Protein AF-A0A5C6DP46-F1 (afdb_monomer_lite)

Radius of gyration: 34.08 Å; chains: 1; bounding box: 67×43×127 Å

Sequence (419 aa):
MTTKSLKRFAELLNRSEGISIAPIIVIMVIMSVMGGVFTSIMGSWKVSAPLTVNSNKAFFLAESAAMFALQDAKYRFLSKDTSSCPDFPACGSGTRSAPFVVSNVESSFGTETAEFWVERPYPSANTIVDEYPAGTDRGNNDDDDSGSDDDVYDDDLDDSVANNTLYTIIATGKILRDGTTVAKRQIKIKANVTDNSASAVEPGIHTEGSIRGSGSGAFNVWQDGVDITAVDSTVEFASGTYADSSAAPSDGSRTLPVQTIYQTPADSVPTLDEEFFKIIAADQGHYNPTVVDNYPNGSYYYDTPTNTMPNITYISGDLSPCNNKTIYGIYWVKGDISLGGNWQVNGIIICEGDVKMNGGGSVADPNMDGGIIQYGNGNELWAAGNPSIIQINDIFFNAMNATIPSITIQSWQEAVSAN

Secondary structure (DSSP, 8-state):
--HHHHHHHHHHH--TT---HHHHHHHHHHHHHHHHHHHHHHHHHHHHHHHHHHHHHHHHHHHHHHHHHHHHHHHHTT-B-TTS-BSTT-TTSTTBPPPEEEEEEEETTEEEEEEEEEEPPPPPTTSS---S-TTS--S--TT-SSS-----S---TT-STT-TTEEEEEEEEEEEETTEEEEEEEEEEEEEEEE-GGGPPPSSEEESSEEEEESTTSEEEEETTS-TTSSS-SEEE-SEEE-STTS--TT----SS---EE--SSSPPP---HHHHHHHHHHTT-BS----TTBTTSSSBTTTTT--SB-EEEESS-B---TT-EEEEEEEESS-EEE-SS-EEEEEEEESS-EEEE----SSS-SEEEEEEE--TT-EEEEESSPEEEEE-HHHHHHHHHH-EEEEEEEEEEE----

pLDDT: mean 77.83, std 17.35, range [37.91, 98.25]

Foldseek 3Di:
DPDVVVVVVVVLQDDPPDGDVVVVVVVVVVVVVVVVVVCVVVVVCVVVVVLVVQAVLFVVLLVVLVVVCVLVCQFQQCDADLVRARVQPGPVVAQKRDKDWPDWDQDPQFIKTKIKIKGAQDDDPPDPDCPDPPPDDNPPPVPDDDDDDPCPDPVCPVPPPPQSQWMWMKIKIFTDGPNHTSFIKIKIFTKRKDLVCVLQDDFAAAALEKEAEDDFQLAQEDEPPDPCVVDDRQDGDYGDIGLFPVPGPPPDPPDDDDPRYHGHPPDPQRDDDPVSLQVVCVVLVQEQDDDDACPPPVEQASNPPSRQHGNRHEHAEEQPECAPGEYHHEYAHEYEYHYDHQAAYEAEYEYAAEYEDEDDADPVGANYEAYYRYDDNHYYDYGYDDYRYYYGYVVRSVSVSSSRMDIDTPDMDMDTDDD

Structure (mmCIF, N/CA/C/O backbone):
data_AF-A0A5C6DP46-F1
#
_entry.id   AF-A0A5C6DP46-F1
#
loop_
_atom_site.group_PDB
_atom_site.id
_atom_site.type_symbol
_atom_site.label_atom_id
_atom_site.label_alt_id
_atom_site.label_comp_id
_atom_site.label_asym_id
_atom_site.label_entity_id
_atom_site.label_seq_id
_atom_site.pdbx_PDB_ins_code
_atom_site.Cartn_x
_atom_site.Cartn_y
_atom_site.Cartn_z
_atom_site.occupancy
_atom_site.B_iso_or_equiv
_atom_site.auth_seq_id
_atom_site.auth_comp_id
_atom_site.auth_asym_id
_atom_site.auth_atom_id
_atom_site.pdbx_PDB_model_num
ATOM 1 N N . MET A 1 1 ? -6.228 16.280 68.843 1.00 51.44 1 MET A N 1
ATOM 2 C CA . MET A 1 1 ? -7.489 16.320 69.621 1.00 51.44 1 MET A CA 1
ATOM 3 C C . MET A 1 1 ? -7.887 14.926 70.149 1.00 51.44 1 MET A C 1
ATOM 5 O O . MET A 1 1 ? -9.065 14.621 70.221 1.00 51.44 1 MET A O 1
ATOM 9 N N . THR A 1 2 ? -6.935 14.068 70.547 1.00 52.31 2 THR A N 1
ATOM 10 C CA . THR A 1 2 ? -7.187 12.611 70.680 1.00 52.31 2 THR A CA 1
ATOM 11 C C . THR A 1 2 ? -6.766 11.980 72.011 1.00 52.31 2 THR A C 1
ATOM 13 O O . THR A 1 2 ? -7.163 10.859 72.291 1.00 52.31 2 THR A O 1
ATOM 16 N N . THR A 1 3 ? -6.039 12.669 72.893 1.00 61.97 3 THR A N 1
ATOM 17 C CA . THR A 1 3 ? -5.554 12.054 74.149 1.00 61.97 3 THR A CA 1
ATOM 18 C C . THR A 1 3 ? -6.489 12.248 75.348 1.00 61.97 3 THR A C 1
ATOM 20 O O . THR A 1 3 ? -6.538 11.392 76.229 1.00 61.97 3 THR A O 1
ATOM 23 N N . LYS A 1 4 ? -7.289 13.328 75.390 1.00 68.00 4 LYS A N 1
ATOM 24 C CA . LYS A 1 4 ? -8.239 13.585 76.498 1.00 68.00 4 LYS A CA 1
ATOM 25 C C . LYS A 1 4 ? -9.474 12.674 76.475 1.00 68.00 4 LYS A C 1
ATOM 27 O O . LYS A 1 4 ? -9.974 12.323 77.540 1.00 68.00 4 LYS A O 1
ATOM 32 N N . SER A 1 5 ? -9.954 12.282 75.295 1.00 63.75 5 SER A N 1
ATOM 33 C CA . SER A 1 5 ? -11.108 11.382 75.145 1.00 63.75 5 SER A CA 1
ATOM 34 C C . SER A 1 5 ? -10.755 9.938 75.511 1.00 63.75 5 SER A C 1
ATOM 36 O O . SER A 1 5 ? -11.487 9.318 76.277 1.00 63.75 5 SER A O 1
ATOM 38 N N . LEU A 1 6 ? -9.593 9.443 75.066 1.00 65.81 6 LEU A N 1
ATOM 39 C CA . LEU A 1 6 ? -9.086 8.106 75.406 1.00 65.81 6 LEU A CA 1
ATOM 40 C C . LEU A 1 6 ? -8.876 7.922 76.916 1.00 65.81 6 LEU A C 1
ATOM 42 O O . LEU A 1 6 ? -9.218 6.875 77.463 1.00 65.81 6 LEU A O 1
ATOM 46 N N . LYS A 1 7 ? -8.383 8.956 77.612 1.00 73.88 7 LYS A N 1
ATOM 47 C CA . LYS A 1 7 ? -8.146 8.894 79.063 1.00 73.88 7 LYS A CA 1
ATOM 48 C C . LYS A 1 7 ? -9.449 8.780 79.868 1.00 73.88 7 LYS A C 1
ATOM 50 O O . LYS A 1 7 ? -9.529 7.958 80.774 1.00 73.88 7 LYS A O 1
ATOM 55 N N . ARG A 1 8 ? -10.494 9.525 79.480 1.00 70.00 8 ARG A N 1
ATOM 56 C CA . ARG A 1 8 ? -11.841 9.401 80.076 1.00 70.00 8 ARG A CA 1
ATOM 57 C C . ARG A 1 8 ? -12.505 8.058 79.769 1.00 70.00 8 ARG A C 1
ATOM 59 O O . ARG A 1 8 ? -13.252 7.548 80.596 1.00 70.00 8 ARG A O 1
ATOM 66 N N . PHE A 1 9 ? -12.235 7.486 78.597 1.00 67.75 9 PHE A N 1
ATOM 67 C CA . PHE A 1 9 ? -12.771 6.179 78.216 1.00 67.75 9 PHE A CA 1
ATOM 68 C C . PHE A 1 9 ? -12.157 5.047 79.056 1.00 67.75 9 PHE A C 1
ATOM 70 O O . PHE A 1 9 ? -12.869 4.156 79.508 1.00 67.75 9 PHE A O 1
ATOM 77 N N . ALA A 1 10 ? -10.853 5.130 79.344 1.00 69.50 10 ALA A N 1
ATOM 78 C CA . ALA A 1 10 ? -10.170 4.194 80.235 1.00 69.50 10 ALA A CA 1
ATOM 79 C C . ALA A 1 10 ? -10.666 4.294 81.691 1.00 69.50 10 ALA A C 1
ATOM 81 O O . ALA A 1 10 ? -10.879 3.270 82.332 1.00 69.50 10 ALA A O 1
ATOM 82 N N . GLU A 1 11 ? -10.920 5.503 82.206 1.00 70.88 11 GLU A N 1
ATOM 83 C CA . GLU A 1 11 ? -11.485 5.701 83.554 1.00 70.88 11 GLU A CA 1
ATOM 84 C C . GLU A 1 11 ? -12.915 5.143 83.694 1.00 70.88 11 GLU A C 1
ATOM 86 O O . GLU A 1 11 ? -13.282 4.646 84.757 1.00 70.88 11 GLU A O 1
ATOM 91 N N . LEU A 1 12 ? -13.712 5.164 82.620 1.00 65.00 12 LEU A N 1
ATOM 92 C CA . LEU A 1 12 ? -15.054 4.566 82.581 1.00 65.00 12 LEU A CA 1
ATOM 93 C C . LEU A 1 12 ? -15.041 3.031 82.621 1.00 65.00 12 LEU A C 1
ATOM 95 O O . LEU A 1 12 ? -15.985 2.427 83.127 1.00 65.00 12 LEU A O 1
ATOM 99 N N . LEU A 1 13 ? -13.980 2.406 82.108 1.00 63.31 13 LEU A N 1
ATOM 100 C CA . LEU A 1 13 ? -13.807 0.952 82.099 1.00 63.31 13 LEU A CA 1
ATOM 101 C C . LEU A 1 13 ? -13.244 0.407 83.420 1.00 63.31 13 LEU A C 1
ATOM 103 O O . LEU A 1 13 ? -13.447 -0.765 83.723 1.00 63.31 13 LEU A O 1
ATOM 107 N N . ASN A 1 14 ? -12.569 1.245 84.214 1.00 63.44 14 ASN A N 1
ATOM 108 C CA . ASN A 1 14 ? -11.760 0.817 85.360 1.00 63.44 14 ASN A CA 1
ATOM 109 C C . ASN A 1 14 ? -12.396 1.138 86.729 1.00 63.44 14 ASN A C 1
ATOM 111 O O . ASN A 1 14 ? -11.694 1.450 87.692 1.00 63.44 14 ASN A O 1
ATOM 115 N N . ARG A 1 15 ? -13.733 1.093 86.839 1.00 60.97 15 ARG A N 1
ATOM 116 C CA . ARG A 1 15 ? -14.408 1.181 88.147 1.00 60.97 15 ARG A CA 1
ATOM 117 C C . ARG A 1 15 ? -14.244 -0.136 88.911 1.00 60.97 15 ARG A C 1
ATOM 119 O O . ARG A 1 15 ? -14.544 -1.205 88.392 1.00 60.97 15 ARG A O 1
ATOM 126 N N . SER A 1 16 ? -13.814 -0.045 90.168 1.00 57.09 16 SER A N 1
ATOM 127 C CA . SER A 1 16 ? -13.492 -1.160 91.074 1.00 57.09 16 SER A CA 1
ATOM 128 C C . SER A 1 16 ? -14.684 -2.023 91.524 1.00 57.09 16 SER A C 1
ATOM 130 O O . SER A 1 16 ? -14.519 -2.867 92.398 1.00 57.09 16 SER A O 1
ATOM 132 N N . GLU A 1 17 ? -15.876 -1.831 90.955 1.00 59.41 17 GLU A N 1
ATOM 133 C CA . GLU A 1 17 ? -17.125 -2.498 91.368 1.00 59.41 17 GLU A CA 1
ATOM 134 C C . GLU A 1 17 ? -17.621 -3.551 90.358 1.00 59.41 17 GLU A C 1
ATOM 136 O O . GLU A 1 17 ? -18.731 -4.061 90.470 1.00 59.41 17 GLU A O 1
ATOM 141 N N . GLY A 1 18 ? -16.781 -3.925 89.390 1.00 61.78 18 GLY A N 1
ATOM 142 C CA . GLY A 1 18 ? -17.111 -4.892 88.343 1.00 61.78 18 GLY A CA 1
ATOM 143 C C . GLY A 1 18 ? -17.251 -4.230 86.975 1.00 61.78 18 GLY A C 1
ATOM 144 O O . GLY A 1 18 ? -17.581 -3.049 86.854 1.00 61.78 18 GLY A O 1
ATOM 145 N N . ILE A 1 19 ? -16.945 -4.993 85.923 1.00 59.50 19 ILE A N 1
ATOM 146 C CA . ILE A 1 19 ? -16.990 -4.515 84.538 1.00 59.50 19 ILE A CA 1
ATOM 147 C C . ILE A 1 19 ? -18.436 -4.137 84.210 1.00 59.50 19 ILE A C 1
ATOM 149 O O . ILE A 1 19 ? -19.319 -4.991 84.151 1.00 59.50 19 ILE A O 1
ATOM 153 N N . SER A 1 20 ? -18.679 -2.843 84.003 1.00 65.44 20 SER A N 1
ATOM 154 C CA . SER A 1 20 ? -19.985 -2.352 83.574 1.00 65.44 20 SER A CA 1
ATOM 155 C C . SER A 1 20 ? -20.347 -2.971 82.221 1.00 65.44 20 SER A C 1
ATOM 157 O O . SER A 1 20 ? -19.550 -2.965 81.285 1.00 65.44 20 SER A O 1
ATOM 159 N N . ILE A 1 21 ? -21.566 -3.495 82.101 1.00 77.00 21 ILE A N 1
ATOM 160 C CA . ILE A 1 21 ? -22.107 -4.057 80.852 1.00 77.00 21 ILE A CA 1
ATOM 161 C C . ILE A 1 21 ? -22.240 -2.979 79.760 1.00 77.00 21 ILE A C 1
ATOM 163 O O . ILE A 1 21 ? -22.119 -3.271 78.571 1.00 77.00 21 ILE A O 1
ATOM 167 N N . ALA A 1 22 ? -22.442 -1.716 80.145 1.00 73.94 22 ALA A N 1
ATOM 168 C CA . ALA A 1 22 ? -22.667 -0.610 79.216 1.00 73.94 22 ALA A CA 1
ATOM 169 C C . ALA A 1 22 ? -21.530 -0.402 78.187 1.00 73.94 22 ALA A C 1
ATOM 171 O O . ALA A 1 22 ? -21.831 -0.349 76.995 1.00 73.94 22 ALA A O 1
ATOM 172 N N . PRO A 1 23 ? -20.236 -0.325 78.562 1.00 75.00 23 PRO A N 1
ATOM 173 C CA . PRO A 1 23 ? -19.151 -0.209 77.588 1.00 75.00 23 PRO A CA 1
ATOM 174 C C . PRO A 1 23 ? -19.021 -1.419 76.653 1.00 75.00 23 PRO A C 1
ATOM 176 O O . PRO A 1 23 ? -18.647 -1.234 75.498 1.00 75.00 23 PRO A O 1
ATOM 179 N N . ILE A 1 24 ? -19.374 -2.632 77.096 1.00 79.25 24 ILE A N 1
ATOM 180 C CA . ILE A 1 24 ? -19.391 -3.820 76.223 1.00 79.25 24 ILE A CA 1
ATOM 181 C C . ILE A 1 24 ? -20.467 -3.662 75.140 1.00 79.25 24 ILE A C 1
ATOM 183 O O . ILE A 1 24 ? -20.182 -3.868 73.961 1.00 79.25 24 ILE A O 1
ATOM 187 N N . ILE A 1 25 ? -21.674 -3.224 75.518 1.00 83.06 25 ILE A N 1
ATOM 188 C CA . ILE A 1 25 ? -22.766 -2.952 74.570 1.00 83.06 25 ILE A CA 1
ATOM 189 C C . ILE A 1 25 ? -22.363 -1.850 73.581 1.00 83.06 25 ILE A C 1
ATOM 191 O O . ILE A 1 25 ? -22.576 -1.994 72.381 1.00 83.06 25 ILE A O 1
ATOM 195 N N . VAL A 1 26 ? -21.731 -0.772 74.053 1.00 83.56 26 VAL A N 1
ATOM 196 C CA . VAL A 1 26 ? -21.275 0.326 73.183 1.00 83.56 26 VAL A CA 1
ATOM 197 C C . VAL A 1 26 ? -20.224 -0.152 72.176 1.00 83.56 26 VAL A C 1
ATOM 199 O O . VAL A 1 26 ? -20.318 0.188 70.999 1.00 83.56 26 VAL A O 1
ATOM 202 N N . ILE A 1 27 ? -19.258 -0.976 72.596 1.00 81.38 27 ILE A N 1
ATOM 203 C CA . ILE A 1 27 ? -18.257 -1.552 71.683 1.00 81.38 27 ILE A CA 1
ATOM 204 C C . ILE A 1 27 ? -18.923 -2.480 70.659 1.00 81.38 27 ILE A C 1
ATOM 206 O O . ILE A 1 27 ? -18.601 -2.394 69.476 1.00 81.38 27 ILE A O 1
ATOM 210 N N . MET A 1 28 ? -19.888 -3.309 71.075 1.00 85.44 28 MET A N 1
ATOM 211 C CA . MET A 1 28 ? -20.654 -4.159 70.155 1.00 85.44 28 MET A CA 1
ATOM 212 C C . MET A 1 28 ? -21.422 -3.342 69.109 1.00 85.44 28 MET A C 1
ATOM 214 O O . MET A 1 28 ? -21.391 -3.684 67.928 1.00 85.44 28 MET A O 1
ATOM 218 N N . VAL A 1 29 ? -22.062 -2.239 69.509 1.00 90.44 29 VAL A N 1
ATOM 219 C CA . VAL A 1 29 ? -22.777 -1.350 68.578 1.00 90.44 29 VAL A CA 1
ATOM 220 C C . VAL A 1 29 ? -21.807 -0.691 67.597 1.00 90.44 29 VAL A C 1
ATOM 222 O O . VAL A 1 29 ? -22.070 -0.689 66.398 1.00 90.44 29 VAL A O 1
ATOM 225 N N . ILE A 1 30 ? -20.658 -0.192 68.066 1.00 86.00 30 ILE A N 1
ATOM 226 C CA . ILE A 1 30 ? -19.644 0.413 67.188 1.00 86.00 30 ILE A CA 1
ATOM 227 C C . ILE A 1 30 ? -19.105 -0.618 66.189 1.00 86.00 30 ILE A C 1
ATOM 229 O O . ILE A 1 30 ? -19.030 -0.322 64.998 1.00 86.00 30 ILE A O 1
ATOM 233 N N . MET A 1 31 ? -18.782 -1.836 66.636 1.00 88.50 31 MET A N 1
ATOM 234 C CA . MET A 1 31 ? -18.323 -2.907 65.744 1.00 88.50 31 MET A CA 1
ATOM 235 C C . MET A 1 31 ? -19.394 -3.315 64.727 1.00 88.50 31 MET A C 1
ATOM 237 O O . MET A 1 31 ? -19.063 -3.566 63.572 1.00 88.50 31 MET A O 1
ATOM 241 N N . SER A 1 32 ? -20.672 -3.329 65.116 1.00 90.25 32 SER A N 1
ATOM 242 C CA . SER A 1 32 ? -21.782 -3.624 64.205 1.00 90.25 32 SER A CA 1
ATOM 243 C C . SER A 1 32 ? -21.976 -2.526 63.151 1.00 90.25 32 SER A C 1
ATOM 245 O O . SER A 1 32 ? -22.098 -2.835 61.967 1.00 90.25 32 SER A O 1
ATOM 247 N N . VAL A 1 33 ? -21.914 -1.248 63.545 1.00 87.62 33 VAL A N 1
ATOM 248 C CA . VAL A 1 33 ? -22.011 -0.108 62.615 1.00 87.62 33 VAL A CA 1
ATOM 249 C C . VAL A 1 33 ? -20.810 -0.065 61.667 1.00 87.62 33 VAL A C 1
ATOM 251 O O . VAL A 1 33 ? -20.994 0.098 60.462 1.00 87.62 33 VAL A O 1
ATOM 254 N N . MET A 1 34 ? -19.587 -0.270 62.172 1.00 85.19 34 MET A N 1
ATOM 255 C CA . MET A 1 34 ? -18.397 -0.361 61.318 1.00 85.19 34 MET A CA 1
ATOM 256 C C . MET A 1 34 ? -18.489 -1.555 60.365 1.00 85.19 34 MET A C 1
ATOM 258 O O . MET A 1 34 ? -18.199 -1.398 59.183 1.00 85.19 34 MET A O 1
ATOM 262 N N . GLY A 1 35 ? -18.955 -2.715 60.842 1.00 84.69 35 GLY A N 1
ATOM 263 C CA . GLY A 1 35 ? -19.234 -3.879 60.003 1.00 84.69 35 GLY A CA 1
ATOM 264 C C . GLY A 1 35 ? -20.182 -3.542 58.851 1.00 84.69 35 GLY A C 1
ATOM 265 O O . GLY A 1 35 ? -19.851 -3.833 57.707 1.00 84.69 35 GLY A O 1
ATOM 266 N N . GLY A 1 36 ? -21.284 -2.838 59.139 1.00 80.06 36 GLY A N 1
ATOM 267 C CA . GLY A 1 36 ? -22.252 -2.369 58.142 1.00 80.06 36 GLY A CA 1
ATOM 268 C C . GLY A 1 36 ? -21.642 -1.464 57.065 1.00 80.06 36 GLY A C 1
ATOM 269 O O . GLY A 1 36 ? -21.858 -1.695 55.874 1.00 80.06 36 GLY A O 1
ATOM 270 N N . VAL A 1 37 ? -20.827 -0.482 57.467 1.00 78.75 37 VAL A N 1
ATOM 271 C CA . VAL A 1 37 ? -20.135 0.437 56.540 1.00 78.75 37 VAL A CA 1
ATOM 272 C C . VAL A 1 37 ? -19.087 -0.295 55.695 1.00 78.75 37 VAL A C 1
ATOM 274 O O . VAL A 1 37 ? -18.988 -0.061 54.494 1.00 78.75 37 VAL A O 1
ATOM 277 N N . PHE A 1 38 ? -18.325 -1.225 56.277 1.00 72.19 38 PHE A N 1
ATOM 278 C CA . PHE A 1 38 ? -17.375 -2.025 55.500 1.00 72.19 38 PHE A CA 1
ATOM 279 C C . PHE A 1 38 ? -18.081 -2.948 54.505 1.00 72.19 38 PHE A C 1
ATOM 281 O O . PHE A 1 38 ? -17.621 -3.071 53.371 1.00 72.19 38 PHE A O 1
ATOM 288 N N . THR A 1 39 ? -19.217 -3.550 54.876 1.00 72.38 39 THR A N 1
ATOM 289 C CA . THR A 1 39 ? -20.009 -4.356 53.939 1.00 72.38 39 THR A CA 1
ATOM 290 C C . THR A 1 39 ? -20.636 -3.530 52.821 1.00 72.38 39 THR A C 1
ATOM 292 O O . THR A 1 39 ? -20.684 -4.023 51.697 1.00 72.38 39 THR A O 1
ATOM 295 N N . SER A 1 40 ? -21.065 -2.286 53.071 1.00 73.56 40 SER A N 1
ATOM 296 C CA . SER A 1 40 ? -21.613 -1.433 52.006 1.00 73.56 40 SER A CA 1
ATOM 297 C C . SER A 1 40 ? -20.530 -0.988 51.020 1.00 73.56 40 SER A C 1
ATOM 299 O O . SER A 1 40 ? -20.731 -1.084 49.813 1.00 73.56 40 SER A O 1
ATOM 301 N N . ILE A 1 41 ? -19.345 -0.610 51.510 1.00 71.69 41 ILE A N 1
ATOM 302 C CA . ILE A 1 41 ? -18.205 -0.230 50.662 1.00 71.69 41 ILE A CA 1
ATOM 303 C C . ILE A 1 41 ? -17.669 -1.439 49.875 1.00 71.69 41 ILE A C 1
ATOM 305 O O . ILE A 1 41 ? -17.422 -1.331 48.674 1.00 71.69 41 ILE A O 1
ATOM 309 N N . MET A 1 42 ? -17.529 -2.611 50.511 1.00 71.94 42 MET A N 1
ATOM 310 C CA . MET A 1 42 ? -17.114 -3.839 49.814 1.00 71.94 42 MET A CA 1
ATOM 311 C C . MET A 1 42 ? -18.159 -4.324 48.806 1.00 71.94 42 MET A C 1
ATOM 313 O O . MET A 1 42 ? -17.783 -4.874 47.773 1.00 71.94 42 MET A O 1
ATOM 317 N N . GLY A 1 43 ? -19.449 -4.135 49.093 1.00 72.31 43 GLY A N 1
ATOM 318 C CA . GLY A 1 43 ? -20.534 -4.443 48.163 1.00 72.31 43 GLY A CA 1
ATOM 319 C C . GLY A 1 43 ? -20.399 -3.643 46.872 1.00 72.31 43 GLY A C 1
ATOM 320 O O . GLY A 1 43 ? -20.350 -4.233 45.795 1.00 72.31 43 GLY A O 1
ATOM 321 N N . SER A 1 44 ? -20.221 -2.323 46.984 1.00 71.12 44 SER A N 1
ATOM 322 C CA . SER A 1 44 ? -19.992 -1.456 45.823 1.00 71.12 44 SER A CA 1
ATOM 323 C C . SER A 1 44 ? -18.710 -1.814 45.072 1.00 71.12 44 SER A C 1
ATOM 325 O O . SER A 1 44 ? -18.707 -1.805 43.846 1.00 71.12 44 SER A O 1
ATOM 327 N N . TRP A 1 45 ? -17.639 -2.194 45.776 1.00 70.00 45 TRP A N 1
ATOM 328 C CA . TRP A 1 45 ? -16.372 -2.567 45.139 1.00 70.00 45 TRP A CA 1
ATOM 329 C C . TRP A 1 45 ? -16.448 -3.881 44.349 1.00 70.00 45 TRP A C 1
ATOM 331 O O . TRP A 1 45 ? -15.847 -3.996 43.282 1.00 70.00 45 TRP A O 1
ATOM 341 N N . LYS A 1 46 ? -17.233 -4.859 44.826 1.00 75.56 46 LYS A N 1
ATOM 342 C CA . LYS A 1 46 ? -17.478 -6.118 44.101 1.00 75.56 46 LYS A CA 1
ATOM 343 C C . LYS A 1 46 ? -18.207 -5.911 42.775 1.00 75.56 46 LYS A C 1
ATOM 345 O O . LYS A 1 46 ? -18.041 -6.734 41.883 1.00 75.56 46 LYS A O 1
ATOM 350 N N . VAL A 1 47 ? -18.995 -4.844 42.656 1.00 77.31 47 VAL A N 1
ATOM 351 C CA . VAL A 1 47 ? -19.713 -4.497 41.423 1.00 77.31 47 VAL A CA 1
ATOM 352 C C . VAL A 1 47 ? -18.868 -3.575 40.544 1.00 77.31 47 VAL A C 1
ATOM 354 O O . VAL A 1 47 ? -18.776 -3.797 39.341 1.00 77.31 47 VAL A O 1
ATOM 357 N N . SER A 1 48 ? -18.188 -2.583 41.127 1.00 79.75 48 SER A N 1
ATOM 358 C CA . SER A 1 48 ? -17.432 -1.597 40.351 1.00 79.75 48 SER A CA 1
ATOM 359 C C . SER A 1 48 ? -16.137 -2.148 39.760 1.00 79.75 48 SER A C 1
ATOM 361 O O . SER A 1 48 ? -15.820 -1.824 38.620 1.00 79.75 48 SER A O 1
ATOM 363 N N . ALA A 1 49 ? -15.404 -3.016 40.468 1.00 84.19 49 ALA A N 1
ATOM 364 C CA . ALA A 1 49 ? -14.123 -3.514 39.966 1.00 84.19 49 ALA A CA 1
ATOM 365 C C . ALA A 1 49 ? -14.261 -4.344 38.668 1.00 84.19 49 ALA A C 1
ATOM 367 O O . ALA A 1 49 ? -13.532 -4.051 37.718 1.00 84.19 49 ALA A O 1
ATOM 368 N N . PRO A 1 50 ? -15.191 -5.317 38.549 1.00 86.31 50 PRO A N 1
ATOM 369 C CA . PRO A 1 50 ? -15.397 -6.036 37.290 1.00 86.31 50 PRO A CA 1
ATOM 370 C C . PRO A 1 50 ? -15.857 -5.130 36.144 1.00 86.31 50 PRO A C 1
ATOM 372 O O . PRO A 1 50 ? -15.396 -5.309 35.018 1.00 86.31 50 PRO A O 1
ATOM 375 N N . LEU A 1 51 ? -16.717 -4.143 36.428 1.00 85.31 51 LEU A N 1
ATOM 376 C CA . LEU A 1 51 ? -17.167 -3.166 35.432 1.00 85.31 51 LEU A CA 1
ATOM 377 C C . LEU A 1 51 ? -15.994 -2.334 34.909 1.00 85.31 51 LEU A C 1
ATOM 379 O O . LEU A 1 51 ? -15.800 -2.254 33.701 1.00 85.31 51 LEU A O 1
ATOM 383 N N . THR A 1 52 ? -15.150 -1.795 35.795 1.00 88.62 52 THR A N 1
ATOM 384 C CA . THR A 1 52 ? -13.950 -1.045 35.394 1.00 88.62 52 THR A CA 1
ATOM 385 C C . THR A 1 52 ? -12.975 -1.913 34.598 1.00 88.62 52 THR A C 1
ATOM 387 O O . THR A 1 52 ? -12.439 -1.462 33.591 1.00 88.62 52 THR A O 1
ATOM 390 N N . VAL A 1 53 ? -12.759 -3.171 34.998 1.00 92.19 53 VAL A N 1
ATOM 391 C CA . VAL A 1 53 ? -11.855 -4.080 34.275 1.00 92.19 53 VAL A CA 1
ATOM 392 C C . VAL A 1 53 ? -12.386 -4.403 32.878 1.00 92.19 53 VAL A C 1
ATOM 394 O O . VAL A 1 53 ? -11.633 -4.297 31.913 1.00 92.19 53 VAL A O 1
ATOM 397 N N . ASN A 1 54 ? -13.664 -4.773 32.743 1.00 92.25 54 ASN A N 1
ATOM 398 C CA . ASN A 1 54 ? -14.261 -5.055 31.434 1.00 92.25 54 ASN A CA 1
ATOM 399 C C . ASN A 1 54 ? -14.288 -3.799 30.554 1.00 92.25 54 ASN A C 1
ATOM 401 O O . ASN A 1 54 ? -13.996 -3.880 29.367 1.00 92.25 54 ASN A O 1
ATOM 405 N N . SER A 1 55 ? -14.563 -2.638 31.146 1.00 92.75 55 SER A N 1
ATOM 406 C CA . SER A 1 55 ? -14.528 -1.349 30.465 1.00 92.75 55 SER A CA 1
ATOM 407 C C . SER A 1 55 ? -13.137 -1.011 29.921 1.00 92.75 55 SER A C 1
ATOM 409 O O . SER A 1 55 ? -13.010 -0.664 28.754 1.00 92.75 55 SER A O 1
ATOM 411 N N . ASN A 1 56 ? -12.085 -1.153 30.731 1.00 93.38 56 ASN A N 1
ATOM 412 C CA . ASN A 1 56 ? -10.713 -0.902 30.280 1.00 93.38 56 ASN A CA 1
ATOM 413 C C . ASN A 1 56 ? -10.293 -1.891 29.189 1.00 93.38 56 ASN A C 1
ATOM 415 O O . ASN A 1 56 ? -9.634 -1.511 28.229 1.00 93.38 56 ASN A O 1
ATOM 419 N N . LYS A 1 57 ? -10.701 -3.160 29.303 1.00 94.56 57 LYS A N 1
ATOM 420 C CA . LYS A 1 57 ? -10.472 -4.148 28.243 1.00 94.56 57 LYS A CA 1
ATOM 421 C C . LYS A 1 57 ? -11.166 -3.759 26.939 1.00 94.56 57 LYS A C 1
ATOM 423 O O . LYS A 1 57 ? -10.527 -3.790 25.895 1.00 94.56 57 LYS A O 1
ATOM 428 N N . ALA A 1 58 ? -12.440 -3.369 27.000 1.00 93.75 58 ALA A N 1
ATOM 429 C CA . ALA A 1 58 ? -13.178 -2.882 25.838 1.00 93.75 58 ALA A CA 1
ATOM 430 C C . ALA A 1 58 ? -12.480 -1.669 25.203 1.00 93.75 58 ALA A C 1
ATOM 432 O O . ALA A 1 58 ? -12.364 -1.611 23.985 1.00 93.75 58 ALA A O 1
ATOM 433 N N . PHE A 1 59 ? -11.950 -0.746 26.011 1.00 94.62 59 PHE A N 1
ATOM 434 C CA . PHE A 1 59 ? -11.188 0.401 25.513 1.00 94.62 59 PHE A CA 1
ATOM 435 C C . PHE A 1 59 ? -9.929 -0.029 24.745 1.00 94.62 59 PHE A C 1
ATOM 437 O O . PHE A 1 59 ? -9.750 0.382 23.606 1.00 94.62 59 PHE A O 1
ATOM 444 N N . PHE A 1 60 ? -9.103 -0.923 25.302 1.00 95.69 60 PHE A N 1
ATOM 445 C CA . PHE A 1 60 ? -7.898 -1.404 24.608 1.00 95.69 60 PHE A CA 1
ATOM 446 C C . PHE A 1 60 ? -8.209 -2.186 23.322 1.00 95.69 60 PHE A C 1
ATOM 448 O O . PHE A 1 60 ? -7.441 -2.140 22.359 1.00 95.69 60 PHE A O 1
ATOM 455 N N . LEU A 1 61 ? -9.340 -2.897 23.279 1.00 96.12 61 LEU A N 1
ATOM 456 C CA . LEU A 1 61 ? -9.826 -3.538 22.055 1.00 96.12 61 LEU A CA 1
ATOM 457 C C . LEU A 1 61 ? -10.248 -2.497 21.009 1.00 96.12 61 LEU A C 1
ATOM 459 O O . LEU A 1 61 ? -9.903 -2.653 19.840 1.00 96.12 61 LEU A O 1
ATOM 463 N N . ALA A 1 62 ? -10.934 -1.426 21.421 1.00 94.75 62 ALA A N 1
ATOM 464 C CA . ALA A 1 62 ? -11.298 -0.318 20.539 1.00 94.75 62 ALA A CA 1
ATOM 465 C C . ALA A 1 62 ? -10.057 0.421 20.012 1.00 94.75 62 ALA A C 1
ATOM 467 O O . ALA A 1 62 ? -9.987 0.712 18.825 1.00 94.75 62 ALA A O 1
ATOM 468 N N . GLU A 1 63 ? -9.049 0.661 20.856 1.00 94.69 63 GLU A N 1
ATOM 469 C CA . GLU A 1 63 ? -7.763 1.254 20.459 1.00 94.69 63 GLU A CA 1
ATOM 470 C C . GLU A 1 63 ? -7.037 0.377 19.434 1.00 94.69 63 GLU A C 1
ATOM 472 O O . GLU A 1 63 ? -6.594 0.864 18.395 1.00 94.69 63 GLU A O 1
ATOM 477 N N . SER A 1 64 ? -6.997 -0.936 19.675 1.00 94.38 64 SER A N 1
ATOM 478 C CA . SER A 1 64 ? -6.436 -1.893 18.719 1.00 94.38 64 SER A CA 1
ATOM 479 C C . SER A 1 64 ? -7.183 -1.824 17.385 1.00 94.38 64 SER A C 1
ATOM 481 O O . SER A 1 64 ? -6.559 -1.675 16.338 1.00 94.38 64 SER A O 1
ATOM 483 N N . ALA A 1 65 ? -8.519 -1.865 17.413 1.00 94.50 65 ALA A N 1
ATOM 484 C CA . ALA A 1 65 ? -9.331 -1.740 16.209 1.00 94.50 65 ALA A CA 1
ATOM 485 C C . ALA A 1 65 ? -9.114 -0.399 15.492 1.00 94.50 65 ALA A C 1
ATOM 487 O O . ALA A 1 65 ? -9.052 -0.393 14.271 1.00 94.50 65 ALA A O 1
ATOM 488 N N . ALA A 1 66 ? -8.932 0.708 16.214 1.00 93.62 66 ALA A N 1
ATOM 489 C CA . ALA A 1 66 ? -8.665 2.025 15.643 1.00 93.62 66 ALA A CA 1
ATOM 490 C C . ALA A 1 66 ? -7.310 2.081 14.928 1.00 93.62 66 ALA A C 1
ATOM 492 O O . ALA A 1 66 ? -7.214 2.615 13.824 1.00 93.62 66 ALA A O 1
ATOM 493 N N . MET A 1 67 ? -6.269 1.495 15.525 1.00 91.31 67 MET A N 1
ATOM 494 C CA . MET A 1 67 ? -4.951 1.392 14.895 1.00 91.31 67 MET A CA 1
ATOM 495 C C . MET A 1 67 ? -5.007 0.555 13.617 1.00 91.31 67 MET A C 1
ATOM 497 O O . MET A 1 67 ? -4.488 0.981 12.586 1.00 91.31 67 MET A O 1
ATOM 501 N N . PHE A 1 68 ? -5.674 -0.602 13.669 1.00 90.50 68 PHE A N 1
ATOM 502 C CA . PHE A 1 68 ? -5.890 -1.434 12.486 1.00 90.50 68 PHE A CA 1
ATOM 503 C C . PHE A 1 68 ? -6.720 -0.709 11.434 1.00 90.50 68 PHE A C 1
ATOM 505 O O . PHE A 1 68 ? -6.372 -0.763 10.264 1.00 90.50 68 PHE A O 1
ATOM 512 N N . ALA A 1 69 ? -7.761 0.013 11.840 1.00 90.62 69 ALA A N 1
ATOM 513 C CA . ALA A 1 69 ? -8.597 0.772 10.931 1.00 90.62 69 ALA A CA 1
ATOM 514 C C . ALA A 1 69 ? -7.809 1.870 10.223 1.00 90.62 69 ALA A C 1
ATOM 516 O O . ALA A 1 69 ? -7.961 2.013 9.026 1.00 90.62 69 ALA A O 1
ATOM 517 N N . LEU A 1 70 ? -6.942 2.614 10.919 1.00 87.88 70 LEU A N 1
ATOM 518 C CA . LEU A 1 70 ? -6.094 3.646 10.307 1.00 87.88 70 LEU A CA 1
ATOM 519 C C . LEU A 1 70 ? -5.034 3.066 9.362 1.00 87.88 70 LEU A C 1
ATOM 521 O O . LEU A 1 70 ? -4.689 3.698 8.365 1.00 87.88 70 LEU A O 1
ATOM 525 N N . GLN A 1 71 ? -4.520 1.874 9.664 1.00 83.56 71 GLN A N 1
ATOM 526 C CA . GLN A 1 71 ? -3.617 1.160 8.763 1.00 83.56 71 GLN A CA 1
ATOM 527 C C . GLN A 1 71 ? -4.368 0.638 7.533 1.00 83.56 71 GLN A C 1
ATOM 529 O O . GLN A 1 71 ? -3.939 0.895 6.416 1.00 83.56 71 GLN A O 1
ATOM 534 N N . ASP A 1 72 ? -5.505 -0.029 7.728 1.00 82.25 72 ASP A N 1
ATOM 535 C CA . ASP A 1 72 ? -6.328 -0.624 6.668 1.00 82.25 72 ASP A CA 1
ATOM 536 C C . ASP A 1 72 ? -6.987 0.430 5.770 1.00 82.25 72 ASP A C 1
ATOM 538 O O . ASP A 1 72 ? -7.034 0.299 4.550 1.00 82.25 72 ASP A O 1
ATOM 542 N N . ALA A 1 73 ? -7.407 1.539 6.369 1.00 76.50 73 ALA A N 1
ATOM 543 C CA . ALA A 1 73 ? -7.846 2.756 5.711 1.00 76.50 73 ALA A CA 1
ATOM 544 C C . ALA A 1 73 ? -6.877 3.210 4.617 1.00 76.50 73 ALA A C 1
ATOM 546 O O . ALA A 1 73 ? -7.300 3.552 3.512 1.00 76.50 73 ALA A O 1
ATOM 547 N N . LYS A 1 74 ? -5.571 3.174 4.909 1.00 68.06 74 LYS A N 1
ATOM 548 C CA . LYS A 1 74 ? -4.524 3.555 3.955 1.00 68.06 74 LYS A CA 1
ATOM 549 C C . LYS A 1 74 ? -4.507 2.645 2.720 1.00 68.06 74 LYS A C 1
ATOM 551 O O . LYS A 1 74 ? -3.872 2.974 1.731 1.00 68.06 74 LYS A O 1
ATOM 556 N N . TYR A 1 75 ? -5.199 1.515 2.752 1.00 67.94 75 TYR A N 1
ATOM 557 C CA . TYR A 1 75 ? -5.261 0.573 1.642 1.00 67.94 75 TYR A CA 1
ATOM 558 C C . TYR A 1 75 ? -6.633 0.565 0.963 1.00 67.94 75 TYR A C 1
ATOM 560 O O . TYR A 1 75 ? -6.709 0.452 -0.257 1.00 67.94 75 TYR A O 1
ATOM 568 N N . ARG A 1 76 ? -7.721 0.713 1.728 1.00 70.25 76 ARG A N 1
ATOM 569 C CA . ARG A 1 76 ? -9.085 0.453 1.237 1.00 70.25 76 ARG A CA 1
ATOM 570 C C . ARG A 1 76 ? -9.924 1.678 0.912 1.00 70.25 76 ARG A C 1
ATOM 572 O O . ARG A 1 76 ? -10.911 1.546 0.200 1.00 70.25 76 ARG A O 1
ATOM 579 N N . PHE A 1 77 ? -9.568 2.867 1.402 1.00 70.50 77 PHE A N 1
ATOM 580 C CA . PHE A 1 77 ? -10.409 4.053 1.182 1.00 70.50 77 PHE A CA 1
ATOM 581 C C . PHE A 1 77 ? -10.559 4.440 -0.292 1.00 70.50 77 PHE A C 1
ATOM 583 O O . PHE A 1 77 ? -11.559 5.050 -0.667 1.00 70.50 77 PHE A O 1
ATOM 590 N N . LEU A 1 78 ? -9.567 4.099 -1.115 1.00 65.38 78 LEU A N 1
ATOM 591 C CA . LEU A 1 78 ? -9.534 4.442 -2.534 1.00 65.38 78 LEU A CA 1
ATOM 592 C C . LEU A 1 78 ? -9.748 3.239 -3.453 1.00 65.38 78 LEU A C 1
ATOM 594 O O . LEU A 1 78 ? -9.807 3.431 -4.669 1.00 65.38 78 LEU A O 1
ATOM 598 N N . SER A 1 79 ? -9.881 2.022 -2.908 1.00 65.62 79 SER A N 1
ATOM 599 C CA . SER A 1 79 ? -10.172 0.860 -3.745 1.00 65.62 79 SER A CA 1
ATOM 600 C C . SER A 1 79 ? -11.566 1.012 -4.344 1.00 65.62 79 SER A C 1
ATOM 602 O O . SER A 1 79 ? -12.515 1.423 -3.664 1.00 65.62 79 SER A O 1
ATOM 604 N N . LYS A 1 80 ? -11.674 0.748 -5.645 1.00 67.44 80 LYS A N 1
ATOM 605 C CA . LYS A 1 80 ? -12.939 0.796 -6.369 1.00 67.44 80 LYS A CA 1
ATOM 606 C C . LYS A 1 80 ? -13.174 -0.532 -7.070 1.00 67.44 80 LYS A C 1
ATOM 608 O O . LYS A 1 80 ? -12.258 -1.111 -7.652 1.00 67.44 80 LYS A O 1
ATOM 613 N N . ASP A 1 81 ? -14.426 -0.959 -7.096 1.00 70.25 81 ASP A N 1
ATOM 614 C CA . ASP A 1 81 ? -14.842 -2.102 -7.888 1.00 70.25 81 ASP A CA 1
ATOM 615 C C . ASP A 1 81 ? -14.816 -1.798 -9.404 1.00 70.25 81 ASP A C 1
ATOM 617 O O . ASP A 1 81 ? -14.538 -0.686 -9.866 1.00 70.25 81 ASP A O 1
ATOM 621 N N . THR A 1 82 ? -15.171 -2.798 -10.220 1.00 68.56 82 THR A N 1
ATOM 622 C CA . THR A 1 82 ? -15.242 -2.682 -11.696 1.00 68.56 82 THR A CA 1
ATOM 623 C C . THR A 1 82 ? -16.177 -1.587 -12.204 1.00 68.56 82 THR A C 1
ATOM 625 O O . THR A 1 82 ? -16.055 -1.168 -13.352 1.00 68.56 82 THR A O 1
ATOM 628 N N . SER A 1 83 ? -17.116 -1.127 -11.379 1.00 74.25 83 SER A N 1
ATOM 629 C CA . SER A 1 83 ? -18.046 -0.047 -11.701 1.00 74.25 83 SER A CA 1
ATOM 630 C C . SER A 1 83 ? -17.528 1.332 -11.279 1.00 74.25 83 SER A C 1
ATOM 632 O O . SER A 1 83 ? -18.262 2.312 -11.365 1.00 74.25 83 SER A O 1
ATOM 634 N N . SER A 1 84 ? -16.251 1.426 -10.874 1.00 68.06 84 SER A N 1
ATOM 635 C CA . SER A 1 84 ? -15.632 2.620 -10.278 1.00 68.06 84 SER A CA 1
ATOM 636 C C . SER A 1 84 ? -16.260 3.036 -8.945 1.00 68.06 84 SER A C 1
ATOM 638 O O . SER A 1 84 ? -16.071 4.168 -8.490 1.00 68.06 84 SER A O 1
ATOM 640 N N . CYS A 1 85 ? -17.000 2.130 -8.313 1.00 68.88 85 CYS A N 1
ATOM 641 C CA . CYS A 1 85 ? -17.632 2.376 -7.038 1.00 68.88 85 CYS A CA 1
ATOM 642 C 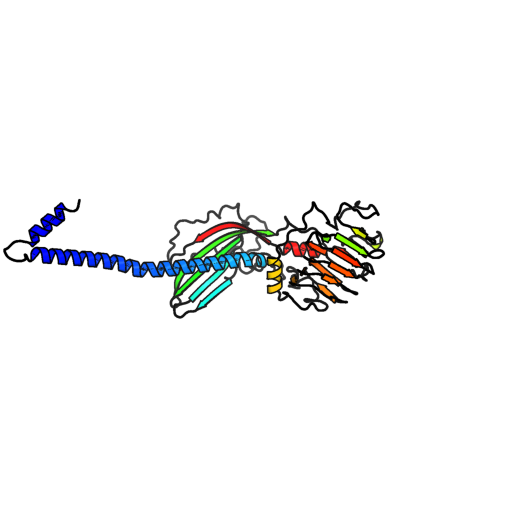C . CYS A 1 85 ? -16.638 2.095 -5.899 1.00 68.88 85 CYS A C 1
ATOM 644 O O . CYS A 1 85 ? -16.024 1.034 -5.925 1.00 68.88 85 CYS A O 1
ATOM 646 N N . PRO A 1 86 ? -16.465 2.983 -4.898 1.00 68.06 86 PRO A N 1
ATOM 647 C CA . PRO A 1 86 ? -15.582 2.712 -3.763 1.00 68.06 86 PRO A CA 1
ATOM 648 C C . PRO A 1 86 ? -16.006 1.434 -3.042 1.00 68.06 86 PRO A C 1
ATOM 650 O O . PRO A 1 86 ? -17.190 1.291 -2.766 1.00 68.06 86 PRO A O 1
ATOM 653 N N . ASP A 1 87 ? -15.081 0.542 -2.694 1.00 67.19 87 ASP A N 1
ATOM 654 C CA . ASP A 1 87 ? -15.423 -0.693 -1.969 1.00 67.19 87 ASP A CA 1
ATOM 655 C C . ASP A 1 87 ? -15.768 -0.419 -0.495 1.00 67.19 87 ASP A C 1
ATOM 657 O O . ASP A 1 87 ? -16.547 -1.149 0.126 1.00 67.19 87 ASP A O 1
ATOM 661 N N . PHE A 1 88 ? -15.203 0.651 0.079 1.00 69.75 88 PHE A N 1
ATOM 662 C CA . PHE A 1 88 ? -15.305 0.967 1.503 1.00 69.75 88 PHE A CA 1
ATOM 663 C C . PHE A 1 88 ? -15.685 2.431 1.749 1.00 69.75 88 PHE A C 1
ATOM 665 O O . PHE A 1 88 ? -14.819 3.306 1.766 1.00 69.75 88 PHE A O 1
ATOM 672 N N . PRO A 1 89 ? -16.972 2.718 2.017 1.00 69.19 89 PRO A N 1
ATOM 673 C CA . PRO A 1 89 ? -18.160 1.874 1.860 1.00 69.19 89 PRO A CA 1
ATOM 674 C C . PRO A 1 89 ? -18.590 1.723 0.394 1.00 69.19 89 PRO A C 1
ATOM 676 O O . PRO A 1 89 ? -18.630 2.714 -0.341 1.00 69.19 89 PRO A O 1
ATOM 679 N N . ALA A 1 90 ? -19.039 0.519 0.027 1.00 68.75 90 ALA A N 1
ATOM 680 C CA . ALA A 1 90 ? -19.715 0.237 -1.237 1.00 68.75 90 ALA A CA 1
ATOM 681 C C . ALA A 1 90 ? -20.847 1.243 -1.515 1.00 68.75 90 ALA A C 1
ATOM 683 O O . ALA A 1 90 ? -21.622 1.612 -0.633 1.00 68.75 90 ALA A O 1
ATOM 684 N N . CYS A 1 91 ? -21.017 1.670 -2.764 1.00 68.00 91 CYS A N 1
ATOM 685 C CA . CYS A 1 91 ? -22.135 2.527 -3.201 1.00 68.00 91 CYS A CA 1
ATOM 686 C C . CYS A 1 91 ? -23.491 1.889 -2.881 1.00 68.00 91 CYS A C 1
ATOM 688 O O . CYS A 1 91 ? -24.462 2.592 -2.631 1.00 68.00 91 CYS A O 1
ATOM 690 N N . GLY A 1 92 ? -23.552 0.554 -2.844 1.00 65.56 92 GLY A N 1
ATOM 691 C CA . GLY A 1 92 ? -24.755 -0.186 -2.474 1.00 65.56 92 GLY A CA 1
ATOM 692 C C . GLY A 1 92 ? -24.994 -0.339 -0.968 1.00 65.56 92 GLY A C 1
ATOM 693 O O . GLY A 1 92 ? -26.119 -0.650 -0.589 1.00 65.56 92 GLY A O 1
ATOM 694 N N . SER A 1 93 ? -23.988 -0.139 -0.101 1.00 56.22 93 SER A N 1
ATOM 695 C CA . SER A 1 93 ? -24.129 -0.354 1.353 1.00 56.22 93 SER A CA 1
ATOM 696 C C . SER A 1 93 ? -24.566 0.895 2.129 1.00 56.22 93 SER A C 1
ATOM 698 O O . SER A 1 93 ? -24.687 0.843 3.349 1.00 56.22 93 SER A O 1
ATOM 700 N N . GLY A 1 94 ? -24.829 2.009 1.439 1.00 64.50 94 GLY A N 1
ATOM 701 C CA . GLY A 1 94 ? -25.203 3.280 2.062 1.00 64.50 94 GLY A CA 1
ATOM 702 C C . GLY A 1 94 ? -24.000 4.066 2.592 1.00 64.50 94 GLY A C 1
ATOM 703 O O . GLY A 1 94 ? -22.875 3.930 2.108 1.00 64.50 94 GLY A O 1
ATOM 704 N N . THR A 1 95 ? -24.221 4.932 3.579 1.00 70.12 95 THR A N 1
ATOM 705 C CA . THR A 1 95 ? -23.181 5.793 4.175 1.00 70.12 95 THR A CA 1
ATOM 706 C C . THR A 1 95 ? -22.150 5.023 5.000 1.00 70.12 95 THR A C 1
ATOM 708 O O . THR A 1 95 ? -21.082 5.568 5.269 1.00 70.12 95 THR A O 1
ATOM 711 N N . ARG A 1 96 ? -22.412 3.750 5.330 1.00 76.94 96 ARG A N 1
ATOM 712 C CA . ARG A 1 96 ? -21.631 2.929 6.263 1.00 76.94 96 ARG A CA 1
ATOM 713 C C . ARG A 1 96 ? -21.154 1.614 5.635 1.00 76.94 96 ARG A C 1
ATOM 715 O O . ARG A 1 96 ? -21.856 0.985 4.844 1.00 76.94 96 ARG A O 1
ATOM 722 N N . SER A 1 97 ? -19.942 1.193 5.988 1.00 80.12 97 SER A N 1
ATOM 723 C CA . SER A 1 97 ? -19.388 -0.121 5.620 1.00 80.12 97 SER A CA 1
ATOM 724 C C . SER A 1 97 ? -19.779 -1.205 6.630 1.00 80.12 97 SER A C 1
ATOM 726 O O . SER A 1 97 ? -20.098 -0.919 7.786 1.00 80.12 97 SER A O 1
ATOM 728 N N . ALA A 1 98 ? -19.757 -2.470 6.201 1.00 83.19 98 ALA A N 1
ATOM 729 C CA . ALA A 1 98 ? -19.947 -3.590 7.118 1.00 83.19 98 ALA A CA 1
ATOM 730 C C . ALA A 1 98 ? -18.810 -3.624 8.165 1.00 83.19 98 ALA A C 1
ATOM 732 O O . ALA A 1 98 ? -17.658 -3.388 7.793 1.00 83.19 98 ALA A O 1
ATOM 733 N N . PRO A 1 99 ? -19.094 -3.943 9.444 1.00 88.50 99 PRO A N 1
ATOM 734 C CA . PRO A 1 99 ? -18.056 -4.073 10.460 1.00 88.50 99 PRO A CA 1
ATOM 735 C C . PRO A 1 99 ? -16.993 -5.106 10.077 1.00 88.50 99 PRO A C 1
ATOM 737 O O . PRO A 1 99 ? -17.300 -6.265 9.794 1.00 88.50 99 PRO A O 1
ATOM 740 N N . PHE A 1 100 ? -15.734 -4.683 10.102 1.00 89.31 100 PHE A N 1
ATOM 741 C CA . PHE A 1 100 ? -14.571 -5.537 9.952 1.00 89.31 100 PHE A CA 1
ATOM 742 C C . PHE A 1 100 ? -14.083 -5.985 11.329 1.00 89.31 100 PHE A C 1
ATOM 744 O O . PHE A 1 100 ? -13.697 -5.167 12.166 1.00 89.31 100 PHE A O 1
ATOM 751 N N . VAL A 1 101 ? -14.094 -7.295 11.571 1.00 93.75 101 VAL A N 1
ATOM 752 C CA . VAL A 1 101 ? -13.654 -7.882 12.841 1.00 93.75 101 VAL A CA 1
ATOM 753 C C . VAL A 1 101 ? -12.142 -8.078 12.809 1.00 93.75 101 VAL A C 1
ATOM 755 O O . VAL A 1 101 ? -11.630 -8.950 12.112 1.00 93.75 101 VAL A O 1
ATOM 758 N N . VAL A 1 102 ? -11.432 -7.272 13.594 1.00 92.62 102 VAL A N 1
ATOM 759 C CA . VAL A 1 102 ? -9.970 -7.317 13.742 1.00 92.62 102 VAL A CA 1
ATOM 760 C C . VAL A 1 102 ? -9.549 -8.482 14.630 1.00 92.62 102 VAL A C 1
ATOM 762 O O . VAL A 1 102 ? -8.564 -9.163 14.363 1.00 92.62 102 VAL A O 1
ATOM 765 N N . SER A 1 103 ? -10.291 -8.710 15.712 1.00 96.19 103 SER A N 1
ATOM 766 C CA . SER A 1 103 ? -10.018 -9.784 16.660 1.00 96.19 103 SER A CA 1
ATOM 767 C C . SER A 1 103 ? -11.315 -10.286 17.270 1.00 96.19 103 SER A C 1
ATOM 769 O O . SER A 1 103 ? -12.192 -9.496 17.617 1.00 96.19 103 SER A O 1
ATOM 771 N N . ASN A 1 104 ? -11.420 -11.603 17.424 1.00 96.50 104 ASN A N 1
ATOM 772 C CA . ASN A 1 104 ? -12.513 -12.248 18.134 1.00 96.50 104 ASN A CA 1
ATOM 773 C C . ASN A 1 104 ? -11.958 -13.406 18.968 1.00 96.50 104 ASN A C 1
ATOM 775 O O . ASN A 1 104 ? -11.609 -14.457 18.431 1.00 96.50 104 ASN A O 1
ATOM 779 N N . VAL A 1 105 ? -11.834 -13.195 20.277 1.00 96.12 105 VAL A N 1
ATOM 780 C CA . VAL A 1 105 ? -11.259 -14.165 21.213 1.00 96.12 105 VAL A CA 1
ATOM 781 C C . VAL A 1 105 ? -12.367 -14.745 22.077 1.00 96.12 105 VAL A C 1
ATOM 783 O O . VAL A 1 105 ? -12.937 -14.063 22.927 1.00 96.12 105 VAL A O 1
ATOM 786 N N . GLU A 1 106 ? -12.638 -16.033 21.897 1.00 96.25 106 GLU A N 1
ATOM 787 C CA . GLU A 1 106 ? -13.543 -16.789 22.759 1.00 96.25 106 GLU A CA 1
ATOM 788 C C . GLU A 1 106 ? -12.759 -17.454 23.894 1.00 96.25 106 GLU A C 1
ATOM 790 O O . GLU A 1 106 ? -11.752 -18.132 23.682 1.00 96.25 106 GLU A O 1
ATOM 795 N N . SER A 1 107 ? -13.219 -17.262 25.128 1.00 93.88 107 SER A N 1
ATOM 796 C CA . SER A 1 107 ? -12.615 -17.847 26.325 1.00 93.88 107 SER A CA 1
ATOM 797 C C . SER A 1 107 ? -13.679 -18.461 27.230 1.00 93.88 107 SER A C 1
ATOM 799 O O . SER A 1 107 ? -14.866 -18.165 27.109 1.00 93.88 107 SER A O 1
ATOM 801 N N . SER A 1 108 ? -13.255 -19.241 28.230 1.00 93.50 108 SER A N 1
ATOM 802 C CA . SER A 1 108 ? -14.162 -19.738 29.278 1.00 93.50 108 SER A CA 1
ATOM 803 C C . SER A 1 108 ? -14.841 -18.626 30.080 1.00 93.50 108 SER A C 1
ATOM 805 O O . SER A 1 108 ? -15.777 -18.895 30.823 1.00 93.50 108 SER A O 1
ATOM 807 N N . PHE A 1 109 ? -14.340 -17.393 29.983 1.00 89.56 109 PHE A N 1
ATOM 808 C CA . PHE A 1 109 ? -14.914 -16.240 30.655 1.00 89.56 109 PHE A CA 1
ATOM 809 C C . PHE A 1 109 ? -15.844 -15.443 29.744 1.00 89.56 109 PHE A C 1
ATOM 811 O O . PHE A 1 109 ? -16.475 -14.529 30.245 1.00 89.56 109 PHE A O 1
ATOM 818 N N . GLY A 1 110 ? -15.940 -15.732 28.444 1.00 94.19 110 GLY A N 1
ATOM 819 C CA . GLY A 1 110 ? -16.753 -14.995 27.472 1.00 94.19 110 GLY A CA 1
ATOM 820 C C . GLY A 1 110 ? -15.964 -14.580 26.230 1.00 94.19 110 GLY A C 1
ATOM 821 O O . GLY A 1 110 ? -14.818 -15.007 26.053 1.00 94.19 110 GLY A O 1
ATOM 822 N N . THR A 1 111 ? -16.578 -13.738 25.403 1.00 96.75 111 THR A N 1
ATOM 823 C CA . THR A 1 111 ? -16.051 -13.318 24.096 1.00 96.75 111 THR A CA 1
ATOM 824 C C . THR A 1 111 ? -15.532 -11.887 24.163 1.00 96.75 111 THR A C 1
ATOM 826 O O . THR A 1 111 ? -16.186 -11.005 24.716 1.00 96.75 111 THR A O 1
ATOM 829 N N . GLU A 1 112 ? -14.343 -11.656 23.626 1.00 96.94 112 GLU A N 1
ATOM 830 C CA . GLU A 1 112 ? -13.715 -10.341 23.518 1.00 96.94 112 GLU A CA 1
ATOM 831 C C . GLU A 1 112 ? -13.547 -10.019 22.028 1.00 96.94 112 GLU A C 1
ATOM 833 O O . GLU A 1 112 ? -12.887 -10.768 21.307 1.00 96.94 112 GLU A O 1
ATOM 838 N N . THR A 1 113 ? -14.163 -8.936 21.556 1.00 96.94 113 THR A N 1
ATOM 839 C CA . THR A 1 113 ? -14.204 -8.593 20.127 1.00 96.94 113 THR A CA 1
ATOM 840 C C . THR A 1 113 ? -13.675 -7.180 19.906 1.00 96.94 113 THR A C 1
ATOM 842 O O . THR A 1 113 ? -14.041 -6.255 20.632 1.00 96.94 113 THR A O 1
ATOM 845 N N . ALA A 1 114 ? -12.822 -7.019 18.900 1.00 96.88 114 ALA A N 1
ATOM 846 C CA . ALA A 1 114 ? -12.363 -5.741 18.373 1.00 96.88 114 ALA A CA 1
ATOM 847 C C . ALA A 1 114 ? -12.793 -5.656 16.907 1.00 96.88 114 ALA A C 1
ATOM 849 O O . ALA A 1 114 ? -12.443 -6.526 16.109 1.00 96.88 114 ALA A O 1
ATOM 850 N N . GLU A 1 115 ? -13.552 -4.631 16.551 1.00 95.44 115 GLU A N 1
ATOM 851 C CA . GLU A 1 115 ? -14.060 -4.424 15.195 1.00 95.44 115 GLU A CA 1
ATOM 852 C C . GLU A 1 115 ? -14.026 -2.942 14.832 1.00 95.44 115 GLU A C 1
ATOM 854 O O . GLU A 1 115 ? -14.038 -2.089 15.714 1.00 95.44 115 GLU A O 1
ATOM 859 N N . PHE A 1 116 ? -14.003 -2.614 13.547 1.00 94.25 116 PHE A N 1
ATOM 860 C CA . PHE A 1 116 ? -14.196 -1.241 13.095 1.00 94.25 116 PHE A CA 1
ATOM 861 C C . PHE A 1 116 ? -15.081 -1.188 11.862 1.00 94.25 116 PHE A C 1
ATOM 863 O O . PHE A 1 116 ? -15.260 -2.180 11.162 1.00 94.25 116 PHE A O 1
ATOM 870 N N . TRP A 1 117 ? -15.618 -0.016 11.574 1.00 90.62 117 TRP A N 1
ATOM 871 C CA . TRP A 1 117 ? -16.188 0.296 10.274 1.00 90.62 117 TRP A CA 1
ATOM 872 C C . TRP A 1 117 ? -15.899 1.748 9.927 1.00 90.62 117 TRP A C 1
ATOM 874 O O . TRP A 1 117 ? -15.443 2.546 10.744 1.00 90.62 117 TRP A O 1
ATOM 884 N N . VAL A 1 118 ? -16.165 2.064 8.676 1.00 88.25 118 VAL A N 1
ATOM 885 C CA . VAL A 1 118 ? -15.957 3.365 8.064 1.00 88.25 118 VAL A CA 1
ATOM 886 C C . VAL A 1 118 ? -17.291 3.917 7.586 1.00 88.25 118 VAL A C 1
ATOM 888 O O . VAL A 1 118 ? -18.082 3.191 6.975 1.00 88.25 118 VAL A O 1
ATOM 891 N N . GLU A 1 119 ? -17.492 5.206 7.816 1.00 85.75 119 GLU A N 1
ATOM 892 C CA . GLU A 1 119 ? -18.598 6.006 7.311 1.00 85.75 119 GLU A CA 1
ATOM 893 C C . GLU A 1 119 ? -18.080 7.110 6.388 1.00 85.75 119 GLU A C 1
ATOM 895 O O . GLU A 1 119 ? -17.051 7.746 6.649 1.00 85.75 119 GLU A O 1
ATOM 900 N N . ARG A 1 120 ? -18.788 7.312 5.274 1.00 75.94 120 ARG A N 1
ATOM 901 C CA . ARG A 1 120 ? -18.489 8.369 4.304 1.00 75.94 120 ARG A CA 1
ATOM 902 C C . ARG A 1 120 ? -18.941 9.733 4.813 1.00 75.94 120 ARG A C 1
ATOM 904 O O . ARG A 1 120 ? -19.946 9.805 5.520 1.00 75.94 120 ARG A O 1
ATOM 911 N N . PRO A 1 121 ? -18.285 10.812 4.355 1.00 72.88 121 PRO A N 1
ATOM 912 C CA . PRO A 1 121 ? -18.852 12.139 4.495 1.00 72.88 121 PRO A CA 1
ATOM 913 C C . PRO A 1 121 ? -20.235 12.165 3.836 1.00 72.88 121 PRO A C 1
ATOM 915 O O . PRO A 1 121 ? -20.396 11.680 2.711 1.00 72.88 121 PRO A O 1
ATOM 918 N N . TYR A 1 122 ? -21.231 12.740 4.508 1.00 64.62 122 TYR A N 1
ATOM 919 C CA . TYR A 1 122 ? -22.532 12.946 3.882 1.00 64.62 122 TYR A CA 1
ATOM 920 C C . TYR A 1 122 ? -22.365 13.878 2.675 1.00 64.62 122 TYR A C 1
ATOM 922 O O . TYR A 1 122 ? -21.818 14.976 2.830 1.00 64.62 122 TYR A O 1
ATOM 930 N N . PRO A 1 123 ? -22.836 13.512 1.469 1.00 55.78 123 PRO A N 1
ATOM 931 C CA . PRO A 1 123 ? -22.906 14.476 0.385 1.00 55.78 123 PRO A CA 1
ATOM 932 C C . PRO A 1 123 ? -23.819 15.612 0.845 1.00 55.78 123 PRO A C 1
ATOM 934 O O . PRO A 1 123 ? -24.967 15.390 1.233 1.00 55.78 123 PRO A O 1
ATOM 937 N N . SER A 1 124 ? -23.293 16.841 0.872 1.00 49.78 124 SER A N 1
ATOM 938 C CA . SER A 1 124 ? -24.135 18.007 1.145 1.00 49.78 124 SER A CA 1
ATOM 939 C C . SER A 1 124 ? -25.260 17.993 0.113 1.00 49.78 124 SER A C 1
ATOM 941 O O . SER A 1 124 ? -24.980 17.791 -1.069 1.00 49.78 124 SER A O 1
ATOM 943 N N . ALA A 1 125 ? -26.509 18.182 0.539 1.00 50.66 125 ALA A N 1
ATOM 944 C CA . ALA A 1 125 ? -27.722 18.032 -0.276 1.00 50.66 125 ALA A CA 1
ATOM 945 C C . ALA A 1 125 ? -27.854 19.036 -1.452 1.00 50.66 125 ALA A C 1
ATOM 947 O O . ALA A 1 125 ? -28.960 19.369 -1.868 1.00 50.66 125 ALA A O 1
ATOM 948 N N . ASN A 1 126 ? -26.746 19.589 -1.952 1.00 41.09 126 ASN A N 1
ATOM 949 C CA . ASN A 1 126 ? -26.710 20.664 -2.931 1.00 41.09 126 ASN A CA 1
ATOM 950 C C . ASN A 1 126 ? -25.752 20.412 -4.113 1.00 41.09 126 ASN A C 1
ATOM 952 O O . ASN A 1 126 ? -25.539 21.312 -4.926 1.00 41.09 126 ASN A O 1
ATOM 956 N N . THR A 1 127 ? -25.187 19.208 -4.258 1.00 40.97 127 THR A N 1
ATOM 957 C CA . THR A 1 127 ? -24.541 18.797 -5.516 1.00 40.97 127 THR A CA 1
ATOM 958 C C . THR A 1 127 ? -25.557 18.079 -6.397 1.00 40.97 127 THR A C 1
ATOM 960 O O . THR A 1 127 ? -26.165 17.105 -5.982 1.00 40.97 127 THR A O 1
ATOM 963 N N . ILE A 1 128 ? -25.737 18.581 -7.621 1.00 40.31 128 ILE A N 1
ATOM 964 C CA . ILE A 1 128 ? -26.813 18.313 -8.605 1.00 40.31 128 ILE A CA 1
ATOM 965 C C . ILE A 1 128 ? -26.886 16.843 -9.105 1.00 40.31 128 ILE A C 1
ATOM 967 O O . ILE A 1 128 ? -27.606 16.530 -10.049 1.00 40.31 128 ILE A O 1
ATOM 971 N N . VAL A 1 129 ? -26.184 15.914 -8.459 1.00 38.75 129 VAL A N 1
ATOM 972 C CA . VAL A 1 129 ? -26.190 14.482 -8.769 1.00 38.75 129 VAL A CA 1
ATOM 973 C C . VAL A 1 129 ? -26.490 13.710 -7.480 1.00 38.75 129 VAL A C 1
ATOM 975 O O . VAL A 1 129 ? -25.609 13.109 -6.875 1.00 38.75 129 VAL A O 1
ATOM 978 N N . ASP A 1 130 ? -27.743 13.773 -7.027 1.00 39.06 130 ASP A N 1
ATOM 979 C CA . ASP A 1 130 ? -28.273 12.838 -6.028 1.00 39.06 130 ASP A CA 1
ATOM 980 C C . ASP A 1 130 ? -28.415 11.461 -6.699 1.00 39.06 130 ASP A C 1
ATOM 982 O O . ASP A 1 130 ? -29.444 11.139 -7.294 1.00 39.06 130 ASP A O 1
ATOM 986 N N . GLU A 1 131 ? -27.361 10.646 -6.644 1.00 45.56 131 GLU A N 1
ATOM 987 C CA . GLU A 1 131 ? -27.435 9.223 -7.012 1.00 45.56 131 GLU A CA 1
ATOM 988 C C . GLU A 1 131 ? -27.994 8.344 -5.879 1.00 45.56 131 GLU A C 1
ATOM 990 O O . GLU A 1 131 ? -28.230 7.153 -6.084 1.00 45.56 131 GLU A O 1
ATOM 995 N N . TYR A 1 132 ? -28.285 8.914 -4.704 1.00 44.56 132 TYR A N 1
ATOM 996 C CA . TYR A 1 132 ? -28.975 8.189 -3.639 1.00 44.56 132 TYR A CA 1
ATOM 997 C C . TYR A 1 132 ? -30.495 8.382 -3.726 1.00 44.56 132 TYR A C 1
ATOM 999 O O . TYR A 1 132 ? -30.973 9.519 -3.727 1.00 44.56 132 TYR A O 1
ATOM 1007 N N . PRO A 1 133 ? -31.292 7.296 -3.769 1.00 45.84 133 PRO A N 1
ATOM 1008 C CA . PRO A 1 133 ? -32.743 7.397 -3.738 1.00 45.84 133 PRO A CA 1
ATOM 1009 C C . PRO A 1 133 ? -33.187 8.104 -2.455 1.00 45.84 133 PRO A C 1
ATOM 1011 O O . PRO A 1 133 ? -32.889 7.655 -1.347 1.00 45.84 133 PRO A O 1
ATOM 1014 N N . ALA A 1 134 ? -33.931 9.199 -2.599 1.00 41.25 134 ALA A N 1
ATOM 1015 C CA . ALA A 1 134 ? -34.558 9.876 -1.473 1.00 41.25 134 ALA A CA 1
ATOM 1016 C C . ALA A 1 134 ? -35.391 8.869 -0.653 1.00 41.25 134 ALA A C 1
ATOM 1018 O O . ALA A 1 134 ? -36.381 8.332 -1.150 1.00 41.25 134 ALA A O 1
ATOM 1019 N N . GLY A 1 135 ? -34.981 8.608 0.593 1.00 47.22 135 GLY A N 1
ATOM 1020 C CA . GLY A 1 135 ? -35.701 7.729 1.522 1.00 47.22 135 GLY A CA 1
ATOM 1021 C C . GLY A 1 135 ? -34.920 6.533 2.072 1.00 47.22 135 GLY A C 1
ATOM 1022 O O . GLY A 1 135 ? -35.483 5.802 2.882 1.00 47.22 135 GLY A O 1
ATOM 1023 N N . THR A 1 136 ? -33.655 6.317 1.695 1.00 46.47 136 THR A N 1
ATOM 1024 C CA . THR A 1 136 ? -32.789 5.393 2.445 1.00 46.47 136 THR A CA 1
ATOM 1025 C C . THR A 1 136 ? -32.351 6.050 3.749 1.00 46.47 136 THR A C 1
ATOM 1027 O O . THR A 1 136 ? -31.790 7.148 3.729 1.00 46.47 136 THR A O 1
ATOM 1030 N N . ASP A 1 137 ? -32.672 5.385 4.858 1.00 46.19 137 ASP A N 1
ATOM 1031 C CA . ASP A 1 137 ? -32.325 5.764 6.225 1.00 46.19 137 ASP A CA 1
ATOM 1032 C C . ASP A 1 137 ? -30.861 6.220 6.311 1.00 46.19 137 ASP A C 1
ATOM 1034 O O . ASP A 1 137 ? -29.955 5.554 5.805 1.00 46.19 137 ASP A O 1
ATOM 1038 N N . ARG A 1 138 ? -30.654 7.412 6.875 1.00 49.06 138 ARG A N 1
ATOM 1039 C CA . ARG A 1 138 ? -29.380 8.134 6.823 1.00 49.06 138 ARG A CA 1
ATOM 1040 C C . ARG A 1 138 ? -28.349 7.587 7.802 1.00 49.06 138 ARG A C 1
ATOM 1042 O O . ARG A 1 138 ? -27.232 8.068 7.776 1.00 49.06 138 ARG A O 1
ATOM 1049 N N . GLY A 1 139 ? -28.662 6.558 8.584 1.00 45.16 139 GLY A N 1
ATOM 1050 C CA . GLY A 1 139 ? -27.653 5.824 9.346 1.00 45.16 139 GLY A CA 1
ATOM 1051 C C . GLY A 1 139 ? -27.113 6.547 10.580 1.00 45.16 139 GLY A C 1
ATOM 1052 O O . GLY A 1 139 ? -26.201 6.007 11.194 1.00 45.16 139 GLY A O 1
ATOM 1053 N N . ASN A 1 140 ? -27.716 7.667 11.000 1.00 46.09 140 ASN A N 1
ATOM 1054 C CA . ASN A 1 140 ? -27.522 8.238 12.344 1.00 46.09 140 ASN A CA 1
ATOM 1055 C C . ASN A 1 140 ? -28.321 7.471 13.420 1.00 46.09 140 ASN A C 1
ATOM 1057 O O . ASN A 1 140 ? -28.754 8.044 14.403 1.00 46.09 140 ASN A O 1
ATOM 1061 N N . ASN A 1 141 ? -28.590 6.184 13.177 1.00 47.06 141 ASN A N 1
ATOM 1062 C CA . ASN A 1 141 ? -29.226 5.275 14.125 1.00 47.06 141 ASN A CA 1
ATOM 1063 C C . ASN A 1 141 ? -28.142 4.364 14.730 1.00 47.06 141 ASN A C 1
ATOM 1065 O O . ASN A 1 141 ? -28.217 3.137 14.621 1.00 47.06 141 ASN A O 1
ATOM 1069 N N . ASP A 1 142 ? -27.111 4.929 15.371 1.00 50.28 142 ASP A N 1
ATOM 1070 C CA . ASP A 1 142 ? -26.489 4.229 16.506 1.00 50.28 142 ASP A CA 1
ATOM 1071 C C . ASP A 1 142 ? -27.468 4.062 17.693 1.00 50.28 142 ASP A C 1
ATOM 1073 O O . ASP A 1 142 ? -27.171 3.295 18.613 1.00 50.28 142 ASP A O 1
ATOM 1077 N N . ASP A 1 143 ? -28.673 4.627 17.556 1.00 50.38 143 ASP A N 1
ATOM 1078 C CA . ASP A 1 143 ? -29.708 4.806 18.575 1.00 50.38 143 ASP A CA 1
ATOM 1079 C C . ASP A 1 143 ? -30.859 3.783 18.596 1.00 50.38 143 ASP A C 1
ATOM 1081 O O . ASP A 1 143 ? -31.860 4.028 19.264 1.00 50.38 143 ASP A O 1
ATOM 1085 N N . ASP A 1 144 ? -30.798 2.624 17.921 1.00 42.78 144 ASP A N 1
ATOM 1086 C CA . ASP A 1 144 ? -31.935 1.690 18.039 1.00 42.78 144 ASP A CA 1
ATOM 1087 C C . ASP A 1 144 ? -31.587 0.195 17.994 1.00 42.78 144 ASP A C 1
ATOM 1089 O O . ASP A 1 144 ? -31.390 -0.409 16.939 1.00 42.78 144 ASP A O 1
ATOM 1093 N N . ASP A 1 145 ? -31.583 -0.421 19.183 1.00 43.97 145 ASP A N 1
ATOM 1094 C CA . ASP A 1 145 ? -32.585 -1.456 19.471 1.00 43.97 145 ASP A CA 1
ATOM 1095 C C . ASP A 1 145 ? -32.877 -1.494 20.994 1.00 43.97 145 ASP A C 1
ATOM 1097 O O . ASP A 1 145 ? -32.255 -2.227 21.768 1.00 43.97 145 ASP A O 1
ATOM 1101 N N . SER A 1 146 ? -33.869 -0.700 21.425 1.00 48.38 146 SER A N 1
ATOM 1102 C CA . SER A 1 146 ? -34.728 -0.923 22.614 1.00 48.38 146 SER A CA 1
ATOM 1103 C C . SER A 1 146 ? -34.370 -0.399 24.028 1.00 48.38 146 SER A C 1
ATOM 1105 O O . SER A 1 146 ? -35.046 -0.802 24.982 1.00 48.38 146 SER A O 1
ATOM 1107 N N . GLY A 1 147 ? -33.441 0.545 24.230 1.00 41.50 147 GLY A N 1
ATOM 1108 C CA . GLY A 1 147 ? -33.133 1.039 25.589 1.00 41.50 147 GLY A CA 1
ATOM 1109 C C . GLY A 1 147 ? -32.716 2.507 25.693 1.00 41.50 147 GLY A C 1
ATOM 1110 O O . GLY A 1 147 ? -31.556 2.802 25.488 1.00 41.50 147 GLY A O 1
ATOM 1111 N N . SER A 1 148 ? -33.667 3.372 26.073 1.00 44.19 148 SER A N 1
ATOM 1112 C CA . SER A 1 148 ? -33.526 4.752 26.592 1.00 44.19 148 SER A CA 1
ATOM 1113 C C . SER A 1 148 ? -32.180 5.480 26.411 1.00 44.19 148 SER A C 1
ATOM 1115 O O . SER A 1 148 ? -31.260 5.234 27.192 1.00 44.19 148 SER A O 1
ATOM 1117 N N . ASP A 1 149 ? -32.179 6.469 25.514 1.00 42.19 149 ASP A N 1
ATOM 1118 C CA . ASP A 1 149 ? -31.164 7.513 25.302 1.00 42.19 149 ASP A CA 1
ATOM 1119 C C . ASP A 1 149 ? -30.595 8.080 26.616 1.00 42.19 149 ASP A C 1
ATOM 1121 O O . ASP A 1 149 ? -31.348 8.587 27.464 1.00 42.19 149 ASP A O 1
ATOM 1125 N N . ASP A 1 150 ? -29.270 8.036 26.788 1.00 49.12 150 ASP A N 1
ATOM 1126 C CA . ASP A 1 150 ? -28.568 8.652 27.920 1.00 49.12 150 ASP A CA 1
ATOM 1127 C C . ASP A 1 150 ? -27.536 9.734 27.543 1.00 49.12 150 ASP A C 1
ATOM 1129 O O . ASP A 1 150 ? -26.949 10.366 28.428 1.00 49.12 150 ASP A O 1
ATOM 1133 N N . ASP A 1 151 ? -27.428 10.093 26.268 1.00 47.59 151 ASP A N 1
ATOM 1134 C CA . ASP A 1 151 ? -26.662 11.219 25.737 1.00 47.59 151 ASP A CA 1
ATOM 1135 C C . ASP A 1 151 ? -27.569 12.394 25.331 1.00 47.59 151 ASP A C 1
ATOM 1137 O O . ASP A 1 151 ? -27.786 12.739 24.180 1.00 47.59 151 ASP A O 1
ATOM 1141 N N . VAL A 1 152 ? -28.034 13.140 26.340 1.00 46.56 152 VAL A N 1
ATOM 1142 C CA . VAL A 1 152 ? -28.717 14.449 26.176 1.00 46.56 152 VAL A CA 1
ATOM 1143 C C . VAL A 1 152 ? -27.801 15.531 25.551 1.00 46.56 152 VAL A C 1
ATOM 1145 O O . VAL A 1 152 ? -28.232 16.660 25.310 1.00 46.56 152 VAL A O 1
ATOM 1148 N N . TYR A 1 153 ? -26.532 15.212 25.299 1.00 48.28 153 TYR A N 1
ATOM 1149 C CA . TYR A 1 153 ? -25.614 16.039 24.526 1.00 48.28 153 TYR A CA 1
ATOM 1150 C C . TYR A 1 153 ? -25.364 15.352 23.189 1.00 48.28 153 TYR A C 1
ATOM 1152 O O . TYR A 1 153 ? -24.431 14.569 23.081 1.00 48.28 153 TYR A O 1
ATOM 1160 N N . ASP A 1 154 ? -26.205 15.702 22.221 1.00 50.41 154 ASP A N 1
ATOM 1161 C CA . ASP A 1 154 ? -25.899 15.729 20.789 1.00 50.41 154 ASP A CA 1
ATOM 1162 C C . ASP A 1 154 ? -24.544 16.453 20.629 1.00 50.41 154 ASP A C 1
ATOM 1164 O O . ASP A 1 154 ? -24.445 17.686 20.705 1.00 50.41 154 ASP A O 1
ATOM 1168 N N . ASP A 1 155 ? -23.463 15.667 20.650 1.00 53.38 155 ASP A N 1
ATOM 1169 C CA . ASP A 1 155 ? -22.079 16.119 20.516 1.00 53.38 155 ASP A CA 1
ATOM 1170 C C . ASP A 1 155 ? -21.628 16.133 19.047 1.00 53.38 155 ASP A C 1
ATOM 1172 O O . ASP A 1 155 ? -20.470 16.443 18.734 1.00 53.38 155 ASP A O 1
ATOM 1176 N N . ASP A 1 156 ? -22.604 15.963 18.156 1.00 57.19 156 ASP A N 1
ATOM 1177 C CA . ASP A 1 156 ? -22.628 16.127 16.714 1.00 57.19 156 ASP A CA 1
ATOM 1178 C C . ASP A 1 156 ? -22.495 17.623 16.351 1.00 57.19 156 ASP A C 1
ATOM 1180 O O . ASP A 1 156 ? -23.227 18.222 15.563 1.00 57.19 156 ASP A O 1
ATOM 1184 N N . LEU A 1 157 ? -21.434 18.272 16.841 1.00 47.91 157 LEU A N 1
ATOM 1185 C CA . LEU A 1 157 ? -20.912 19.530 16.284 1.00 47.91 157 LEU A CA 1
ATOM 1186 C C . LEU A 1 157 ? -20.503 19.399 14.793 1.00 47.91 157 LEU A C 1
ATOM 1188 O O . LEU A 1 157 ? -19.901 20.319 14.230 1.00 47.91 157 LEU A O 1
ATOM 1192 N N . ASP A 1 158 ? -20.792 18.269 14.145 1.00 51.12 158 ASP A N 1
ATOM 1193 C CA . ASP A 1 158 ? -20.470 17.939 12.765 1.00 51.12 158 ASP A CA 1
ATOM 1194 C C . ASP A 1 158 ? -21.570 18.296 11.753 1.00 51.12 158 ASP A C 1
ATOM 1196 O O . ASP A 1 158 ? -21.267 18.357 10.563 1.00 51.12 158 ASP A O 1
ATOM 1200 N N . ASP A 1 159 ? -22.770 18.670 12.206 1.00 51.62 159 ASP A N 1
ATOM 1201 C CA . ASP A 1 159 ? -23.888 19.056 11.332 1.00 51.62 159 ASP A CA 1
ATOM 1202 C C . ASP A 1 159 ? -23.715 20.461 10.710 1.00 51.62 159 ASP A C 1
ATOM 1204 O O . ASP A 1 159 ? -24.544 20.973 9.945 1.00 51.62 159 ASP A O 1
ATOM 1208 N N . SER A 1 160 ? -22.587 21.121 10.997 1.00 51.69 160 SER A N 1
ATOM 1209 C CA . SER A 1 160 ? -22.193 22.313 10.256 1.00 51.69 160 SER A CA 1
ATOM 1210 C C . SER A 1 160 ? -21.739 21.916 8.844 1.00 51.69 160 SER A C 1
ATOM 1212 O O . SER A 1 160 ? -20.699 21.291 8.645 1.00 51.69 160 SER A O 1
ATOM 1214 N N . VAL A 1 161 ? -22.514 22.358 7.849 1.00 54.31 161 VAL A N 1
ATOM 1215 C CA . VAL A 1 161 ? -22.383 22.167 6.382 1.00 54.31 161 VAL A CA 1
ATOM 1216 C C . VAL A 1 161 ? -20.962 22.384 5.803 1.00 54.31 161 VAL A C 1
ATOM 1218 O O . VAL A 1 161 ? -20.713 22.125 4.628 1.00 54.31 161 VAL A O 1
ATOM 1221 N N . ALA A 1 162 ? -20.006 22.877 6.593 1.00 54.12 162 ALA A N 1
ATOM 1222 C CA . ALA A 1 162 ? -18.649 23.201 6.173 1.00 54.12 162 ALA A CA 1
ATOM 1223 C C . ALA A 1 162 ? -17.659 22.014 6.176 1.00 54.12 162 ALA A C 1
ATOM 1225 O O . ALA A 1 162 ? -16.611 22.142 5.549 1.00 54.12 162 ALA A O 1
ATOM 1226 N N . ASN A 1 163 ? -17.969 20.876 6.818 1.00 52.41 163 ASN A N 1
ATOM 1227 C CA . ASN A 1 163 ? -17.027 19.750 6.985 1.00 52.41 163 ASN A CA 1
ATOM 1228 C C . ASN A 1 163 ? -17.461 18.439 6.290 1.00 52.41 163 ASN A C 1
ATOM 1230 O O . ASN A 1 163 ? -17.043 17.353 6.696 1.00 52.41 163 ASN A O 1
ATOM 1234 N N . ASN A 1 164 ? -18.238 18.519 5.202 1.00 60.72 164 ASN A N 1
ATOM 1235 C CA . ASN A 1 164 ? -18.741 17.366 4.425 1.00 60.72 164 ASN A CA 1
ATOM 1236 C C . ASN A 1 164 ? -17.669 16.577 3.641 1.00 60.72 164 ASN A C 1
ATOM 1238 O O . ASN A 1 164 ? -17.979 15.931 2.645 1.00 60.72 164 ASN A O 1
ATOM 1242 N N . THR A 1 165 ? -16.403 16.614 4.052 1.00 69.75 165 THR A N 1
ATOM 1243 C CA . THR A 1 165 ? -15.313 15.850 3.420 1.00 69.75 165 THR A CA 1
ATOM 1244 C C . THR A 1 165 ? -14.622 14.882 4.376 1.00 69.75 165 THR A C 1
ATOM 1246 O O . THR A 1 165 ? -13.694 14.191 3.965 1.00 69.75 165 THR A O 1
ATOM 1249 N N . LEU A 1 166 ? -15.043 14.818 5.643 1.00 81.75 166 LEU A N 1
ATOM 1250 C CA . LEU A 1 166 ? -14.411 13.951 6.636 1.00 81.75 166 LEU A CA 1
ATOM 1251 C C . LEU A 1 166 ? -15.053 12.567 6.657 1.00 81.75 166 LEU A C 1
ATOM 1253 O O . LEU A 1 166 ? -16.268 12.435 6.780 1.00 81.75 166 LEU A O 1
ATOM 1257 N N . TYR A 1 167 ? -14.213 11.543 6.577 1.00 86.00 167 TYR A N 1
ATOM 1258 C CA . TYR A 1 167 ? -14.599 10.173 6.874 1.00 86.00 167 TYR A CA 1
ATOM 1259 C C . TYR A 1 167 ? -14.636 9.973 8.386 1.00 86.00 167 TYR A C 1
ATOM 1261 O O . TYR A 1 167 ? -13.778 10.502 9.102 1.00 86.00 167 TYR A O 1
ATOM 1269 N N . THR A 1 168 ? -15.585 9.169 8.862 1.00 88.38 168 THR A N 1
ATOM 1270 C CA . THR A 1 168 ? -15.636 8.740 10.262 1.00 88.38 168 THR A CA 1
ATOM 1271 C C . THR A 1 168 ? -15.245 7.270 10.338 1.00 88.38 168 THR A C 1
ATOM 1273 O O . THR A 1 168 ? -15.913 6.401 9.786 1.00 88.38 168 THR A O 1
ATOM 1276 N N . ILE A 1 169 ? -14.143 6.975 11.016 1.00 90.75 169 ILE A N 1
ATOM 1277 C CA . ILE A 1 169 ? -13.739 5.611 11.353 1.00 90.75 169 ILE A CA 1
ATOM 1278 C C . ILE A 1 169 ? -14.246 5.336 12.763 1.00 90.75 169 ILE A C 1
ATOM 1280 O O . ILE A 1 169 ? -13.873 6.043 13.698 1.00 90.75 169 ILE A O 1
ATOM 1284 N N . ILE A 1 170 ? -15.072 4.310 12.931 1.00 91.88 170 ILE A N 1
ATOM 1285 C CA . ILE A 1 170 ? -15.602 3.920 14.234 1.00 91.88 170 ILE A CA 1
ATOM 1286 C C . ILE A 1 170 ? -15.017 2.570 14.607 1.00 91.88 170 ILE A C 1
ATOM 1288 O O . ILE A 1 170 ? -15.358 1.541 14.029 1.00 91.88 170 ILE A O 1
ATOM 1292 N N . ALA A 1 171 ? -14.140 2.579 15.601 1.00 95.12 171 ALA A N 1
ATOM 1293 C CA . ALA A 1 171 ? -13.538 1.389 16.170 1.00 95.12 171 ALA A CA 1
ATOM 1294 C C . ALA A 1 171 ? -14.238 1.025 17.478 1.00 95.12 171 ALA A C 1
ATOM 1296 O O . ALA A 1 171 ? -14.399 1.862 18.360 1.00 95.12 171 ALA A O 1
ATOM 1297 N N . THR A 1 172 ? -14.662 -0.225 17.612 1.00 95.50 172 THR A N 1
ATOM 1298 C CA . THR A 1 172 ? -15.471 -0.717 18.723 1.00 95.50 172 THR A CA 1
ATOM 1299 C C . THR A 1 172 ? -14.802 -1.916 19.382 1.00 95.50 172 THR A C 1
ATOM 1301 O O . THR A 1 172 ? -14.462 -2.903 18.731 1.00 95.50 172 THR A O 1
ATOM 1304 N N . GLY A 1 173 ? -14.660 -1.852 20.702 1.00 96.44 173 GLY A N 1
ATOM 1305 C CA . GLY A 1 173 ? -14.279 -2.982 21.538 1.00 96.44 173 GLY A CA 1
ATOM 1306 C C . GLY A 1 173 ? -15.465 -3.459 22.368 1.00 96.44 173 GLY A C 1
ATOM 1307 O O . GLY A 1 173 ? -16.138 -2.653 23.014 1.00 96.44 173 GLY A O 1
ATOM 1308 N N . LYS A 1 174 ? -15.727 -4.769 22.359 1.00 95.62 174 LYS A N 1
ATOM 1309 C CA . LYS A 1 174 ? -16.841 -5.409 23.073 1.00 95.62 174 LYS A CA 1
ATOM 1310 C C . LYS A 1 174 ? -16.335 -6.529 23.969 1.00 95.62 174 LYS A C 1
ATOM 1312 O O . LYS A 1 174 ? -15.500 -7.337 23.568 1.00 95.62 174 LYS A O 1
ATOM 1317 N N . ILE A 1 175 ? -16.898 -6.607 25.168 1.00 95.50 175 ILE A N 1
ATOM 1318 C CA . ILE A 1 175 ? -16.761 -7.754 26.063 1.00 95.50 175 ILE A CA 1
ATOM 1319 C C . ILE A 1 175 ? -18.145 -8.359 26.238 1.00 95.50 175 ILE A C 1
ATOM 1321 O O . ILE A 1 175 ? -19.041 -7.699 26.762 1.00 95.50 175 ILE A O 1
ATOM 1325 N N . LEU A 1 176 ? -18.312 -9.613 25.835 1.00 94.50 176 LEU A N 1
ATOM 1326 C CA . LEU A 1 176 ? -19.539 -10.375 25.999 1.00 94.50 176 LEU A CA 1
ATOM 1327 C C . LEU A 1 176 ? -19.351 -11.442 27.079 1.00 94.50 176 LEU A C 1
ATOM 1329 O O . LEU A 1 176 ? -18.333 -12.136 27.126 1.00 94.50 176 LEU A O 1
ATOM 1333 N N . ARG A 1 177 ? -20.348 -11.597 27.947 1.00 94.06 177 ARG A N 1
ATOM 1334 C CA . ARG A 1 177 ? -20.440 -12.672 28.943 1.00 94.06 177 ARG A CA 1
ATOM 1335 C C . ARG A 1 177 ? -21.764 -13.384 28.716 1.00 94.06 177 ARG A C 1
ATOM 1337 O O . ARG A 1 177 ? -22.804 -12.735 28.707 1.00 94.06 177 ARG A O 1
ATOM 1344 N N . ASP A 1 178 ? -21.703 -14.689 28.466 1.00 93.69 178 ASP A N 1
ATOM 1345 C CA . ASP A 1 178 ? -22.878 -15.520 28.168 1.00 93.69 178 ASP A CA 1
ATOM 1346 C C . ASP A 1 178 ? -23.757 -14.966 27.023 1.00 93.69 178 ASP A C 1
ATOM 1348 O O . ASP A 1 178 ? -24.978 -15.077 27.044 1.00 93.69 178 ASP A O 1
ATOM 1352 N N . GLY A 1 179 ? -23.123 -14.344 26.020 1.00 91.31 179 GLY A N 1
ATOM 1353 C CA . GLY A 1 179 ? -23.794 -13.732 24.867 1.00 91.31 179 GLY A CA 1
ATOM 1354 C C . GLY A 1 179 ? -24.277 -12.293 25.077 1.00 91.31 179 GLY A C 1
ATOM 1355 O O . GLY A 1 179 ? -24.656 -11.646 24.106 1.00 91.31 179 GLY A O 1
ATOM 1356 N N . THR A 1 180 ? -24.208 -11.758 26.297 1.00 92.56 180 THR A N 1
ATOM 1357 C CA . THR A 1 180 ? -24.614 -10.380 26.606 1.00 92.56 180 THR A CA 1
ATOM 1358 C C . THR A 1 180 ? -23.402 -9.459 26.652 1.00 92.56 180 THR A C 1
ATOM 1360 O O . THR A 1 180 ? -22.423 -9.755 27.341 1.00 92.56 180 THR A O 1
ATOM 1363 N N . THR A 1 181 ? -23.458 -8.317 25.967 1.00 92.88 181 THR A N 1
ATOM 1364 C CA . THR A 1 181 ? -22.442 -7.262 26.088 1.00 92.88 181 THR A CA 1
ATOM 1365 C C . THR A 1 181 ? -22.414 -6.756 27.527 1.00 92.88 181 THR A C 1
ATOM 1367 O O . THR A 1 181 ? -23.420 -6.271 28.026 1.00 92.88 181 THR A O 1
ATOM 1370 N N . VAL A 1 182 ? -21.276 -6.864 28.214 1.00 93.44 182 VAL A N 1
ATOM 1371 C CA . VAL A 1 182 ? -21.072 -6.333 29.580 1.00 93.44 182 VAL A CA 1
ATOM 1372 C C . VAL A 1 182 ? -20.220 -5.067 29.610 1.00 93.44 182 VAL A C 1
ATOM 1374 O O . VAL A 1 182 ? -20.155 -4.398 30.639 1.00 93.44 182 VAL A O 1
ATOM 1377 N N . ALA A 1 183 ? -19.518 -4.778 28.515 1.00 92.50 183 ALA A N 1
ATOM 1378 C CA . ALA A 1 183 ? -18.822 -3.522 28.292 1.00 92.50 183 ALA A CA 1
ATOM 1379 C C . ALA A 1 183 ? -18.650 -3.294 26.789 1.00 92.50 183 ALA A C 1
ATOM 1381 O O . ALA A 1 183 ? -18.244 -4.210 26.066 1.00 92.50 183 ALA A O 1
ATOM 1382 N N . LYS A 1 184 ? -18.903 -2.062 26.350 1.00 93.69 184 LYS A N 1
ATOM 1383 C CA . LYS A 1 184 ? -18.654 -1.575 24.995 1.00 93.69 184 LYS A CA 1
ATOM 1384 C C . LYS A 1 184 ? -17.923 -0.238 25.092 1.00 93.69 184 LYS A C 1
ATOM 1386 O O . LYS A 1 184 ? -18.257 0.602 25.921 1.00 93.69 184 LYS A O 1
ATOM 1391 N N . ARG A 1 185 ? -16.885 -0.060 24.282 1.00 93.00 185 ARG A N 1
ATOM 1392 C CA . ARG A 1 185 ? -16.158 1.209 24.138 1.00 93.00 185 ARG A CA 1
ATOM 1393 C C . ARG A 1 185 ? -15.963 1.486 22.665 1.00 93.00 185 ARG A C 1
ATOM 1395 O O . ARG A 1 185 ? -15.746 0.547 21.898 1.00 93.00 185 ARG A O 1
ATOM 1402 N N . GLN A 1 186 ? -16.064 2.751 22.285 1.00 93.75 186 GLN A N 1
ATOM 1403 C CA . GLN A 1 186 ? -15.927 3.169 20.901 1.00 93.75 186 GLN A CA 1
ATOM 1404 C C . GLN A 1 186 ? -14.936 4.318 20.794 1.00 93.75 186 GLN A C 1
ATOM 1406 O O . GLN A 1 186 ? -14.882 5.187 21.657 1.00 93.75 186 GLN A O 1
ATOM 1411 N N . ILE A 1 187 ? -14.151 4.316 19.725 1.00 91.88 187 ILE A N 1
ATOM 1412 C CA . ILE A 1 187 ? -13.299 5.430 19.331 1.00 91.88 187 ILE A CA 1
ATOM 1413 C C . ILE A 1 187 ? -13.781 5.863 17.951 1.00 91.88 187 ILE A C 1
ATOM 1415 O O . ILE A 1 187 ? -13.701 5.089 16.996 1.00 91.88 187 ILE A O 1
ATOM 1419 N N . LYS A 1 188 ? -14.309 7.086 17.864 1.00 92.19 188 LYS A N 1
ATOM 1420 C CA . LYS A 1 188 ? -14.709 7.733 16.612 1.00 92.19 188 LYS A CA 1
ATOM 1421 C C . LYS A 1 188 ? -13.534 8.611 16.157 1.00 92.19 188 LYS A C 1
ATOM 1423 O O . LYS A 1 188 ? -13.092 9.488 16.898 1.00 92.19 188 LYS A O 1
ATOM 1428 N N . ILE A 1 189 ? -12.986 8.366 14.968 1.00 91.19 189 ILE A N 1
ATOM 1429 C CA . ILE A 1 189 ? -11.892 9.148 14.372 1.00 91.19 189 ILE A CA 1
ATOM 1430 C C . ILE A 1 189 ? -12.424 9.857 13.138 1.00 91.19 189 ILE A C 1
ATOM 1432 O O . ILE A 1 189 ? -12.887 9.206 12.205 1.00 91.19 189 ILE A O 1
ATOM 1436 N N . LYS A 1 190 ? -12.300 11.184 13.106 1.00 89.38 190 LYS A N 1
ATOM 1437 C CA . LYS A 1 190 ? -12.604 11.986 11.923 1.00 89.38 190 LYS A CA 1
ATOM 1438 C C . LYS A 1 190 ? -11.317 12.208 11.147 1.00 89.38 190 LYS A C 1
ATOM 1440 O O . LYS A 1 190 ? -10.373 12.824 11.651 1.00 89.38 190 LYS A O 1
ATOM 1445 N N . ALA A 1 191 ? -11.272 11.708 9.922 1.00 88.69 191 ALA A N 1
ATOM 1446 C CA . ALA A 1 191 ? -10.095 11.782 9.074 1.00 88.69 191 ALA A CA 1
ATOM 1447 C C . ALA A 1 191 ? -10.430 12.429 7.733 1.00 88.69 191 ALA A C 1
ATOM 1449 O O . ALA A 1 191 ? -11.442 12.121 7.104 1.00 88.69 191 ALA A O 1
ATOM 1450 N N . ASN A 1 192 ? -9.549 13.318 7.283 1.00 85.69 192 ASN A N 1
ATOM 1451 C CA . ASN A 1 192 ? -9.530 13.736 5.894 1.00 85.69 192 ASN A CA 1
ATOM 1452 C C . ASN A 1 192 ? -8.682 12.727 5.119 1.00 85.69 192 ASN A C 1
ATOM 1454 O O . ASN A 1 192 ? -7.508 12.538 5.448 1.00 85.69 192 ASN A O 1
ATOM 1458 N N . VAL A 1 193 ? -9.288 12.077 4.131 1.00 77.25 193 VAL A N 1
ATOM 1459 C CA . VAL A 1 193 ? -8.590 11.163 3.231 1.00 77.25 193 VAL A CA 1
ATOM 1460 C C . VAL A 1 193 ? -8.471 11.875 1.898 1.00 77.25 193 VAL A C 1
ATOM 1462 O O . VAL A 1 193 ? -9.459 12.061 1.191 1.00 77.25 193 VAL A O 1
ATOM 1465 N N . THR A 1 194 ? -7.263 12.327 1.595 1.00 71.44 194 THR A N 1
ATOM 1466 C CA . THR A 1 194 ? -6.945 12.976 0.325 1.00 71.44 194 THR A CA 1
ATOM 1467 C C . THR A 1 194 ? -6.043 12.063 -0.480 1.00 71.44 194 THR A C 1
ATOM 1469 O O . THR A 1 194 ? -5.055 11.554 0.060 1.00 71.44 194 THR A O 1
ATOM 1472 N N . ASP A 1 195 ? -6.321 11.921 -1.772 1.00 64.50 195 ASP A N 1
ATOM 1473 C CA . ASP A 1 195 ? -5.340 11.399 -2.724 1.00 64.50 195 ASP A CA 1
ATOM 1474 C C . ASP A 1 195 ? -4.072 12.243 -2.574 1.00 64.50 195 ASP A C 1
ATOM 1476 O O . ASP A 1 195 ? -4.143 13.476 -2.603 1.00 64.50 195 ASP A O 1
ATOM 1480 N N . ASN A 1 196 ? -2.915 11.616 -2.342 1.00 60.22 196 ASN A N 1
ATOM 1481 C CA . ASN A 1 196 ? -1.672 12.330 -2.036 1.00 60.22 196 ASN A CA 1
ATOM 1482 C C . ASN A 1 196 ? -1.042 12.985 -3.284 1.00 60.22 196 ASN A C 1
ATOM 1484 O O . ASN A 1 196 ? 0.173 12.984 -3.470 1.00 60.22 196 ASN A O 1
ATOM 1488 N N . SER A 1 197 ? -1.866 13.576 -4.150 1.00 54.38 197 SER A N 1
ATOM 1489 C CA . SER A 1 197 ? -1.447 14.249 -5.379 1.00 54.38 197 SER A CA 1
ATOM 1490 C C . SER A 1 197 ? -0.556 15.469 -5.119 1.00 54.38 197 SER A C 1
ATOM 1492 O O . SER A 1 197 ? 0.181 15.886 -6.005 1.00 54.38 197 SER A O 1
ATOM 1494 N N . ALA A 1 198 ? -0.550 16.012 -3.895 1.00 50.03 198 ALA A N 1
ATOM 1495 C CA . ALA A 1 198 ? 0.347 17.096 -3.489 1.00 50.03 198 ALA A CA 1
ATOM 1496 C C . ALA A 1 198 ? 1.821 16.660 -3.336 1.00 50.03 198 ALA A C 1
ATOM 1498 O O . ALA A 1 198 ? 2.705 17.510 -3.267 1.00 50.03 198 ALA A O 1
ATOM 1499 N N . SER A 1 199 ? 2.095 15.355 -3.280 1.00 64.12 199 SER A N 1
ATOM 1500 C CA . SER A 1 199 ? 3.439 14.767 -3.371 1.00 64.12 199 SER A CA 1
ATOM 1501 C C . SER A 1 199 ? 3.499 13.749 -4.509 1.00 64.12 199 SER A C 1
ATOM 1503 O O . SER A 1 199 ? 4.170 12.726 -4.390 1.00 64.12 199 SER A O 1
ATOM 1505 N N . ALA A 1 200 ? 2.749 14.011 -5.587 1.00 79.75 200 ALA A N 1
ATOM 1506 C CA . ALA A 1 200 ? 2.766 13.174 -6.772 1.00 79.75 200 ALA A CA 1
ATOM 1507 C C . ALA A 1 200 ? 4.202 13.039 -7.278 1.00 79.75 200 ALA A C 1
ATOM 1509 O O . ALA A 1 200 ? 4.910 14.027 -7.475 1.00 79.75 200 ALA A O 1
ATOM 1510 N N . VAL A 1 201 ? 4.627 11.798 -7.475 1.00 86.56 201 VAL A N 1
ATOM 1511 C CA . VAL A 1 201 ? 5.884 11.524 -8.151 1.00 86.56 201 VAL A CA 1
ATOM 1512 C C . VAL A 1 201 ? 5.696 11.847 -9.623 1.00 86.56 201 VAL A C 1
ATOM 1514 O O . VAL A 1 201 ? 4.859 11.232 -10.286 1.00 86.56 201 VAL A O 1
ATOM 1517 N N . GLU A 1 202 ? 6.470 12.811 -10.113 1.00 87.62 202 GLU A N 1
ATOM 1518 C CA . GLU A 1 202 ? 6.518 13.143 -11.534 1.00 87.62 202 GLU A CA 1
ATOM 1519 C C . GLU A 1 202 ? 7.037 11.940 -12.347 1.00 87.62 202 GLU A C 1
ATOM 1521 O O . GLU A 1 202 ? 7.963 11.252 -11.895 1.00 87.62 202 GLU A O 1
ATOM 1526 N N . PRO A 1 203 ? 6.488 11.663 -13.540 1.00 89.00 203 PRO A N 1
ATOM 1527 C CA . PRO A 1 203 ? 6.985 10.595 -14.399 1.00 89.00 203 PRO A CA 1
ATOM 1528 C C . PRO A 1 203 ? 8.452 10.800 -14.794 1.00 89.00 203 PRO A C 1
ATOM 1530 O O . PRO A 1 203 ? 8.831 11.862 -15.288 1.00 89.00 203 PRO A O 1
ATOM 1533 N N . GLY A 1 204 ? 9.291 9.775 -14.613 1.00 89.38 204 GLY A N 1
ATOM 1534 C CA . GLY A 1 204 ? 10.692 9.858 -15.028 1.00 89.38 204 GLY A CA 1
ATOM 1535 C C . GLY A 1 204 ? 11.642 8.851 -14.385 1.00 89.38 204 GLY A C 1
ATOM 1536 O O . GLY A 1 204 ? 11.244 7.842 -13.801 1.00 89.38 204 GLY A O 1
ATOM 1537 N N . ILE A 1 205 ? 12.931 9.156 -14.521 1.00 90.31 205 ILE A N 1
ATOM 1538 C CA . ILE A 1 205 ? 14.047 8.517 -13.826 1.00 90.31 205 ILE A CA 1
ATOM 1539 C C . ILE A 1 205 ? 14.488 9.459 -12.707 1.00 90.31 205 ILE A C 1
ATOM 1541 O O . ILE A 1 205 ? 15.046 10.521 -12.971 1.00 90.31 205 ILE A O 1
ATOM 1545 N N . HIS A 1 206 ? 14.263 9.057 -11.464 1.00 89.88 206 HIS A N 1
ATOM 1546 C CA . HIS A 1 206 ? 14.727 9.735 -10.259 1.00 89.88 206 HIS A CA 1
ATOM 1547 C C . HIS A 1 206 ? 15.902 8.948 -9.700 1.00 89.88 206 HIS A C 1
ATOM 1549 O O . HIS A 1 206 ? 15.763 7.754 -9.445 1.00 89.88 206 HIS A O 1
ATOM 1555 N N . THR A 1 207 ? 17.062 9.569 -9.511 1.00 88.62 207 THR A N 1
ATOM 1556 C CA . THR A 1 207 ? 18.188 8.893 -8.855 1.00 88.62 207 THR A CA 1
ATOM 1557 C C . THR A 1 207 ? 18.991 9.847 -7.983 1.00 88.62 207 THR A C 1
ATOM 1559 O O . THR A 1 207 ? 19.364 10.940 -8.409 1.00 88.62 207 THR A O 1
ATOM 1562 N N . GLU A 1 208 ? 19.260 9.415 -6.750 1.00 86.69 208 GLU A N 1
ATOM 1563 C CA . GLU A 1 208 ? 20.248 10.038 -5.860 1.00 86.69 208 GLU A CA 1
ATOM 1564 C C . GLU A 1 208 ? 21.687 9.694 -6.281 1.00 86.69 208 GLU A C 1
ATOM 1566 O O . GLU A 1 208 ? 22.640 10.374 -5.902 1.00 86.69 208 GLU A O 1
ATOM 1571 N N . GLY A 1 209 ? 21.842 8.620 -7.054 1.00 85.19 209 GLY A N 1
ATOM 1572 C CA . GLY A 1 209 ? 23.114 8.068 -7.478 1.00 85.19 209 GLY A CA 1
ATOM 1573 C C . GLY A 1 209 ? 23.695 8.699 -8.744 1.00 85.19 209 GLY A C 1
ATOM 1574 O O . GLY A 1 209 ? 23.227 9.699 -9.301 1.00 85.19 209 GLY A O 1
ATOM 1575 N N . SER A 1 210 ? 24.763 8.073 -9.231 1.00 85.44 210 SER A N 1
ATOM 1576 C CA . SER A 1 210 ? 25.378 8.431 -10.510 1.00 85.44 210 SER A CA 1
ATOM 1577 C C . SER A 1 210 ? 24.774 7.626 -11.658 1.00 85.44 210 SER A C 1
ATOM 1579 O O . SER A 1 210 ? 24.478 6.443 -11.508 1.00 85.44 210 SER A O 1
ATOM 1581 N N . ILE A 1 211 ? 24.627 8.247 -12.828 1.00 86.25 211 ILE A N 1
ATOM 1582 C CA . ILE A 1 211 ? 24.227 7.553 -14.056 1.00 86.25 211 ILE A CA 1
ATOM 1583 C C . ILE A 1 211 ? 25.493 7.252 -14.850 1.00 86.25 211 ILE A C 1
ATOM 1585 O O . ILE A 1 211 ? 26.328 8.136 -15.081 1.00 86.25 211 ILE A O 1
ATOM 1589 N N . ARG A 1 212 ? 25.655 6.003 -15.287 1.00 85.19 212 ARG A N 1
ATOM 1590 C CA . ARG A 1 212 ? 26.802 5.578 -16.088 1.00 85.19 212 ARG A CA 1
ATOM 1591 C C . ARG A 1 212 ? 26.374 4.829 -17.333 1.00 85.19 212 ARG A C 1
ATOM 1593 O O . ARG A 1 212 ? 25.612 3.870 -17.280 1.00 85.19 212 ARG A O 1
ATOM 1600 N N . GLY A 1 213 ? 26.972 5.212 -18.454 1.00 81.56 213 GLY A N 1
ATOM 1601 C CA . GLY A 1 213 ? 26.867 4.490 -19.713 1.00 81.56 213 GLY A CA 1
ATOM 1602 C C . GLY A 1 213 ? 28.199 3.875 -20.126 1.00 81.56 213 GLY A C 1
ATOM 1603 O O . GLY A 1 213 ? 29.266 4.462 -19.927 1.00 81.56 213 GLY A O 1
ATOM 1604 N N . SER A 1 214 ? 28.161 2.694 -20.739 1.00 78.56 214 SER A N 1
ATOM 1605 C CA . SER A 1 214 ? 29.290 2.134 -21.489 1.00 78.56 214 SER A CA 1
ATOM 1606 C C . SER A 1 214 ? 28.824 1.624 -22.854 1.00 78.56 214 SER A C 1
ATOM 1608 O O . SER A 1 214 ? 27.960 0.755 -22.919 1.00 78.56 214 SER A O 1
ATOM 1610 N N . GLY A 1 215 ? 29.400 2.162 -23.935 1.00 67.56 215 GLY A N 1
ATOM 1611 C CA . GLY A 1 215 ? 28.966 1.909 -25.316 1.00 67.56 215 GLY A CA 1
ATOM 1612 C C . GLY A 1 215 ? 28.425 3.172 -25.998 1.00 67.56 215 GLY A C 1
ATOM 1613 O O . GLY A 1 215 ? 28.345 4.228 -25.372 1.00 67.56 215 GLY A O 1
ATOM 1614 N N . SER A 1 216 ? 28.099 3.073 -27.289 1.00 64.00 216 SER A N 1
ATOM 1615 C CA . SER A 1 216 ? 27.327 4.099 -28.006 1.00 64.00 216 SER A CA 1
ATOM 1616 C C . SER A 1 216 ? 25.845 3.928 -27.658 1.00 64.00 216 SER A C 1
ATOM 1618 O O . SER A 1 216 ? 25.308 2.849 -27.913 1.00 64.00 216 SER A O 1
ATOM 1620 N N . GLY A 1 217 ? 25.206 4.941 -27.073 1.00 64.19 217 GLY A N 1
ATOM 1621 C CA . GLY A 1 217 ? 23.786 4.902 -26.719 1.00 64.19 217 GLY A CA 1
ATOM 1622 C C . GLY A 1 217 ? 23.419 4.071 -25.496 1.00 64.19 217 GLY A C 1
ATOM 1623 O O . GLY A 1 217 ? 22.412 3.383 -25.543 1.00 64.19 217 GLY A O 1
ATOM 1624 N N . ALA A 1 218 ? 24.202 4.079 -24.411 1.00 73.94 218 ALA A N 1
ATOM 1625 C CA . ALA A 1 218 ? 23.962 3.183 -23.271 1.00 73.94 218 ALA A CA 1
ATOM 1626 C C . ALA A 1 218 ? 22.537 3.296 -22.686 1.00 73.94 218 ALA A C 1
ATOM 1628 O O . ALA A 1 218 ? 21.909 2.271 -22.423 1.00 73.94 218 ALA A O 1
ATOM 1629 N N . PHE A 1 219 ? 22.016 4.519 -22.566 1.00 79.81 219 PHE A N 1
ATOM 1630 C CA . PHE A 1 219 ? 20.607 4.794 -22.289 1.00 79.81 219 PHE A CA 1
ATOM 1631 C C . PHE A 1 219 ? 20.012 5.639 -23.410 1.00 79.81 219 PHE A C 1
ATOM 1633 O O . PHE A 1 219 ? 20.614 6.634 -23.817 1.00 79.81 219 PHE A O 1
ATOM 1640 N N . ASN A 1 220 ? 18.818 5.257 -23.854 1.00 81.25 220 ASN A N 1
ATOM 1641 C CA . ASN A 1 220 ? 17.966 6.062 -24.715 1.00 81.25 220 ASN A CA 1
ATOM 1642 C C . ASN A 1 220 ? 16.615 6.226 -24.012 1.00 81.25 220 ASN A C 1
ATOM 1644 O O . ASN A 1 220 ? 15.907 5.236 -23.811 1.00 81.25 220 ASN A O 1
ATOM 1648 N N . VAL A 1 221 ? 16.315 7.456 -23.590 1.00 81.00 221 VAL A N 1
ATOM 1649 C CA . VAL A 1 221 ? 15.131 7.792 -22.791 1.00 81.00 221 VAL A CA 1
ATOM 1650 C C . VAL A 1 221 ? 14.236 8.748 -23.574 1.00 81.00 221 VAL A C 1
ATOM 1652 O O . VAL A 1 221 ? 14.731 9.755 -24.088 1.00 81.00 221 VAL A O 1
ATOM 1655 N N . TRP A 1 222 ? 12.932 8.473 -23.623 1.00 80.56 222 TRP A N 1
ATOM 1656 C CA . TRP A 1 222 ? 11.907 9.389 -24.147 1.00 80.56 222 TRP A CA 1
ATOM 1657 C C . TRP A 1 222 ? 10.612 9.291 -23.338 1.00 80.56 222 TRP A C 1
ATOM 1659 O O . TRP A 1 222 ? 10.428 8.340 -22.586 1.00 80.56 222 TRP A O 1
ATOM 1669 N N . GLN A 1 223 ? 9.707 10.257 -23.494 1.00 78.19 223 GLN A N 1
ATOM 1670 C CA . GLN A 1 223 ? 8.379 10.220 -22.874 1.00 78.19 223 GLN A CA 1
ATOM 1671 C C . GLN A 1 223 ? 7.312 9.726 -23.853 1.00 78.19 223 GLN A C 1
ATOM 1673 O O . GLN A 1 223 ? 7.351 10.061 -25.040 1.00 78.19 223 GLN A O 1
ATOM 1678 N N . ASP A 1 224 ? 6.351 8.952 -23.352 1.00 73.12 224 ASP A N 1
ATOM 1679 C CA . ASP A 1 224 ? 5.188 8.517 -24.115 1.00 73.12 224 ASP A CA 1
ATOM 1680 C C . ASP A 1 224 ? 4.440 9.694 -24.776 1.00 73.12 224 ASP A C 1
ATOM 1682 O O . ASP A 1 224 ? 4.361 10.802 -24.247 1.00 73.12 224 ASP A O 1
ATOM 1686 N N . GLY A 1 225 ? 3.920 9.461 -25.983 1.00 68.81 225 GLY A N 1
ATOM 1687 C CA . GLY A 1 225 ? 3.243 10.481 -26.792 1.00 68.81 225 GLY A CA 1
ATOM 1688 C C . GLY A 1 225 ? 4.154 11.441 -27.576 1.00 68.81 225 GLY A C 1
ATOM 1689 O O . GLY A 1 225 ? 3.643 12.234 -28.371 1.00 68.81 225 GLY A O 1
ATOM 1690 N N . VAL A 1 226 ? 5.481 11.361 -27.422 1.00 66.19 226 VAL A N 1
ATOM 1691 C CA . VAL A 1 226 ? 6.449 12.079 -28.272 1.00 66.19 226 VAL A CA 1
ATOM 1692 C C . VAL A 1 226 ? 6.810 11.207 -29.480 1.00 66.19 226 VAL A C 1
ATOM 1694 O O . VAL A 1 226 ? 7.205 10.059 -29.320 1.00 66.19 226 VAL A O 1
ATOM 1697 N N . ASP A 1 227 ? 6.669 11.724 -30.707 1.00 59.78 227 ASP A N 1
ATOM 1698 C CA . ASP A 1 227 ? 6.989 10.974 -31.934 1.00 59.78 227 ASP A CA 1
ATOM 1699 C C . ASP A 1 227 ? 8.510 10.815 -32.117 1.00 59.78 227 ASP A C 1
ATOM 1701 O O . ASP A 1 227 ? 9.219 11.730 -32.541 1.00 59.78 227 ASP A O 1
ATOM 1705 N N . ILE A 1 228 ? 8.999 9.615 -31.811 1.00 55.53 228 ILE A N 1
ATOM 1706 C CA . ILE A 1 228 ? 10.418 9.229 -31.829 1.00 55.53 228 ILE A CA 1
ATOM 1707 C C . ILE A 1 228 ? 10.930 9.064 -33.268 1.00 55.53 228 ILE A C 1
ATOM 1709 O O . ILE A 1 228 ? 12.133 9.069 -33.512 1.00 55.53 228 ILE A O 1
ATOM 1713 N N . THR A 1 229 ? 10.041 8.939 -34.263 1.00 58.38 229 THR A N 1
ATOM 1714 C CA . THR A 1 229 ? 10.473 8.783 -35.662 1.00 58.38 229 THR A CA 1
ATOM 1715 C C . THR A 1 229 ? 11.048 10.069 -36.255 1.00 58.38 229 THR A C 1
ATOM 1717 O O . THR A 1 229 ? 11.715 10.022 -37.291 1.00 58.38 229 THR A O 1
ATOM 1720 N N . ALA A 1 230 ? 10.822 11.207 -35.592 1.00 53.41 230 ALA A N 1
ATOM 1721 C CA . ALA A 1 230 ? 11.236 12.530 -36.043 1.00 53.41 230 ALA A CA 1
ATOM 1722 C C . ALA A 1 230 ? 12.353 13.170 -35.198 1.00 53.41 230 ALA A C 1
ATOM 1724 O O . ALA A 1 230 ? 12.861 14.223 -35.590 1.00 53.41 230 ALA A O 1
ATOM 1725 N N . VAL A 1 231 ? 12.733 12.578 -34.060 1.00 50.19 231 VAL A N 1
ATOM 1726 C CA . VAL A 1 231 ? 13.667 13.185 -33.101 1.00 50.19 231 VAL A CA 1
ATOM 1727 C C . VAL A 1 231 ? 14.678 12.133 -32.646 1.00 50.19 231 VAL A C 1
ATOM 1729 O O . VAL A 1 231 ? 14.288 11.080 -32.145 1.00 50.19 231 VAL A O 1
ATOM 1732 N N . ASP A 1 232 ? 15.973 12.418 -32.828 1.00 54.69 232 ASP A N 1
ATOM 1733 C CA . ASP A 1 232 ? 17.046 11.683 -32.149 1.00 54.69 232 ASP A CA 1
ATOM 1734 C C . ASP A 1 232 ? 16.719 11.630 -30.645 1.00 54.69 232 ASP A C 1
ATOM 1736 O O . ASP A 1 232 ? 16.195 12.600 -30.099 1.00 54.69 232 ASP A O 1
ATOM 1740 N N . SER A 1 233 ? 16.964 10.488 -29.998 1.00 51.78 233 SER A N 1
ATOM 1741 C CA . SER A 1 233 ? 16.733 10.242 -28.564 1.00 51.78 233 SER A CA 1
ATOM 1742 C C . SER A 1 233 ? 16.813 11.506 -27.703 1.00 51.78 233 SER A C 1
ATOM 1744 O O . SER A 1 233 ? 17.839 12.183 -27.719 1.00 51.78 233 SER A O 1
ATOM 1746 N N . THR A 1 234 ? 15.765 11.817 -26.930 1.00 54.06 234 THR A N 1
ATOM 1747 C CA . THR A 1 234 ? 15.691 13.097 -26.204 1.00 54.06 234 THR A CA 1
ATOM 1748 C C . THR A 1 234 ? 16.810 13.292 -25.179 1.00 54.06 234 THR A C 1
ATOM 1750 O O . THR A 1 234 ? 17.152 14.435 -24.886 1.00 54.06 234 THR A O 1
ATOM 1753 N N . VAL A 1 235 ? 17.405 12.202 -24.670 1.00 58.69 235 VAL A N 1
ATOM 1754 C CA . VAL A 1 235 ? 18.646 12.223 -23.881 1.00 58.69 235 VAL A CA 1
ATOM 1755 C C . VAL A 1 235 ? 19.459 10.950 -24.160 1.00 58.69 235 VAL A C 1
ATOM 1757 O O . VAL A 1 235 ? 19.006 9.850 -23.838 1.00 58.69 235 VAL A O 1
ATOM 1760 N N . GLU A 1 236 ? 20.665 11.084 -24.725 1.00 60.34 236 GLU A N 1
ATOM 1761 C CA . GLU A 1 236 ? 21.631 9.982 -24.859 1.00 60.34 236 GLU A CA 1
ATOM 1762 C C . GLU A 1 236 ? 22.745 10.112 -23.807 1.00 60.34 236 GLU A C 1
ATOM 1764 O O . GLU A 1 236 ? 23.498 11.088 -23.782 1.00 60.34 236 GLU A O 1
ATOM 1769 N N . PHE A 1 237 ? 22.912 9.090 -22.962 1.00 63.53 237 PHE A N 1
ATOM 1770 C CA . PHE A 1 237 ? 24.103 8.972 -22.115 1.00 63.53 237 PHE A CA 1
ATOM 1771 C C . PHE A 1 237 ? 25.139 8.111 -22.833 1.00 63.53 237 PHE A C 1
ATOM 1773 O O . PHE A 1 237 ? 25.113 6.877 -22.780 1.00 63.53 237 PHE A O 1
ATOM 1780 N N . ALA A 1 238 ? 26.056 8.778 -23.529 1.00 59.78 238 ALA A N 1
ATOM 1781 C CA . ALA A 1 238 ? 27.226 8.138 -24.112 1.00 59.78 238 ALA A CA 1
ATOM 1782 C C . ALA A 1 238 ? 28.191 7.639 -23.016 1.00 59.78 238 ALA A C 1
ATOM 1784 O O . ALA A 1 238 ? 27.999 7.862 -21.821 1.00 59.78 238 ALA A O 1
ATOM 1785 N N . SER A 1 239 ? 29.251 6.932 -23.414 1.00 59.38 239 SER A N 1
ATOM 1786 C CA . SER A 1 239 ? 30.229 6.374 -22.476 1.00 59.38 239 SER A CA 1
ATOM 1787 C C . SER A 1 239 ? 30.776 7.419 -21.487 1.00 59.38 239 SER A C 1
ATOM 1789 O O . SER A 1 239 ? 31.412 8.385 -21.910 1.00 59.38 239 SER A O 1
ATOM 1791 N N . GLY A 1 240 ? 30.599 7.194 -20.183 1.00 58.88 240 GLY A N 1
ATOM 1792 C CA . GLY A 1 240 ? 31.027 8.127 -19.137 1.00 58.88 240 GLY A CA 1
ATOM 1793 C C . GLY A 1 240 ? 30.273 7.932 -17.821 1.00 58.88 240 GLY A C 1
ATOM 1794 O O . GLY A 1 240 ? 29.251 7.250 -17.788 1.00 58.88 240 GLY A O 1
ATOM 1795 N N . THR A 1 241 ? 30.800 8.515 -16.741 1.00 64.50 241 THR A N 1
ATOM 1796 C CA . THR A 1 241 ? 30.133 8.595 -15.430 1.00 64.50 241 THR A CA 1
ATOM 1797 C C . THR A 1 241 ? 29.648 10.024 -15.224 1.00 64.50 241 THR A C 1
ATOM 1799 O O . THR A 1 241 ? 30.456 10.955 -15.246 1.00 64.50 241 THR A O 1
ATOM 1802 N N . TYR A 1 242 ? 28.347 10.189 -15.006 1.00 65.69 242 TYR A N 1
ATOM 1803 C CA . TYR A 1 242 ? 27.696 11.475 -14.788 1.00 65.69 242 TYR A CA 1
ATOM 1804 C C . TYR A 1 242 ? 27.300 11.559 -13.314 1.00 65.69 242 TYR A C 1
ATOM 1806 O O . TYR A 1 242 ? 26.347 10.920 -12.869 1.00 65.69 242 TYR A O 1
ATOM 1814 N N . ALA A 1 243 ? 28.109 12.285 -12.540 1.00 53.88 243 ALA A N 1
ATOM 1815 C CA . ALA A 1 243 ? 28.029 12.307 -11.080 1.00 53.88 243 ALA A CA 1
ATOM 1816 C C . ALA A 1 243 ? 26.913 13.213 -10.513 1.00 53.88 243 ALA A C 1
ATOM 1818 O O . ALA A 1 243 ? 26.690 13.167 -9.311 1.00 53.88 243 ALA A O 1
ATOM 1819 N N . ASP A 1 244 ? 26.270 14.055 -11.338 1.00 55.16 244 ASP A N 1
ATOM 1820 C CA . ASP A 1 244 ? 25.238 15.034 -10.942 1.00 55.16 244 ASP A CA 1
ATOM 1821 C C . ASP A 1 244 ? 24.601 15.692 -12.198 1.00 55.16 244 ASP A C 1
ATOM 1823 O O . ASP A 1 244 ? 25.275 15.836 -13.224 1.00 55.16 244 ASP A O 1
ATOM 1827 N N . SER A 1 245 ? 23.348 16.169 -12.098 1.00 51.81 245 SER A N 1
ATOM 1828 C CA . SER A 1 245 ? 22.634 17.083 -13.019 1.00 51.81 245 SER A CA 1
ATOM 1829 C C . SER A 1 245 ? 23.452 18.238 -13.602 1.00 51.81 245 SER A C 1
ATOM 1831 O O . SER A 1 245 ? 23.060 18.797 -14.632 1.00 51.81 245 SER A O 1
ATOM 1833 N N . SER A 1 246 ? 24.539 18.647 -12.940 1.00 46.31 246 SER A N 1
ATOM 1834 C CA . SER A 1 246 ? 25.417 19.733 -13.382 1.00 46.31 246 SER A CA 1
ATOM 1835 C C . SER A 1 246 ? 26.281 19.363 -14.595 1.00 46.31 246 SER A C 1
ATOM 1837 O O . SER A 1 246 ? 26.708 20.255 -15.333 1.00 46.31 246 SER A O 1
ATOM 1839 N N . ALA A 1 247 ? 26.480 18.070 -14.865 1.00 49.78 247 ALA A N 1
ATOM 1840 C CA . ALA A 1 247 ? 27.097 17.568 -16.088 1.00 49.78 247 ALA A CA 1
ATOM 1841 C C . ALA A 1 247 ? 26.009 17.232 -17.120 1.00 49.78 247 ALA A C 1
ATOM 1843 O O . ALA A 1 247 ? 25.694 16.068 -17.354 1.00 49.78 247 ALA A O 1
ATOM 1844 N N . ALA A 1 248 ? 25.411 18.262 -17.726 1.00 49.81 248 ALA A N 1
ATOM 1845 C CA . ALA A 1 248 ? 24.476 18.059 -18.829 1.00 49.81 248 ALA A CA 1
ATOM 1846 C C . ALA A 1 248 ? 25.136 17.226 -19.954 1.00 49.81 248 ALA A C 1
ATOM 1848 O O . ALA A 1 248 ? 26.327 17.431 -20.230 1.00 49.81 248 ALA A O 1
ATOM 1849 N N . PRO A 1 249 ? 24.395 16.317 -20.618 1.00 53.28 249 PRO A N 1
ATOM 1850 C CA . PRO A 1 249 ? 24.889 15.649 -21.814 1.00 53.28 249 PRO A CA 1
ATOM 1851 C C . PRO A 1 249 ? 25.391 16.688 -22.827 1.00 53.28 249 PRO A C 1
ATOM 1853 O O . PRO A 1 249 ? 24.855 17.793 -22.950 1.00 53.28 249 PRO A O 1
ATOM 1856 N N . SER A 1 250 ? 26.477 16.360 -23.526 1.00 45.69 250 SER A N 1
ATOM 1857 C CA . SER A 1 250 ? 27.213 17.293 -24.389 1.00 45.69 250 SER A CA 1
ATOM 1858 C C . SER A 1 250 ? 26.453 17.757 -25.641 1.00 45.69 250 SER A C 1
ATOM 1860 O O . SER A 1 250 ? 26.986 18.575 -26.389 1.00 45.69 250 SER A O 1
ATOM 1862 N N . ASP A 1 251 ? 25.244 17.251 -25.888 1.00 44.53 251 ASP A N 1
ATOM 1863 C CA . ASP A 1 251 ? 24.415 17.558 -27.061 1.00 44.53 251 ASP A CA 1
ATOM 1864 C C . ASP A 1 251 ? 23.421 18.719 -26.853 1.00 44.53 251 ASP A C 1
ATOM 1866 O O . ASP A 1 251 ? 22.791 19.171 -27.806 1.00 44.53 251 ASP A O 1
ATOM 1870 N N . GLY A 1 252 ? 23.354 19.304 -25.653 1.00 37.91 252 GLY A N 1
ATOM 1871 C CA . GLY A 1 252 ? 22.814 20.652 -25.472 1.00 37.91 252 GLY A CA 1
ATOM 1872 C C . GLY A 1 252 ? 21.304 20.828 -25.672 1.00 37.91 252 GLY A C 1
ATOM 1873 O O . GLY A 1 252 ? 20.875 21.962 -25.891 1.00 37.91 252 GLY A O 1
ATOM 1874 N N . SER A 1 253 ? 20.474 19.789 -25.535 1.00 38.31 253 SER A N 1
ATOM 1875 C CA . SER A 1 253 ? 19.013 19.958 -25.556 1.00 38.31 253 SER A CA 1
ATOM 1876 C C . SER A 1 253 ? 18.368 19.723 -24.187 1.00 38.31 253 SER A C 1
ATOM 1878 O O . SER A 1 253 ? 17.771 18.693 -23.916 1.00 38.31 253 SER A O 1
ATOM 1880 N N . ARG A 1 254 ? 18.411 20.747 -23.324 1.00 44.91 254 ARG A N 1
ATOM 1881 C CA . ARG A 1 254 ? 17.388 20.945 -22.271 1.00 44.91 254 ARG A CA 1
ATOM 1882 C C . ARG A 1 254 ? 16.179 21.736 -22.800 1.00 44.91 254 ARG A C 1
ATOM 1884 O O . ARG A 1 254 ? 15.406 22.288 -22.020 1.00 44.91 254 ARG A O 1
ATOM 1891 N N . THR A 1 255 ? 16.048 21.877 -24.122 1.00 39.16 255 THR A N 1
ATOM 1892 C CA . THR A 1 255 ? 15.140 22.850 -24.744 1.00 39.16 255 THR A CA 1
ATOM 1893 C C . THR A 1 255 ? 14.003 22.152 -25.476 1.00 39.16 255 THR A C 1
ATOM 1895 O O . THR A 1 255 ? 13.997 22.104 -26.699 1.00 39.16 255 THR A O 1
ATOM 1898 N N . LEU A 1 256 ? 13.067 21.603 -24.700 1.00 38.34 256 LEU A N 1
ATOM 1899 C CA . LEU A 1 256 ? 11.612 21.439 -24.903 1.00 38.34 256 LEU A CA 1
ATOM 1900 C C . LEU A 1 256 ? 11.122 20.437 -23.837 1.00 38.34 256 LEU A C 1
ATOM 1902 O O . LEU A 1 256 ? 11.972 19.778 -23.242 1.00 38.34 256 LEU A O 1
ATOM 1906 N N . PRO A 1 257 ? 9.837 20.491 -23.427 1.00 41.84 257 PRO A N 1
ATOM 1907 C CA . PRO A 1 257 ? 9.452 20.203 -22.052 1.00 41.84 257 PRO A CA 1
ATOM 1908 C C . PRO A 1 257 ? 9.765 18.748 -21.718 1.00 41.84 257 PRO A C 1
ATOM 1910 O O . PRO A 1 257 ? 9.933 17.933 -22.614 1.00 41.84 257 PRO A O 1
ATOM 1913 N N . VAL A 1 258 ? 9.698 18.424 -20.438 1.00 48.00 258 VAL A N 1
ATOM 1914 C CA . VAL A 1 258 ? 9.823 17.082 -19.866 1.00 48.00 258 VAL A CA 1
ATOM 1915 C C . VAL A 1 258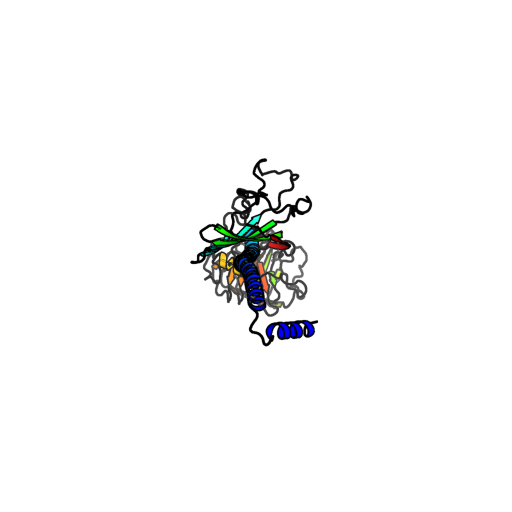 ? 11.205 16.865 -19.270 1.00 48.00 258 VAL A C 1
ATOM 1917 O O . VAL A 1 258 ? 12.185 16.448 -19.881 1.00 48.00 258 VAL A O 1
ATOM 1920 N N . GLN A 1 259 ? 11.230 17.204 -17.989 1.00 56.84 259 GLN A N 1
ATOM 1921 C CA . GLN A 1 259 ? 12.217 16.816 -17.005 1.00 56.84 259 GLN A CA 1
ATOM 1922 C C . GLN A 1 259 ? 12.128 15.286 -16.809 1.00 56.84 259 GLN A C 1
ATOM 1924 O O . GLN A 1 259 ? 11.717 14.827 -15.765 1.00 56.84 259 GLN A O 1
ATOM 1929 N N . THR A 1 260 ? 12.437 14.460 -17.811 1.00 60.25 260 THR A N 1
ATOM 1930 C CA . THR A 1 260 ? 12.318 12.988 -17.691 1.00 60.25 260 THR A CA 1
ATOM 1931 C C . THR A 1 260 ? 13.367 12.371 -16.770 1.00 60.25 260 THR A C 1
ATOM 1933 O O . THR A 1 260 ? 13.249 11.204 -16.403 1.00 60.25 260 THR A O 1
ATOM 1936 N N . ILE A 1 261 ? 14.419 13.118 -16.423 1.00 66.12 261 ILE A N 1
ATOM 1937 C CA . ILE A 1 261 ? 15.531 12.642 -15.601 1.00 66.12 261 ILE A CA 1
ATOM 1938 C C . ILE A 1 261 ? 15.812 13.668 -14.509 1.00 66.12 261 ILE A C 1
ATOM 1940 O O . ILE A 1 261 ? 16.281 14.777 -14.777 1.00 66.12 261 ILE A O 1
ATOM 1944 N N . TYR A 1 262 ? 15.545 13.259 -13.276 1.00 60.94 262 TYR A N 1
ATOM 1945 C CA . TYR A 1 262 ? 15.756 14.011 -12.051 1.00 60.94 262 TYR A CA 1
ATOM 1946 C C . TYR A 1 262 ? 16.964 13.416 -11.326 1.00 60.94 262 TYR A C 1
ATOM 1948 O O . TYR A 1 262 ? 16.883 12.374 -10.676 1.00 60.94 262 TYR A O 1
ATOM 1956 N N . GLN A 1 263 ? 18.117 14.063 -11.487 1.00 59.31 263 GLN A N 1
ATOM 1957 C CA . GLN A 1 263 ? 19.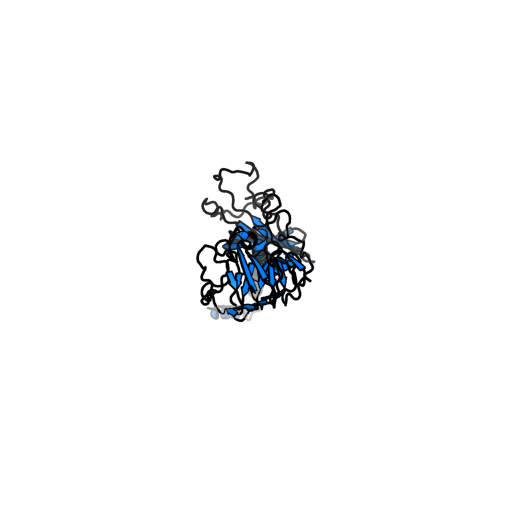384 13.625 -10.903 1.00 59.31 263 GLN A CA 1
ATOM 1958 C C . GLN A 1 263 ? 20.026 14.790 -10.149 1.00 59.31 263 GLN A C 1
ATOM 1960 O O . GLN A 1 263 ? 20.929 15.427 -10.674 1.00 59.31 263 GLN A O 1
ATOM 1965 N N . THR A 1 264 ? 19.554 15.154 -8.960 1.00 50.97 264 THR A N 1
ATOM 1966 C CA . THR A 1 264 ? 19.979 16.419 -8.329 1.00 50.97 264 THR A CA 1
ATOM 1967 C C . THR A 1 264 ? 20.357 16.299 -6.851 1.00 50.97 264 THR A C 1
ATOM 1969 O O . THR A 1 264 ? 19.685 15.599 -6.105 1.00 50.97 264 THR A O 1
ATOM 1972 N N . PRO A 1 265 ? 21.316 17.123 -6.380 1.00 50.81 265 PRO A N 1
ATOM 1973 C CA . PRO A 1 265 ? 21.501 17.482 -4.972 1.00 50.81 265 PRO A CA 1
ATOM 1974 C C . PRO A 1 265 ? 20.414 18.425 -4.409 1.00 50.81 265 PRO A C 1
ATOM 1976 O O . PRO A 1 265 ? 20.479 18.774 -3.232 1.00 50.81 265 PRO A O 1
ATOM 1979 N N . ALA A 1 266 ? 19.484 18.914 -5.247 1.00 46.47 266 ALA A N 1
ATOM 1980 C CA . ALA A 1 266 ? 18.509 19.971 -4.937 1.00 46.47 266 ALA A CA 1
ATOM 1981 C C . ALA A 1 266 ? 17.033 19.538 -5.064 1.00 46.47 266 ALA A C 1
ATOM 1983 O O . ALA A 1 266 ? 16.232 19.977 -4.239 1.00 46.47 266 ALA A O 1
ATOM 1984 N N . ASP A 1 267 ? 16.679 18.667 -6.016 1.00 54.62 267 ASP A N 1
ATOM 1985 C CA . ASP A 1 267 ? 15.390 17.970 -6.017 1.00 54.62 267 ASP A CA 1
ATOM 1986 C C . ASP A 1 267 ? 15.586 16.664 -5.245 1.00 54.62 267 ASP A C 1
ATOM 1988 O O . ASP A 1 267 ? 16.345 15.784 -5.655 1.00 54.62 267 ASP A O 1
ATOM 1992 N N . SER A 1 268 ? 14.975 16.581 -4.063 1.00 67.00 268 SER A N 1
ATOM 1993 C CA . SER A 1 268 ? 14.968 15.352 -3.278 1.00 67.00 268 SER A CA 1
ATOM 1994 C C . SER A 1 268 ? 14.203 14.295 -4.064 1.00 67.00 268 SER A C 1
ATOM 1996 O O . SER A 1 268 ? 13.030 14.524 -4.376 1.00 67.00 268 SER A O 1
ATOM 1998 N N . VAL A 1 269 ? 14.840 13.152 -4.346 1.00 77.94 269 VAL A N 1
ATOM 1999 C CA . VAL A 1 269 ? 14.132 11.958 -4.828 1.00 77.94 269 VAL A CA 1
ATOM 2000 C C . VAL A 1 269 ? 12.902 11.762 -3.938 1.00 77.94 269 VAL A C 1
ATOM 2002 O O . VAL A 1 269 ? 13.022 11.881 -2.711 1.00 77.94 269 VAL A O 1
ATOM 2005 N N . PRO A 1 270 ? 11.710 11.554 -4.522 1.00 82.00 270 PRO A N 1
ATOM 2006 C CA . PRO A 1 270 ? 10.472 11.519 -3.759 1.00 82.00 270 PRO A CA 1
ATOM 2007 C C . PRO A 1 270 ? 10.594 10.518 -2.617 1.00 82.00 270 PRO A C 1
ATOM 2009 O O . PRO A 1 270 ? 10.935 9.358 -2.836 1.00 82.00 270 PRO A O 1
ATOM 2012 N N . THR A 1 271 ? 10.333 10.953 -1.387 1.00 84.81 271 THR A N 1
ATOM 2013 C CA . THR A 1 271 ? 10.369 10.062 -0.225 1.00 84.81 271 THR A CA 1
ATOM 2014 C C . THR A 1 271 ? 9.108 9.212 -0.215 1.00 84.81 271 THR A C 1
ATOM 2016 O O . THR A 1 271 ? 8.030 9.703 0.128 1.00 84.81 271 THR A O 1
ATOM 2019 N N . LEU A 1 272 ? 9.240 7.948 -0.604 1.00 88.69 272 LEU A N 1
ATOM 2020 C CA . LEU A 1 272 ? 8.154 6.979 -0.568 1.00 88.69 272 LEU A CA 1
ATOM 2021 C C . LEU A 1 272 ? 8.204 6.176 0.739 1.00 88.69 272 LEU A C 1
ATOM 2023 O O . LEU A 1 272 ? 9.274 5.910 1.285 1.00 88.69 272 LEU A O 1
ATOM 2027 N N . ASP A 1 273 ? 7.034 5.803 1.256 1.00 87.75 273 ASP A N 1
ATOM 2028 C CA . ASP A 1 273 ? 6.919 5.005 2.479 1.00 87.75 273 ASP A CA 1
ATOM 2029 C C . ASP A 1 273 ? 7.149 3.523 2.163 1.00 87.75 273 ASP A C 1
ATOM 2031 O O . ASP A 1 273 ? 6.249 2.830 1.696 1.00 87.75 273 ASP A O 1
ATOM 2035 N N . GLU A 1 274 ? 8.359 3.035 2.421 1.00 90.69 274 GLU A N 1
ATOM 2036 C CA . GLU A 1 274 ? 8.735 1.636 2.203 1.00 90.69 274 GLU A CA 1
ATOM 2037 C C . 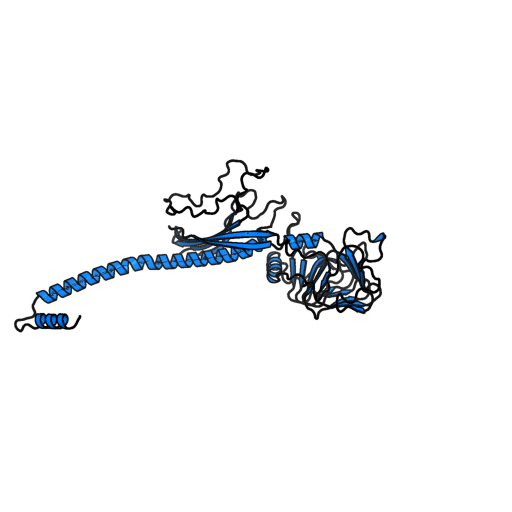GLU A 1 274 ? 7.757 0.641 2.851 1.00 90.69 274 GLU A C 1
ATOM 2039 O O . GLU A 1 274 ? 7.380 -0.360 2.234 1.00 90.69 274 GLU A O 1
ATOM 2044 N N . GLU A 1 275 ? 7.336 0.895 4.095 1.00 85.75 275 GLU A N 1
ATOM 2045 C CA . GLU A 1 275 ? 6.525 -0.065 4.847 1.00 85.75 275 GLU A CA 1
ATOM 2046 C C . GLU A 1 275 ? 5.139 -0.215 4.208 1.00 85.75 275 GLU A C 1
ATOM 2048 O O . GLU A 1 275 ? 4.582 -1.311 4.193 1.00 85.75 275 GLU A O 1
ATOM 2053 N N . PHE A 1 276 ? 4.623 0.851 3.587 1.00 85.75 276 PHE A N 1
ATOM 2054 C CA . PHE A 1 276 ? 3.407 0.795 2.777 1.00 85.75 276 PHE A CA 1
ATOM 2055 C C . PHE A 1 276 ? 3.547 -0.182 1.600 1.00 85.75 276 PHE A C 1
ATOM 2057 O O . PHE A 1 276 ? 2.734 -1.098 1.466 1.00 85.75 276 PHE A O 1
ATOM 2064 N N . PHE A 1 277 ? 4.594 -0.039 0.779 1.00 91.00 277 PHE A N 1
ATOM 2065 C CA . PHE A 1 277 ? 4.819 -0.927 -0.371 1.00 91.00 277 PHE A CA 1
ATOM 2066 C C . PHE A 1 277 ? 5.046 -2.375 0.070 1.00 91.00 277 PHE A C 1
ATOM 2068 O O . PHE A 1 277 ? 4.549 -3.307 -0.561 1.00 91.00 277 PHE A O 1
ATOM 2075 N N . LYS A 1 278 ? 5.754 -2.569 1.184 1.00 90.50 278 LYS A N 1
ATOM 2076 C CA . LYS A 1 278 ? 5.999 -3.883 1.776 1.00 90.50 278 LYS A CA 1
ATOM 2077 C C . LYS A 1 278 ? 4.716 -4.573 2.239 1.00 90.50 278 LYS A C 1
ATOM 2079 O O . LYS A 1 278 ? 4.551 -5.766 1.978 1.00 90.50 278 LYS A O 1
ATOM 2084 N N . ILE A 1 279 ? 3.822 -3.850 2.915 1.00 81.56 279 ILE A N 1
ATOM 2085 C CA . ILE A 1 279 ? 2.546 -4.400 3.389 1.00 81.56 279 ILE A CA 1
ATOM 2086 C C . ILE A 1 279 ? 1.639 -4.747 2.206 1.00 81.56 279 ILE A C 1
ATOM 2088 O O . ILE A 1 279 ? 1.123 -5.862 2.171 1.00 81.56 279 ILE A O 1
ATOM 2092 N N . ILE A 1 280 ? 1.507 -3.864 1.208 1.00 86.94 280 ILE A N 1
ATOM 2093 C CA . ILE A 1 280 ? 0.697 -4.160 0.015 1.00 86.94 280 ILE A CA 1
ATOM 2094 C C . ILE A 1 280 ? 1.258 -5.352 -0.758 1.00 86.94 280 ILE A C 1
ATOM 2096 O O . ILE A 1 280 ? 0.505 -6.241 -1.146 1.00 86.94 280 ILE A O 1
ATOM 2100 N N . ALA A 1 281 ? 2.577 -5.427 -0.936 1.00 93.31 281 ALA A N 1
ATOM 2101 C CA . ALA A 1 281 ? 3.189 -6.586 -1.572 1.00 93.31 281 ALA A CA 1
ATOM 2102 C C . ALA A 1 281 ? 2.895 -7.882 -0.801 1.00 93.31 281 ALA A C 1
ATOM 2104 O O . ALA A 1 281 ? 2.644 -8.912 -1.418 1.00 93.31 281 ALA A O 1
ATOM 2105 N N . ALA A 1 282 ? 2.902 -7.859 0.535 1.00 87.62 282 ALA A N 1
ATOM 2106 C CA . ALA A 1 282 ? 2.545 -9.028 1.337 1.00 87.62 282 ALA A CA 1
ATOM 2107 C C . ALA A 1 282 ? 1.064 -9.415 1.185 1.00 87.62 282 ALA A C 1
ATOM 2109 O O . ALA A 1 282 ? 0.775 -10.603 1.038 1.00 87.62 282 ALA A O 1
ATOM 2110 N N . ASP A 1 283 ? 0.155 -8.437 1.164 1.00 83.50 283 ASP A N 1
ATOM 2111 C CA . ASP A 1 283 ? -1.286 -8.648 0.973 1.00 83.50 283 ASP A CA 1
ATOM 2112 C C . ASP A 1 283 ? -1.609 -9.240 -0.411 1.00 83.50 283 ASP A C 1
ATOM 2114 O O . ASP A 1 283 ? -2.364 -10.204 -0.523 1.00 83.50 283 ASP A O 1
ATOM 2118 N N . GLN A 1 284 ? -0.932 -8.760 -1.459 1.00 91.69 284 GLN A N 1
ATOM 2119 C CA . GLN A 1 284 ? -1.042 -9.304 -2.818 1.00 91.69 284 GLN A CA 1
ATOM 2120 C C . GLN A 1 284 ? -0.323 -10.656 -3.004 1.00 91.69 284 GLN A C 1
ATOM 2122 O O . GLN A 1 284 ? -0.423 -11.271 -4.064 1.00 91.69 284 GLN A O 1
ATOM 2127 N N . GLY A 1 285 ? 0.429 -11.140 -2.006 1.00 92.50 285 GLY A N 1
ATOM 2128 C CA . GLY A 1 285 ? 1.228 -12.369 -2.116 1.00 92.50 285 GLY A CA 1
ATOM 2129 C C . GLY A 1 285 ? 2.516 -12.219 -2.940 1.00 92.50 285 GLY A C 1
ATOM 2130 O O . GLY A 1 285 ? 3.091 -13.209 -3.388 1.00 92.50 285 GLY A O 1
ATOM 2131 N N . HIS A 1 286 ? 2.992 -10.990 -3.125 1.00 96.75 286 HIS A N 1
ATOM 2132 C CA . HIS A 1 286 ? 4.173 -10.595 -3.896 1.00 96.75 286 HIS A CA 1
ATOM 2133 C C . HIS A 1 286 ? 5.351 -10.138 -3.008 1.00 96.75 286 HIS A C 1
ATOM 2135 O O . HIS A 1 286 ? 6.194 -9.342 -3.433 1.00 96.75 286 HIS A O 1
ATOM 2141 N N . TYR A 1 287 ? 5.431 -10.628 -1.766 1.00 96.31 287 TYR A N 1
ATOM 2142 C CA . TYR A 1 287 ? 6.562 -10.387 -0.863 1.00 96.31 287 TYR A CA 1
ATOM 2143 C C . TYR A 1 287 ? 7.652 -11.452 -1.046 1.00 96.31 287 TYR A C 1
ATOM 2145 O O . TYR A 1 287 ? 7.421 -12.637 -0.803 1.00 96.31 287 TYR A O 1
ATOM 2153 N N . ASN A 1 288 ? 8.852 -11.029 -1.452 1.00 96.12 288 ASN A N 1
ATOM 2154 C CA . ASN A 1 288 ? 9.990 -11.888 -1.796 1.00 96.12 288 ASN A CA 1
ATOM 2155 C C . ASN A 1 288 ? 9.655 -13.051 -2.756 1.00 96.12 288 ASN A C 1
ATOM 2157 O O . ASN A 1 288 ? 10.019 -14.204 -2.490 1.00 96.12 288 ASN A O 1
ATOM 2161 N N . PRO A 1 289 ? 8.966 -12.792 -3.881 1.00 94.69 289 PRO A N 1
ATOM 2162 C CA . PRO A 1 289 ? 8.581 -13.844 -4.800 1.00 94.69 289 PRO A CA 1
ATOM 2163 C C . PRO A 1 289 ? 9.771 -14.299 -5.648 1.00 94.69 289 PRO A C 1
ATOM 2165 O O . PRO A 1 289 ? 10.732 -13.568 -5.891 1.00 94.69 289 PRO A O 1
ATOM 2168 N N . THR A 1 290 ? 9.666 -15.507 -6.198 1.00 94.44 290 THR A N 1
ATOM 2169 C CA . THR A 1 290 ? 10.497 -15.884 -7.346 1.00 94.44 290 THR A CA 1
ATOM 2170 C C . THR A 1 290 ? 9.883 -15.282 -8.605 1.00 94.44 290 THR A C 1
ATOM 2172 O O . THR A 1 290 ? 8.842 -15.740 -9.069 1.00 94.44 290 THR A O 1
ATOM 2175 N N . VAL A 1 291 ? 10.533 -14.265 -9.167 1.00 94.06 291 VAL A N 1
ATOM 2176 C CA . VAL A 1 291 ? 10.063 -13.589 -10.383 1.00 94.06 291 VAL A CA 1
ATOM 2177 C C . VAL A 1 291 ? 10.203 -14.525 -11.589 1.00 94.06 291 VAL A C 1
ATOM 2179 O O . VAL A 1 291 ? 11.313 -14.936 -11.949 1.00 94.06 291 VAL A O 1
ATOM 2182 N N . VAL A 1 292 ? 9.082 -14.874 -12.221 1.00 94.69 292 VAL A N 1
ATOM 2183 C CA . VAL A 1 292 ? 9.013 -15.656 -13.471 1.00 94.69 292 V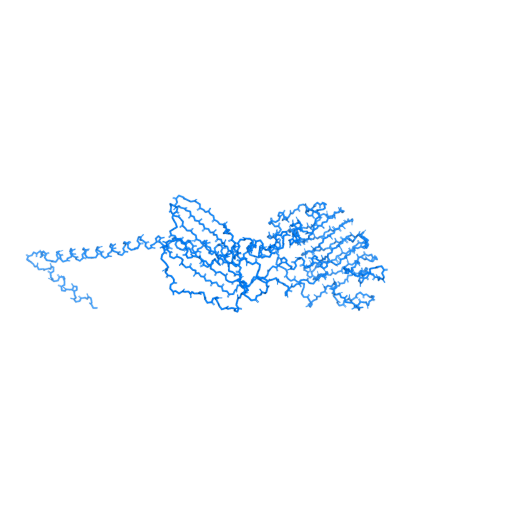AL A CA 1
ATOM 2184 C C . VAL A 1 292 ? 8.693 -14.750 -14.663 1.00 94.69 292 VAL A C 1
ATOM 2186 O O . VAL A 1 292 ? 8.522 -13.546 -14.498 1.00 94.69 292 VAL A O 1
ATOM 2189 N N . ASP A 1 293 ? 8.679 -15.304 -15.874 1.00 95.81 293 ASP A N 1
ATOM 2190 C CA . ASP A 1 293 ? 8.246 -14.548 -17.051 1.00 95.81 293 ASP A CA 1
ATOM 2191 C C . ASP A 1 293 ? 6.750 -14.205 -16.959 1.00 95.81 293 ASP A C 1
ATOM 2193 O O . ASP A 1 293 ? 5.947 -15.037 -16.532 1.00 95.81 293 ASP A O 1
ATOM 2197 N N . ASN A 1 294 ? 6.391 -12.986 -17.353 1.00 96.12 294 ASN A N 1
ATOM 2198 C CA . ASN A 1 294 ? 5.072 -12.369 -17.197 1.00 96.12 294 ASN A CA 1
ATOM 2199 C C . ASN A 1 294 ? 4.595 -12.238 -15.740 1.00 96.12 294 ASN A C 1
ATOM 2201 O O . ASN A 1 294 ? 3.395 -12.243 -15.468 1.00 96.12 294 ASN A O 1
ATOM 2205 N N . TYR A 1 295 ? 5.516 -12.125 -14.784 1.00 96.00 295 TYR A N 1
ATOM 2206 C CA . TYR A 1 295 ? 5.157 -11.951 -13.377 1.00 96.00 295 TYR A CA 1
ATOM 2207 C C . TYR A 1 295 ? 4.547 -10.554 -13.109 1.00 96.00 295 TYR A C 1
ATOM 2209 O O . TYR A 1 295 ? 5.026 -9.578 -13.692 1.00 96.00 295 TYR A O 1
ATOM 2217 N N . PRO A 1 296 ? 3.565 -10.434 -12.190 1.00 95.75 296 PRO A N 1
ATOM 2218 C CA . PRO A 1 296 ? 2.912 -11.537 -11.467 1.00 95.75 296 PRO A CA 1
ATOM 2219 C C . PRO A 1 296 ? 1.812 -12.234 -12.269 1.00 95.75 296 PRO A C 1
ATOM 2221 O O . PRO A 1 296 ? 1.607 -13.435 -12.108 1.00 95.75 296 PRO A O 1
ATOM 2224 N N . ASN A 1 297 ? 1.116 -11.502 -13.137 1.00 95.75 297 ASN A N 1
ATOM 2225 C CA . ASN A 1 297 ? -0.084 -11.979 -13.827 1.00 95.75 297 ASN A CA 1
ATOM 2226 C C . ASN A 1 297 ? -0.186 -11.492 -15.288 1.00 95.75 297 ASN A C 1
ATOM 2228 O O . ASN A 1 297 ? -1.260 -11.552 -15.883 1.00 95.75 297 ASN A O 1
ATOM 2232 N N . GLY A 1 298 ? 0.915 -11.005 -15.868 1.00 96.44 298 GLY A N 1
ATOM 2233 C CA . GLY A 1 298 ? 0.956 -10.455 -17.225 1.00 96.44 298 GLY A CA 1
ATOM 2234 C C . GLY A 1 298 ? 0.305 -9.076 -17.379 1.00 96.44 298 GLY A C 1
ATOM 2235 O O . GLY A 1 298 ? 0.049 -8.656 -18.505 1.00 96.44 298 GLY A O 1
ATOM 2236 N N . SER A 1 299 ? 0.001 -8.390 -16.274 1.00 96.12 299 SER A N 1
ATOM 2237 C CA . SER A 1 299 ? -0.638 -7.072 -16.246 1.00 96.12 299 SER A CA 1
ATOM 2238 C C . SER A 1 299 ? 0.057 -6.158 -15.242 1.00 96.12 299 SER A C 1
ATOM 2240 O O . SER A 1 299 ? 0.561 -6.609 -14.215 1.00 96.12 299 SER A O 1
ATOM 2242 N N . TYR A 1 300 ? 0.055 -4.850 -15.507 1.00 96.56 300 TYR A N 1
ATOM 2243 C CA . TYR A 1 300 ? 0.486 -3.855 -14.521 1.00 96.56 300 TYR A CA 1
ATOM 2244 C C . TYR A 1 300 ? -0.447 -3.832 -13.297 1.00 96.56 300 TYR A C 1
ATOM 2246 O O . TYR A 1 300 ? 0.010 -3.565 -12.189 1.00 96.56 300 TYR A O 1
ATOM 2254 N N . TYR A 1 301 ? -1.729 -4.166 -13.479 1.00 95.75 301 TYR A N 1
ATOM 2255 C CA . TYR A 1 301 ? -2.756 -4.092 -12.441 1.00 95.75 301 TYR A CA 1
ATOM 2256 C C . TYR A 1 301 ? -3.031 -5.446 -11.778 1.00 95.75 301 TYR A C 1
ATOM 2258 O O . TYR A 1 301 ? -3.227 -6.470 -12.445 1.00 95.75 301 TYR A O 1
ATOM 2266 N N . TYR A 1 302 ? -3.099 -5.429 -10.449 1.00 93.75 302 TYR A N 1
ATOM 2267 C CA . TYR A 1 302 ? -3.472 -6.568 -9.614 1.00 93.75 302 TYR A CA 1
ATOM 2268 C C . TYR A 1 302 ? -4.950 -6.929 -9.794 1.00 93.75 302 TYR A C 1
ATOM 2270 O O . TYR A 1 302 ? -5.309 -8.097 -9.937 1.00 93.75 302 TYR A O 1
ATOM 2278 N N . ASP A 1 303 ? -5.802 -5.912 -9.871 1.00 86.69 303 ASP A N 1
ATOM 2279 C CA . ASP A 1 303 ? -7.261 -5.993 -9.867 1.00 86.69 303 ASP A CA 1
ATOM 2280 C C . ASP A 1 303 ? -7.872 -5.886 -11.272 1.00 86.69 303 ASP A C 1
ATOM 2282 O O . ASP A 1 303 ? -8.903 -5.255 -11.495 1.00 86.69 303 ASP A O 1
ATOM 2286 N N . THR A 1 304 ? -7.259 -6.529 -12.265 1.00 84.50 304 THR A N 1
ATOM 2287 C CA . THR A 1 304 ? -7.832 -6.556 -13.620 1.00 84.50 304 THR A CA 1
ATOM 2288 C C . THR A 1 304 ? -9.257 -7.159 -13.573 1.00 84.50 304 THR A C 1
ATOM 2290 O O . THR A 1 304 ? -9.418 -8.266 -13.051 1.00 84.50 304 THR A O 1
ATOM 2293 N N . PRO A 1 305 ? -10.304 -6.501 -14.126 1.00 88.00 305 PRO A N 1
ATOM 2294 C CA . PRO A 1 305 ? -10.257 -5.388 -15.080 1.00 88.00 305 PRO A CA 1
ATOM 2295 C C . PRO A 1 305 ? -10.558 -3.991 -14.504 1.00 88.00 305 PRO A C 1
ATOM 2297 O O . PRO A 1 305 ? -10.728 -3.068 -15.297 1.00 88.00 305 PRO A O 1
ATOM 2300 N N . THR A 1 306 ? -10.682 -3.813 -13.183 1.00 78.88 306 THR A N 1
ATOM 2301 C CA . THR A 1 306 ? -10.947 -2.481 -12.595 1.00 78.88 306 THR A CA 1
ATOM 2302 C C . THR A 1 306 ? -9.776 -1.531 -12.852 1.00 78.88 306 THR A C 1
ATOM 2304 O O . THR A 1 306 ? -9.994 -0.345 -13.085 1.00 78.88 306 THR A O 1
ATOM 2307 N N . ASN A 1 307 ? -8.554 -2.079 -12.887 1.00 87.06 307 ASN A N 1
ATOM 2308 C CA . ASN A 1 307 ? -7.305 -1.366 -13.132 1.00 87.06 307 ASN A CA 1
ATOM 2309 C C . ASN A 1 307 ? -7.110 -0.189 -12.167 1.00 87.06 307 ASN A C 1
ATOM 2311 O O . ASN A 1 307 ? -6.731 0.910 -12.580 1.00 87.06 307 ASN A O 1
ATOM 2315 N N . THR A 1 308 ? -7.397 -0.415 -10.884 1.00 81.94 308 THR A N 1
ATOM 2316 C CA . THR A 1 308 ? -7.270 0.617 -9.845 1.00 81.94 308 THR A CA 1
ATOM 2317 C C . THR A 1 308 ? -6.081 0.387 -8.927 1.00 81.94 308 THR A C 1
ATOM 2319 O O . THR A 1 308 ? -5.505 1.353 -8.437 1.00 81.94 308 THR A O 1
ATOM 2322 N N . MET A 1 309 ? -5.656 -0.866 -8.761 1.00 87.75 309 MET A N 1
ATOM 2323 C CA . MET A 1 309 ? -4.555 -1.264 -7.895 1.00 87.75 309 MET A CA 1
ATOM 2324 C C . MET A 1 309 ? -3.406 -1.836 -8.735 1.00 87.75 309 MET A C 1
ATOM 2326 O O . MET A 1 309 ? -3.567 -2.892 -9.358 1.00 87.75 309 MET A O 1
ATOM 2330 N N . PRO A 1 310 ? -2.225 -1.197 -8.772 1.00 94.88 310 PRO A N 1
ATOM 2331 C CA . PRO A 1 310 ? -1.054 -1.786 -9.400 1.00 94.88 310 PRO A CA 1
ATOM 2332 C C . PRO A 1 310 ? -0.636 -3.065 -8.670 1.00 94.88 310 PRO A C 1
ATOM 2334 O O . PRO A 1 310 ? -0.790 -3.209 -7.455 1.00 94.88 310 PRO A O 1
ATOM 2337 N N . ASN A 1 311 ? -0.045 -3.993 -9.412 1.00 97.00 311 ASN A N 1
ATOM 2338 C CA . ASN A 1 311 ? 0.751 -5.051 -8.813 1.00 97.00 311 ASN A CA 1
ATOM 2339 C C . ASN A 1 311 ? 1.952 -4.414 -8.114 1.00 97.00 311 ASN A C 1
ATOM 2341 O O . ASN A 1 311 ? 2.729 -3.715 -8.758 1.00 97.00 311 ASN A O 1
ATOM 2345 N N . ILE A 1 312 ? 2.127 -4.664 -6.821 1.00 96.62 312 ILE A N 1
ATOM 2346 C CA . ILE A 1 312 ? 3.279 -4.201 -6.050 1.00 96.62 312 ILE A CA 1
ATOM 2347 C C . ILE A 1 312 ? 4.069 -5.417 -5.598 1.00 96.62 312 ILE A C 1
ATOM 2349 O O . ILE A 1 312 ? 3.539 -6.306 -4.942 1.00 96.62 312 ILE A O 1
ATOM 2353 N N . THR A 1 313 ? 5.347 -5.453 -5.949 1.00 98.00 313 THR A N 1
ATOM 2354 C CA . THR A 1 313 ? 6.282 -6.511 -5.575 1.00 98.00 313 THR A CA 1
ATOM 2355 C C . THR A 1 313 ? 7.364 -5.935 -4.685 1.00 98.00 313 THR A C 1
ATOM 2357 O O . THR A 1 313 ? 8.007 -4.958 -5.055 1.00 98.00 313 THR A O 1
ATOM 2360 N N . TYR A 1 314 ? 7.603 -6.561 -3.536 1.00 98.00 314 TYR A N 1
ATOM 2361 C CA . TYR A 1 314 ? 8.656 -6.147 -2.611 1.00 98.00 314 TYR A CA 1
ATOM 2362 C C . TYR A 1 314 ? 9.716 -7.241 -2.500 1.00 98.00 314 TYR A C 1
ATOM 2364 O O . TYR A 1 314 ? 9.396 -8.396 -2.216 1.00 98.00 314 TYR A O 1
ATOM 2372 N N . ILE A 1 315 ? 10.982 -6.880 -2.695 1.00 98.06 315 ILE A N 1
ATOM 2373 C CA . ILE A 1 315 ? 12.136 -7.780 -2.655 1.00 98.06 315 ILE A CA 1
ATOM 2374 C C . ILE A 1 315 ? 13.134 -7.239 -1.630 1.00 98.06 315 ILE A C 1
ATOM 2376 O O . ILE A 1 315 ? 13.731 -6.184 -1.818 1.00 98.06 315 ILE A O 1
ATOM 2380 N N . SER A 1 316 ? 13.342 -7.973 -0.537 1.00 97.75 316 SER A N 1
ATOM 2381 C CA . SER A 1 316 ? 14.235 -7.580 0.561 1.00 97.75 316 SER A CA 1
ATOM 2382 C C . SER A 1 316 ? 15.724 -7.808 0.271 1.00 97.75 316 SER A C 1
ATOM 2384 O O . SER A 1 316 ? 16.555 -7.498 1.118 1.00 97.75 316 SER A O 1
ATOM 2386 N N . GLY A 1 317 ? 16.059 -8.410 -0.870 1.00 97.12 317 GLY A N 1
ATOM 2387 C CA . GLY A 1 317 ? 17.428 -8.642 -1.332 1.00 97.12 317 GLY A CA 1
ATOM 2388 C C . GLY A 1 317 ? 17.600 -8.193 -2.780 1.00 97.12 317 GLY A C 1
ATOM 2389 O O . GLY A 1 317 ? 16.927 -7.265 -3.221 1.00 97.12 317 GLY A O 1
ATOM 2390 N N . ASP A 1 318 ? 18.475 -8.874 -3.513 1.00 97.50 318 ASP A N 1
ATOM 2391 C CA . ASP A 1 318 ? 18.780 -8.534 -4.903 1.00 97.50 318 ASP A CA 1
ATOM 2392 C C . ASP A 1 318 ? 17.723 -9.080 -5.871 1.00 97.50 318 ASP A C 1
ATOM 2394 O O . ASP A 1 318 ? 17.247 -10.214 -5.740 1.00 97.50 318 ASP A O 1
ATOM 2398 N N . LEU A 1 319 ? 17.425 -8.312 -6.917 1.00 95.56 319 LEU A N 1
ATOM 2399 C CA . LEU A 1 319 ? 16.676 -8.784 -8.077 1.00 95.56 319 LEU A CA 1
ATOM 2400 C C . LEU A 1 319 ? 17.669 -9.250 -9.147 1.00 95.56 319 LEU A C 1
ATOM 2402 O O . LEU A 1 319 ? 18.151 -8.473 -9.974 1.00 95.56 319 LEU A O 1
ATOM 2406 N N . SER A 1 320 ? 17.995 -10.543 -9.122 1.00 85.56 320 SER A N 1
ATOM 2407 C CA . SER A 1 320 ? 18.993 -11.140 -10.014 1.00 85.56 320 SER A CA 1
ATOM 2408 C C . SER A 1 320 ? 18.696 -12.614 -10.330 1.00 85.56 320 SER A C 1
ATOM 2410 O O . SER A 1 320 ? 18.337 -13.369 -9.423 1.00 85.56 320 SER A O 1
ATOM 2412 N N . PRO A 1 321 ? 18.935 -13.096 -11.568 1.00 68.00 321 PRO A N 1
ATOM 2413 C CA . PRO A 1 321 ? 18.901 -12.390 -12.851 1.00 68.00 321 PRO A CA 1
ATOM 2414 C C . PRO A 1 321 ? 17.532 -12.535 -13.546 1.00 68.00 321 PRO A C 1
ATOM 2416 O O . PRO A 1 321 ? 16.988 -13.637 -13.690 1.00 68.00 321 PRO A O 1
ATOM 2419 N N . CYS A 1 322 ? 17.007 -11.428 -14.075 1.00 74.69 322 CYS A N 1
ATOM 2420 C CA . CYS A 1 322 ? 15.792 -11.410 -14.902 1.00 74.69 322 CYS A CA 1
ATOM 2421 C C . CYS A 1 322 ? 16.108 -11.551 -16.400 1.00 74.69 322 CYS A C 1
ATOM 2423 O O . CYS A 1 322 ? 15.676 -10.745 -17.216 1.00 74.69 322 CYS A O 1
ATOM 2425 N N . ASN A 1 323 ? 16.883 -12.573 -16.775 1.00 84.31 323 ASN A N 1
ATOM 2426 C CA . ASN A 1 323 ? 17.276 -12.764 -18.173 1.00 84.31 323 ASN A CA 1
ATOM 2427 C C . ASN A 1 323 ? 16.078 -13.146 -19.051 1.00 84.31 323 ASN A C 1
ATOM 2429 O O . ASN A 1 323 ? 15.486 -14.203 -18.830 1.00 84.31 323 ASN A O 1
ATOM 2433 N N . ASN A 1 324 ? 15.794 -12.336 -20.078 1.00 88.06 324 ASN A N 1
ATOM 2434 C CA . ASN A 1 324 ? 14.713 -12.558 -21.052 1.00 88.06 324 ASN A CA 1
ATOM 2435 C C . ASN A 1 324 ? 13.330 -12.755 -20.404 1.00 88.06 324 ASN A C 1
ATOM 2437 O O . ASN A 1 324 ? 12.578 -13.633 -20.824 1.00 88.06 324 ASN A O 1
ATOM 2441 N N . LYS A 1 325 ? 13.034 -12.003 -19.340 1.00 93.12 325 LYS A N 1
ATOM 2442 C CA . LYS A 1 325 ? 11.719 -12.009 -18.689 1.00 93.12 325 LYS A CA 1
ATOM 2443 C C . LYS A 1 325 ? 11.013 -10.685 -18.923 1.00 93.12 325 LYS A C 1
ATOM 2445 O O . LYS A 1 325 ? 11.660 -9.637 -18.886 1.00 93.12 325 LYS A O 1
ATOM 2450 N N . THR A 1 326 ? 9.700 -10.762 -19.060 1.00 95.19 326 THR A N 1
ATOM 2451 C CA . THR A 1 326 ? 8.795 -9.619 -18.990 1.00 95.19 326 THR A CA 1
ATOM 2452 C C . THR A 1 326 ? 8.190 -9.552 -17.598 1.00 95.19 326 THR A C 1
ATOM 2454 O O . THR A 1 326 ? 7.688 -10.557 -17.095 1.00 95.19 326 THR A O 1
ATOM 2457 N N . ILE A 1 327 ? 8.251 -8.393 -16.955 1.00 96.50 327 ILE A N 1
ATOM 2458 C CA . ILE A 1 327 ? 7.692 -8.183 -15.620 1.00 96.50 327 ILE A CA 1
ATOM 2459 C C . ILE A 1 327 ? 6.803 -6.944 -15.587 1.00 96.50 327 ILE A C 1
ATOM 2461 O O . ILE A 1 327 ? 7.001 -6.018 -16.375 1.00 96.50 327 ILE A O 1
ATOM 2465 N N . TYR A 1 328 ? 5.821 -6.941 -14.688 1.00 97.88 328 TYR A N 1
ATOM 2466 C CA . TYR A 1 328 ? 4.773 -5.928 -14.640 1.00 97.88 328 TYR A CA 1
ATOM 2467 C C . TYR A 1 328 ? 4.544 -5.394 -13.224 1.00 97.88 328 TYR A C 1
ATOM 2469 O O . TYR A 1 328 ? 4.636 -6.142 -12.250 1.00 97.88 328 TYR A O 1
ATOM 2477 N N . GLY A 1 329 ? 4.177 -4.117 -13.122 1.00 97.44 329 GLY A N 1
ATOM 2478 C CA . GLY A 1 329 ? 3.802 -3.477 -11.859 1.00 97.44 329 GLY A CA 1
ATOM 2479 C C . GLY A 1 329 ? 4.908 -2.615 -11.250 1.00 97.44 329 GLY A C 1
ATOM 2480 O O . GLY A 1 329 ? 5.825 -2.158 -11.929 1.00 97.44 329 GLY A O 1
ATOM 2481 N N . ILE A 1 330 ? 4.801 -2.360 -9.952 1.00 97.75 330 ILE A N 1
ATOM 2482 C CA . ILE A 1 330 ? 5.754 -1.584 -9.163 1.00 97.75 330 ILE A CA 1
ATOM 2483 C C . ILE A 1 330 ? 6.655 -2.550 -8.396 1.00 97.75 330 ILE A C 1
ATOM 2485 O O . ILE A 1 330 ? 6.171 -3.398 -7.650 1.00 97.75 330 ILE A O 1
ATOM 2489 N N . TYR A 1 331 ? 7.965 -2.409 -8.549 1.00 97.94 331 TYR A N 1
ATOM 2490 C CA . TYR A 1 331 ? 8.962 -3.220 -7.857 1.00 97.94 331 TYR A CA 1
ATOM 2491 C C . TYR A 1 331 ? 9.707 -2.377 -6.838 1.00 97.94 331 TYR A C 1
ATOM 2493 O O . TYR A 1 331 ? 10.421 -1.470 -7.234 1.00 97.94 331 TYR A O 1
ATOM 2501 N N . TRP A 1 332 ? 9.607 -2.705 -5.552 1.00 97.94 332 TRP A N 1
ATOM 2502 C CA . TRP A 1 332 ? 10.499 -2.182 -4.520 1.00 97.94 332 TRP A CA 1
ATOM 2503 C C . TRP A 1 332 ? 11.595 -3.203 -4.225 1.00 97.94 332 TRP A C 1
ATOM 2505 O O . TRP A 1 332 ? 11.307 -4.299 -3.742 1.00 97.94 332 TRP A O 1
ATOM 2515 N N . VAL A 1 333 ? 12.851 -2.859 -4.496 1.00 98.25 333 VAL A N 1
ATOM 2516 C CA . VAL A 1 333 ? 14.009 -3.740 -4.308 1.00 98.25 333 VAL A CA 1
ATOM 2517 C C . VAL A 1 333 ? 14.994 -3.100 -3.336 1.00 98.25 333 VAL A C 1
ATOM 2519 O O . VAL A 1 333 ? 15.502 -2.007 -3.574 1.00 98.25 333 VAL A O 1
ATOM 2522 N N . LYS A 1 334 ? 15.266 -3.796 -2.229 1.00 98.00 334 LYS A N 1
ATOM 2523 C CA . LYS A 1 334 ? 16.234 -3.362 -1.213 1.00 98.00 334 LYS A CA 1
ATOM 2524 C C . LYS A 1 334 ? 17.686 -3.498 -1.657 1.00 98.00 334 LYS A C 1
ATOM 2526 O O . LYS A 1 334 ? 18.520 -2.711 -1.224 1.00 98.00 334 LYS A O 1
ATOM 2531 N N . GLY A 1 335 ? 17.990 -4.549 -2.411 1.00 97.38 335 GLY A N 1
ATOM 2532 C CA . GLY A 1 335 ? 19.336 -4.847 -2.884 1.00 97.38 335 GLY A CA 1
ATOM 2533 C C . GLY A 1 335 ? 19.590 -4.334 -4.294 1.00 97.38 335 GLY A C 1
ATOM 2534 O O . GLY A 1 335 ? 18.921 -3.421 -4.778 1.00 97.38 335 GLY A O 1
ATOM 2535 N N . ASP A 1 336 ? 20.543 -4.975 -4.959 1.00 97.56 336 ASP A N 1
ATOM 2536 C CA . ASP A 1 336 ? 20.936 -4.615 -6.316 1.00 97.56 336 ASP A CA 1
ATOM 2537 C C . ASP A 1 336 ? 19.980 -5.219 -7.351 1.00 97.56 336 ASP A C 1
ATOM 2539 O O . ASP A 1 336 ? 19.449 -6.326 -7.200 1.00 97.56 336 ASP A O 1
ATOM 2543 N N . ILE A 1 337 ? 19.800 -4.513 -8.462 1.00 96.75 337 ILE A N 1
ATOM 2544 C CA . ILE A 1 337 ? 19.021 -4.964 -9.611 1.00 96.75 337 ILE A CA 1
ATOM 2545 C C . ILE A 1 337 ? 19.970 -5.273 -10.766 1.00 96.75 337 ILE A C 1
ATOM 2547 O O . ILE A 1 337 ? 20.742 -4.426 -11.209 1.00 96.75 337 ILE A O 1
ATOM 2551 N N . SER A 1 338 ? 19.877 -6.488 -11.310 1.00 94.75 338 SER A N 1
ATOM 2552 C CA . SER A 1 338 ? 20.647 -6.914 -12.483 1.00 94.75 338 SER A CA 1
ATOM 2553 C C . SER A 1 338 ? 19.721 -7.446 -13.574 1.00 94.75 338 SER A C 1
ATOM 2555 O O . SER A 1 338 ? 19.226 -8.580 -13.521 1.00 94.75 338 SER A O 1
ATOM 2557 N N . LEU A 1 339 ? 19.499 -6.609 -14.587 1.00 92.88 339 LEU A N 1
ATOM 2558 C CA . LEU A 1 339 ? 18.671 -6.898 -15.753 1.00 92.88 339 LEU A CA 1
ATOM 2559 C C . LEU A 1 339 ? 19.575 -7.187 -16.955 1.00 92.88 339 LEU A C 1
ATOM 2561 O O . LEU A 1 339 ? 20.431 -6.385 -17.332 1.00 92.88 339 LEU A O 1
ATOM 2565 N N . GLY A 1 340 ? 19.429 -8.375 -17.541 1.00 89.00 340 GLY A N 1
ATOM 2566 C CA . GLY A 1 340 ? 20.261 -8.842 -18.648 1.00 89.00 340 GLY A CA 1
ATOM 2567 C C . GLY A 1 340 ? 19.45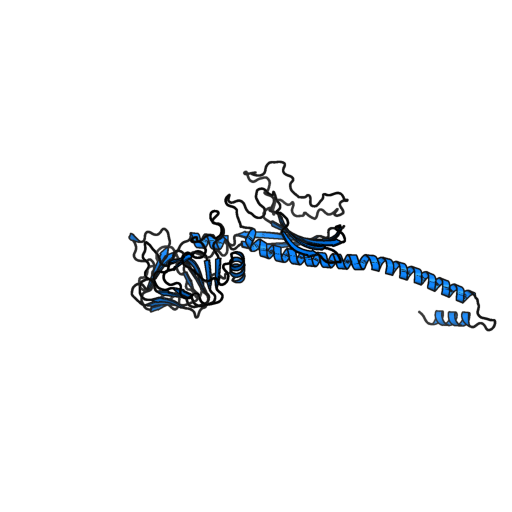0 -9.455 -19.784 1.00 89.00 340 GLY A C 1
ATOM 2568 O O . GLY A 1 340 ? 18.317 -9.893 -19.596 1.00 89.00 340 GLY A O 1
ATOM 2569 N N . GLY A 1 341 ? 20.042 -9.499 -20.978 1.00 86.44 341 GLY A N 1
ATOM 2570 C CA . GLY A 1 341 ? 19.381 -10.029 -22.174 1.00 86.44 341 GLY A CA 1
ATOM 2571 C C . GLY A 1 341 ? 18.223 -9.146 -22.651 1.00 86.44 341 GLY A C 1
ATOM 2572 O O . GLY A 1 341 ? 18.264 -7.930 -22.508 1.00 86.44 341 GLY A O 1
ATOM 2573 N N . ASN A 1 342 ? 17.185 -9.768 -23.204 1.00 87.62 342 ASN A N 1
ATOM 2574 C CA . ASN A 1 342 ? 15.983 -9.103 -23.714 1.00 87.62 342 ASN A CA 1
ATOM 2575 C C . ASN A 1 342 ? 14.919 -8.998 -22.614 1.00 87.62 342 ASN A C 1
ATOM 2577 O O . ASN A 1 342 ? 13.826 -9.544 -22.743 1.00 87.62 342 ASN A O 1
ATOM 2581 N N . TRP A 1 343 ? 15.275 -8.397 -21.483 1.00 91.75 343 TRP A N 1
ATOM 2582 C CA . TRP A 1 343 ? 14.314 -8.136 -20.417 1.00 91.75 343 TRP A CA 1
ATOM 2583 C C . TRP A 1 343 ? 13.351 -7.015 -20.825 1.00 91.75 343 TRP A C 1
ATOM 2585 O O . TRP A 1 343 ? 13.723 -6.115 -21.589 1.00 91.75 343 TRP A O 1
ATOM 2595 N N . GLN A 1 344 ? 12.131 -7.092 -20.295 1.00 94.50 344 GLN A N 1
ATOM 2596 C CA . GLN A 1 344 ? 11.092 -6.082 -20.449 1.00 94.50 344 GLN A CA 1
ATOM 2597 C C . GLN A 1 344 ? 10.454 -5.778 -19.089 1.00 94.50 344 GLN A C 1
ATOM 2599 O O . GLN A 1 344 ? 10.097 -6.688 -18.342 1.00 94.50 344 GLN A O 1
ATOM 2604 N N . VAL A 1 345 ? 10.319 -4.501 -18.750 1.00 95.94 345 VAL A N 1
ATOM 2605 C CA . VAL A 1 345 ? 9.631 -4.027 -17.544 1.00 95.94 345 VAL A CA 1
ATOM 2606 C C . VAL A 1 345 ? 8.509 -3.107 -17.985 1.00 95.94 345 VAL A C 1
ATOM 2608 O O . VAL A 1 345 ? 8.779 -2.080 -18.593 1.00 95.94 345 VAL A O 1
ATOM 2611 N N . ASN A 1 346 ? 7.273 -3.463 -17.656 1.00 96.81 346 ASN A N 1
ATOM 2612 C CA . ASN A 1 346 ? 6.104 -2.611 -17.844 1.00 96.81 346 ASN A CA 1
ATOM 2613 C C . ASN A 1 346 ? 5.662 -2.113 -16.465 1.00 96.81 346 ASN A C 1
ATOM 2615 O O . ASN A 1 346 ? 4.874 -2.773 -15.778 1.00 96.81 346 ASN A O 1
ATOM 2619 N N . GLY A 1 347 ? 6.241 -1.001 -16.018 1.00 96.88 347 GLY A N 1
ATOM 2620 C CA . GLY A 1 347 ? 5.969 -0.425 -14.708 1.00 96.88 347 GLY A CA 1
ATOM 2621 C C . GLY A 1 347 ? 7.140 0.338 -14.090 1.00 96.88 347 GLY A C 1
ATOM 2622 O O . GLY A 1 347 ? 8.013 0.852 -14.784 1.00 96.88 347 GLY A O 1
ATOM 2623 N N . ILE A 1 348 ? 7.135 0.456 -12.762 1.00 97.25 348 ILE A N 1
ATOM 2624 C CA . ILE A 1 348 ? 8.059 1.330 -12.023 1.00 97.25 348 ILE A CA 1
ATOM 2625 C C . ILE A 1 348 ? 9.025 0.478 -11.206 1.00 97.25 348 ILE A C 1
ATOM 2627 O O . ILE A 1 348 ? 8.608 -0.427 -10.485 1.00 97.25 348 ILE A O 1
ATOM 2631 N N . ILE A 1 349 ? 10.316 0.793 -11.281 1.00 97.38 349 ILE A N 1
ATOM 2632 C CA . ILE A 1 349 ? 11.339 0.216 -10.409 1.00 97.38 349 ILE A CA 1
ATOM 2633 C C . ILE A 1 349 ? 11.712 1.228 -9.331 1.00 97.38 349 ILE A C 1
ATOM 2635 O O . ILE A 1 349 ? 12.150 2.326 -9.644 1.00 97.38 349 ILE A O 1
ATOM 2639 N N . ILE A 1 350 ? 11.599 0.824 -8.073 1.00 97.12 350 ILE A N 1
ATOM 2640 C CA . ILE A 1 350 ? 12.075 1.527 -6.887 1.00 97.12 350 ILE A CA 1
ATOM 2641 C C . ILE A 1 350 ? 13.228 0.705 -6.301 1.00 97.12 350 ILE A C 1
ATOM 2643 O O . ILE A 1 350 ? 13.044 -0.464 -5.965 1.00 97.12 350 ILE A O 1
ATOM 2647 N N . CYS A 1 351 ? 14.426 1.278 -6.212 1.00 97.12 351 CYS A N 1
ATOM 2648 C CA . CYS A 1 351 ? 15.646 0.555 -5.849 1.00 97.12 351 CYS A CA 1
ATOM 2649 C C . CYS A 1 351 ? 16.448 1.296 -4.777 1.00 97.12 351 CYS A C 1
ATOM 2651 O O . CYS A 1 351 ? 16.626 2.507 -4.867 1.00 97.12 351 CYS A O 1
ATOM 2653 N N . GLU A 1 352 ? 16.973 0.567 -3.793 1.00 96.88 352 GLU A N 1
ATOM 2654 C CA . GLU A 1 352 ? 17.900 1.095 -2.775 1.00 96.88 352 GLU A CA 1
ATOM 2655 C C . GLU A 1 352 ? 19.362 0.660 -2.989 1.00 96.88 352 GLU A C 1
ATOM 2657 O O . GLU A 1 352 ? 20.243 1.086 -2.239 1.00 96.88 352 GLU A O 1
ATOM 2662 N N . GLY A 1 353 ? 19.629 -0.159 -4.011 1.00 96.50 353 GLY A N 1
ATOM 2663 C CA . GLY A 1 353 ? 20.967 -0.570 -4.449 1.00 96.50 353 GLY A CA 1
ATOM 2664 C C . GLY A 1 353 ? 21.327 -0.090 -5.858 1.00 96.50 353 GLY A C 1
ATOM 2665 O O . GLY A 1 353 ? 20.698 0.817 -6.422 1.00 96.50 353 GLY A O 1
ATOM 2666 N N . ASP A 1 354 ? 22.339 -0.725 -6.444 1.00 96.44 354 ASP A N 1
ATOM 2667 C CA . ASP A 1 354 ? 22.772 -0.461 -7.816 1.00 96.44 354 ASP A CA 1
ATOM 2668 C C . ASP A 1 354 ? 21.764 -1.020 -8.828 1.00 96.44 354 ASP A C 1
ATOM 2670 O O . ASP A 1 354 ? 21.228 -2.117 -8.667 1.00 96.44 354 ASP A O 1
ATOM 2674 N N . VAL A 1 355 ? 21.537 -0.293 -9.923 1.00 95.31 355 VAL A N 1
ATOM 2675 C CA . VAL A 1 355 ? 20.687 -0.748 -11.028 1.00 95.31 355 VAL A CA 1
ATOM 2676 C C . VAL A 1 355 ? 21.558 -0.964 -12.250 1.00 95.31 355 VAL A C 1
ATOM 2678 O O . VAL A 1 355 ? 21.993 -0.017 -12.899 1.00 95.31 355 VAL A O 1
ATOM 2681 N N . LYS A 1 356 ? 21.791 -2.228 -12.596 1.00 94.06 356 LYS A N 1
ATOM 2682 C CA . LYS A 1 356 ? 22.537 -2.620 -13.787 1.00 94.06 356 LYS A CA 1
ATOM 2683 C C . LYS A 1 356 ? 21.603 -3.126 -14.877 1.00 94.06 356 LYS A C 1
ATOM 2685 O O . LYS A 1 356 ? 20.963 -4.167 -14.734 1.00 94.06 356 LYS A O 1
ATOM 2690 N N . MET A 1 357 ? 21.631 -2.449 -16.015 1.00 91.88 357 MET A N 1
ATOM 2691 C CA . MET A 1 357 ? 20.887 -2.799 -17.216 1.00 91.88 357 MET A CA 1
ATOM 2692 C C . MET A 1 357 ? 21.843 -3.166 -18.351 1.00 91.88 357 MET A C 1
ATOM 2694 O O . MET A 1 357 ? 22.661 -2.366 -18.797 1.00 91.88 357 MET A O 1
ATOM 2698 N N . ASN A 1 358 ? 21.747 -4.392 -18.856 1.00 86.94 358 ASN A N 1
ATOM 2699 C CA . ASN A 1 358 ? 22.334 -4.735 -20.148 1.00 86.94 358 ASN A CA 1
ATOM 2700 C C . ASN A 1 358 ? 21.188 -4.798 -21.155 1.00 86.94 358 ASN A C 1
ATOM 2702 O O . ASN A 1 358 ? 20.277 -5.610 -20.985 1.00 86.94 358 ASN A O 1
ATOM 2706 N N . GLY A 1 359 ? 21.212 -3.892 -22.131 1.00 75.31 359 GLY A N 1
ATOM 2707 C CA . GLY A 1 359 ? 20.100 -3.656 -23.045 1.00 75.31 359 GLY A CA 1
ATOM 2708 C C . GLY A 1 359 ? 20.069 -4.583 -24.260 1.00 75.31 359 GLY A C 1
ATOM 2709 O O . GLY A 1 359 ? 20.768 -5.597 -24.347 1.00 75.31 359 GLY A O 1
ATOM 2710 N N . GLY A 1 360 ? 19.252 -4.181 -25.232 1.00 83.81 360 GLY A N 1
ATOM 2711 C CA . GLY A 1 360 ? 18.920 -4.944 -26.440 1.00 83.81 360 GLY A CA 1
ATOM 2712 C C . GLY A 1 360 ? 17.513 -4.670 -26.979 1.00 83.81 360 GLY A C 1
ATOM 2713 O O . GLY A 1 360 ? 17.114 -5.308 -27.951 1.00 83.81 360 GLY A O 1
ATOM 2714 N N . GLY A 1 361 ? 16.764 -3.760 -26.346 1.00 80.88 361 GLY A N 1
ATOM 2715 C CA . GLY A 1 361 ? 15.435 -3.343 -26.779 1.00 80.88 361 GLY A CA 1
ATOM 2716 C C . GLY A 1 361 ? 15.457 -2.519 -28.064 1.00 80.88 361 GLY A C 1
ATOM 2717 O O . GLY A 1 361 ? 16.510 -2.145 -28.588 1.00 80.88 361 GLY A O 1
ATOM 2718 N N . SER A 1 362 ? 14.264 -2.226 -28.570 1.00 84.25 362 SER A N 1
ATOM 2719 C CA . SER A 1 362 ? 14.055 -1.328 -29.708 1.00 84.25 362 SER A CA 1
ATOM 2720 C C . SER A 1 362 ? 13.045 -0.242 -29.339 1.00 84.25 362 SER A C 1
ATOM 2722 O O . SER A 1 362 ? 12.402 -0.321 -28.301 1.00 84.25 362 SER A O 1
ATOM 2724 N N . VAL A 1 363 ? 12.875 0.768 -30.191 1.00 79.56 363 VAL A N 1
ATOM 2725 C CA . VAL A 1 363 ? 11.820 1.773 -29.983 1.00 79.56 363 VAL A CA 1
ATOM 2726 C C . VAL A 1 363 ? 10.419 1.146 -29.979 1.00 79.56 363 VAL A C 1
ATOM 2728 O O . VAL A 1 363 ? 9.549 1.597 -29.247 1.00 79.56 363 VAL A O 1
ATOM 2731 N N . ALA A 1 364 ? 10.207 0.089 -30.768 1.00 84.56 364 ALA A N 1
ATOM 2732 C CA . ALA A 1 364 ? 8.931 -0.625 -30.811 1.00 84.56 364 ALA A CA 1
ATOM 2733 C C . ALA A 1 364 ? 8.721 -1.559 -29.608 1.00 84.56 364 ALA A C 1
ATOM 2735 O O . ALA A 1 364 ? 7.585 -1.884 -29.291 1.00 84.56 364 ALA A O 1
ATOM 2736 N N . ASP A 1 365 ? 9.814 -1.976 -28.965 1.00 87.31 365 ASP A N 1
ATOM 2737 C CA . ASP A 1 365 ? 9.840 -2.929 -27.856 1.00 87.31 365 ASP A CA 1
ATOM 2738 C C . ASP A 1 365 ? 10.867 -2.434 -26.820 1.00 87.31 365 ASP A C 1
ATOM 2740 O O . ASP A 1 365 ? 12.001 -2.946 -26.784 1.00 87.31 365 ASP A O 1
ATOM 2744 N N . PRO A 1 366 ? 10.537 -1.385 -26.040 1.00 90.38 366 PRO A N 1
ATOM 2745 C CA . PRO A 1 366 ? 11.464 -0.819 -25.073 1.00 90.38 366 PRO A CA 1
ATOM 2746 C C . PRO A 1 366 ? 11.833 -1.866 -24.017 1.00 90.38 366 PRO A C 1
ATOM 2748 O O . PRO A 1 366 ? 11.057 -2.771 -23.703 1.00 90.38 366 PRO A O 1
ATOM 2751 N N . ASN A 1 367 ? 13.038 -1.756 -23.453 1.00 93.00 367 ASN A N 1
ATOM 2752 C CA . ASN A 1 367 ? 13.399 -2.602 -22.316 1.00 93.00 367 ASN A CA 1
ATOM 2753 C C . ASN A 1 367 ? 12.580 -2.212 -21.084 1.00 93.00 367 ASN A C 1
ATOM 2755 O O . ASN A 1 367 ? 12.185 -3.070 -20.305 1.00 93.00 367 ASN A O 1
ATOM 2759 N N . MET A 1 368 ? 12.293 -0.926 -20.921 1.00 93.94 368 MET A N 1
ATOM 2760 C CA . MET A 1 368 ? 11.431 -0.423 -19.865 1.00 93.94 368 MET A CA 1
ATOM 2761 C C . MET A 1 368 ? 10.376 0.502 -20.456 1.00 93.94 368 MET A C 1
ATOM 2763 O O . MET A 1 368 ? 10.721 1.501 -21.072 1.00 93.94 368 MET A O 1
ATOM 2767 N N . ASP A 1 369 ? 9.114 0.178 -20.227 1.00 94.56 369 ASP A N 1
ATOM 2768 C CA . ASP A 1 369 ? 7.969 1.067 -20.374 1.00 94.56 369 ASP A CA 1
ATOM 2769 C C . ASP A 1 369 ? 7.515 1.442 -18.953 1.00 94.56 369 ASP A C 1
ATOM 2771 O O . ASP A 1 369 ? 6.983 0.606 -18.225 1.00 94.56 369 ASP A O 1
ATOM 2775 N N . GLY A 1 370 ? 7.835 2.651 -18.491 1.00 94.25 370 GLY A N 1
ATOM 2776 C CA . GLY A 1 370 ? 7.569 3.119 -17.130 1.00 94.25 370 GLY A CA 1
ATOM 2777 C C . GLY A 1 370 ? 8.652 4.023 -16.554 1.00 94.25 370 GLY A C 1
ATOM 2778 O O . GLY A 1 370 ? 8.896 5.090 -17.097 1.00 94.25 370 GLY A O 1
ATOM 2779 N N . GLY A 1 371 ? 9.258 3.688 -15.416 1.00 94.00 371 GLY A N 1
ATOM 2780 C CA . GLY A 1 371 ? 10.258 4.581 -14.817 1.00 94.00 371 GLY A CA 1
ATOM 2781 C C . GLY A 1 371 ? 11.067 3.982 -13.679 1.00 94.00 371 GLY A C 1
ATOM 2782 O O . GLY A 1 371 ? 10.866 2.834 -13.280 1.00 94.00 371 GLY A O 1
ATOM 2783 N N . ILE A 1 372 ? 12.013 4.773 -13.173 1.00 95.19 372 ILE A N 1
ATOM 2784 C CA . ILE A 1 372 ? 12.983 4.347 -12.157 1.00 95.19 372 ILE A CA 1
ATOM 2785 C C . ILE A 1 372 ? 13.017 5.381 -11.036 1.00 95.19 372 ILE A C 1
ATOM 2787 O O . ILE A 1 372 ? 13.056 6.577 -11.297 1.00 95.19 372 ILE A O 1
ATOM 2791 N N . ILE A 1 373 ? 13.043 4.916 -9.793 1.00 94.81 373 ILE A N 1
ATOM 2792 C CA . ILE A 1 373 ? 13.279 5.700 -8.585 1.00 94.81 373 ILE A CA 1
ATOM 2793 C C . ILE A 1 373 ? 14.393 4.990 -7.817 1.00 94.81 373 ILE A C 1
ATOM 2795 O O . ILE A 1 373 ? 14.202 3.890 -7.310 1.00 94.81 373 ILE A O 1
ATOM 2799 N N . GLN A 1 374 ? 15.579 5.578 -7.760 1.00 95.06 374 GLN A N 1
ATOM 2800 C CA . GLN A 1 374 ? 16.742 5.002 -7.096 1.00 95.06 374 GLN A CA 1
ATOM 2801 C C . GLN A 1 374 ? 17.167 5.882 -5.921 1.00 95.06 374 GLN A C 1
ATOM 2803 O O . GLN A 1 374 ? 17.527 7.048 -6.092 1.00 95.06 374 GLN A O 1
ATOM 2808 N N . TYR A 1 375 ? 17.156 5.299 -4.728 1.00 93.25 375 TYR A N 1
ATOM 2809 C CA . TYR A 1 375 ? 17.689 5.903 -3.512 1.00 93.25 375 TYR A CA 1
ATOM 2810 C C . TYR A 1 375 ? 19.161 5.540 -3.335 1.00 93.25 375 TYR A C 1
ATOM 2812 O O . TYR A 1 375 ? 19.604 4.513 -3.842 1.00 93.25 375 TYR A O 1
ATOM 2820 N N . GLY A 1 376 ? 19.899 6.352 -2.578 1.00 90.50 376 GLY A N 1
ATOM 2821 C CA . GLY A 1 376 ? 21.291 6.131 -2.206 1.00 90.50 376 GLY A CA 1
ATOM 2822 C C . GLY A 1 376 ? 22.285 6.917 -3.063 1.00 90.50 376 GLY A C 1
ATOM 2823 O O . GLY A 1 376 ? 22.642 6.507 -4.161 1.00 90.50 376 GLY A O 1
ATOM 2824 N N . ASN A 1 377 ? 22.850 7.988 -2.494 1.00 84.06 377 ASN A N 1
ATOM 2825 C CA . ASN A 1 377 ? 23.887 8.827 -3.128 1.00 84.06 377 ASN A CA 1
ATOM 2826 C C . ASN A 1 377 ? 25.139 8.070 -3.625 1.00 84.06 377 ASN A C 1
ATOM 2828 O O . ASN A 1 377 ? 25.921 8.604 -4.409 1.00 84.06 377 ASN A O 1
ATOM 2832 N N . GLY A 1 378 ? 25.396 6.868 -3.099 1.00 87.75 378 GLY A N 1
ATOM 2833 C CA . GLY A 1 378 ? 26.535 6.031 -3.485 1.00 87.75 378 GLY A CA 1
ATOM 2834 C C . GLY A 1 378 ? 26.241 5.050 -4.619 1.00 87.75 378 GLY A C 1
ATOM 2835 O O . GLY A 1 378 ? 27.172 4.384 -5.063 1.00 87.75 378 GLY A O 1
ATOM 2836 N N . ASN A 1 379 ? 24.984 4.960 -5.054 1.00 92.81 379 ASN A N 1
ATOM 2837 C CA . ASN A 1 379 ? 24.538 3.945 -5.993 1.00 92.81 379 ASN A CA 1
ATOM 2838 C C . ASN A 1 379 ? 24.754 4.382 -7.446 1.00 92.81 379 ASN A C 1
ATOM 2840 O O . ASN A 1 379 ? 24.933 5.563 -7.767 1.00 92.81 379 ASN A O 1
ATOM 2844 N N . GLU A 1 380 ? 24.753 3.405 -8.342 1.00 92.38 380 GLU A N 1
ATOM 2845 C CA . GLU A 1 380 ? 24.972 3.584 -9.771 1.00 92.38 380 GLU A CA 1
ATOM 2846 C C . GLU A 1 380 ? 23.757 3.073 -10.560 1.00 92.38 380 GLU A C 1
ATOM 2848 O O . GLU A 1 380 ? 23.319 1.932 -10.397 1.00 92.38 380 GLU A O 1
ATOM 2853 N N . LEU A 1 381 ? 23.202 3.914 -11.436 1.00 92.25 381 LEU A N 1
ATOM 2854 C CA . LEU A 1 381 ? 22.327 3.494 -12.528 1.00 92.25 381 LEU A CA 1
ATOM 2855 C C . LEU A 1 381 ? 23.208 3.263 -13.756 1.00 92.25 381 LEU A C 1
ATOM 2857 O O . LEU A 1 381 ? 23.623 4.203 -14.440 1.00 92.25 381 LEU A O 1
ATOM 2861 N N . TRP A 1 382 ? 23.533 2.004 -14.018 1.00 91.81 382 TRP A N 1
ATOM 2862 C CA . TRP A 1 382 ? 24.513 1.613 -15.020 1.00 91.81 382 TRP A CA 1
ATOM 2863 C C . TRP A 1 382 ? 23.877 0.887 -16.205 1.00 91.81 382 TRP A C 1
ATOM 2865 O O . TRP A 1 382 ? 23.240 -0.151 -16.032 1.00 91.81 382 TRP A O 1
ATOM 2875 N N . ALA A 1 383 ? 24.142 1.368 -17.423 1.00 88.69 383 ALA A N 1
ATOM 2876 C CA . ALA A 1 383 ? 23.874 0.627 -18.653 1.00 88.69 383 ALA A CA 1
ATOM 2877 C C . ALA A 1 383 ? 25.144 0.216 -19.404 1.00 88.69 383 ALA A C 1
ATOM 2879 O O . ALA A 1 383 ? 26.093 0.996 -19.574 1.00 88.69 383 ALA A O 1
ATOM 2880 N N . ALA A 1 384 ? 25.147 -1.018 -19.914 1.00 84.62 384 ALA A N 1
ATOM 2881 C CA . ALA A 1 384 ? 26.256 -1.560 -20.690 1.00 84.62 384 ALA A CA 1
ATOM 2882 C C . ALA A 1 384 ? 25.835 -2.365 -21.922 1.00 84.62 384 ALA A C 1
ATOM 2884 O O . ALA A 1 384 ? 24.842 -3.091 -21.921 1.00 84.62 384 ALA A O 1
ATOM 2885 N N . GLY A 1 385 ? 26.681 -2.301 -22.955 1.00 84.19 385 GLY A N 1
ATOM 2886 C CA . GLY A 1 385 ? 26.534 -3.096 -24.171 1.00 84.19 385 GLY A CA 1
ATOM 2887 C C . GLY A 1 385 ? 25.607 -2.429 -25.180 1.00 84.19 385 GLY A C 1
ATOM 2888 O O . GLY A 1 385 ? 25.916 -1.343 -25.665 1.00 84.19 385 GLY A O 1
ATOM 2889 N N . ASN A 1 386 ? 24.513 -3.108 -25.529 1.00 82.56 386 ASN A N 1
ATOM 2890 C CA . ASN A 1 386 ? 23.482 -2.534 -26.391 1.00 82.56 386 ASN A CA 1
ATOM 2891 C C . ASN A 1 386 ? 22.669 -1.482 -25.619 1.00 82.56 386 ASN A C 1
ATOM 2893 O O . ASN A 1 386 ? 22.514 -1.630 -24.402 1.00 82.56 386 ASN A O 1
ATOM 2897 N N . PRO A 1 387 ? 22.111 -0.473 -26.314 1.00 79.31 387 PRO A N 1
ATOM 2898 C CA . PRO A 1 387 ? 21.247 0.525 -25.702 1.00 79.31 387 PRO A CA 1
ATOM 2899 C C . PRO A 1 387 ? 20.147 -0.083 -24.833 1.00 79.31 387 PRO A C 1
ATOM 2901 O O . PRO A 1 387 ? 19.419 -0.979 -25.271 1.00 79.31 387 PRO A O 1
ATOM 2904 N N . SER A 1 388 ? 20.041 0.409 -23.598 1.00 86.00 388 SER A N 1
ATOM 2905 C CA . SER A 1 388 ? 18.874 0.192 -22.747 1.00 86.00 388 SER A CA 1
ATOM 2906 C C . SER A 1 388 ? 17.859 1.265 -23.081 1.00 86.00 388 SER A C 1
ATOM 2908 O O . SER A 1 388 ? 18.124 2.462 -22.952 1.00 86.00 388 SER A O 1
ATOM 2910 N N . ILE A 1 389 ? 16.717 0.812 -23.569 1.00 88.06 389 ILE A N 1
ATOM 2911 C CA . ILE A 1 389 ? 15.681 1.688 -24.077 1.00 88.06 389 ILE A CA 1
ATOM 2912 C C . ILE A 1 389 ? 14.592 1.862 -23.017 1.00 88.06 389 ILE A C 1
ATOM 2914 O O . ILE A 1 389 ? 14.007 0.867 -22.585 1.00 88.06 389 ILE A O 1
ATOM 2918 N N . ILE A 1 390 ? 14.345 3.110 -22.612 1.00 90.12 390 ILE A N 1
ATOM 2919 C CA . ILE A 1 390 ? 13.399 3.479 -21.555 1.00 90.12 390 ILE A CA 1
ATOM 2920 C C . ILE A 1 390 ? 12.361 4.458 -22.120 1.00 90.12 390 ILE A C 1
ATOM 2922 O O . ILE A 1 390 ? 12.676 5.601 -22.449 1.00 90.12 390 ILE A O 1
ATOM 2926 N N . GLN A 1 391 ? 11.114 4.014 -22.188 1.00 91.12 391 GLN A N 1
ATOM 2927 C CA . GLN A 1 391 ? 9.945 4.839 -22.449 1.00 91.12 391 GLN A CA 1
ATOM 2928 C C . GLN A 1 391 ? 9.331 5.256 -21.116 1.00 91.12 391 GLN A C 1
ATOM 2930 O O . GLN A 1 391 ? 8.942 4.400 -20.328 1.00 91.12 391 GLN A O 1
ATOM 2935 N N . ILE A 1 392 ? 9.238 6.557 -20.851 1.00 90.56 392 ILE A N 1
ATOM 2936 C CA . ILE A 1 392 ? 8.571 7.078 -19.661 1.00 90.56 392 ILE A CA 1
ATOM 2937 C C . ILE A 1 392 ? 7.065 7.057 -19.868 1.00 90.56 392 ILE A C 1
ATOM 2939 O O . ILE A 1 392 ? 6.563 7.715 -20.778 1.00 90.56 392 ILE A O 1
ATOM 2943 N N . ASN A 1 393 ? 6.362 6.309 -19.019 1.00 91.00 393 ASN A N 1
ATOM 2944 C CA . ASN A 1 393 ? 4.920 6.116 -19.121 1.00 91.00 393 ASN A CA 1
ATOM 2945 C C . ASN A 1 393 ? 4.178 6.760 -17.946 1.00 91.00 393 ASN A C 1
ATOM 2947 O O . ASN A 1 393 ? 4.168 6.240 -16.825 1.00 91.00 393 ASN A O 1
ATOM 2951 N N . ASP A 1 394 ? 3.521 7.884 -18.224 1.00 90.12 394 ASP A N 1
ATOM 2952 C CA . ASP A 1 394 ? 2.788 8.677 -17.237 1.00 90.12 394 ASP A CA 1
ATOM 2953 C C . ASP A 1 394 ? 1.637 7.888 -16.587 1.00 90.12 394 ASP A C 1
ATOM 2955 O O . ASP A 1 394 ? 1.288 8.138 -15.433 1.00 90.12 394 ASP A O 1
ATOM 2959 N N . ILE A 1 395 ? 1.050 6.910 -17.291 1.00 90.81 395 ILE A N 1
ATOM 2960 C CA . ILE A 1 395 ? -0.079 6.115 -16.782 1.00 90.81 395 ILE A CA 1
ATOM 2961 C C . ILE A 1 395 ? 0.340 5.326 -15.538 1.00 90.81 395 ILE A C 1
ATOM 2963 O O . ILE A 1 395 ? -0.411 5.282 -14.562 1.00 90.81 395 ILE A O 1
ATOM 2967 N N . PHE A 1 396 ? 1.549 4.757 -15.529 1.00 94.25 396 PHE A N 1
ATOM 2968 C CA . PHE A 1 396 ? 2.043 3.991 -14.383 1.00 94.25 396 PHE A CA 1
ATOM 2969 C C . PHE A 1 396 ? 2.327 4.886 -13.171 1.00 94.25 396 PHE A C 1
ATOM 2971 O O . PHE A 1 396 ? 1.986 4.520 -12.047 1.00 94.25 396 PHE A O 1
ATOM 2978 N N . PHE A 1 397 ? 2.877 6.085 -13.373 1.00 91.69 397 PHE A N 1
ATOM 2979 C CA . PHE A 1 397 ? 3.091 7.038 -12.276 1.00 91.69 397 PHE A CA 1
ATOM 2980 C C . PHE A 1 397 ? 1.774 7.582 -11.722 1.00 91.69 397 PHE A C 1
ATOM 2982 O O . PHE A 1 397 ? 1.603 7.653 -10.507 1.00 91.69 397 PHE A O 1
ATOM 2989 N N . ASN A 1 398 ? 0.805 7.880 -12.589 1.00 89.06 398 ASN A N 1
ATOM 2990 C CA . ASN A 1 398 ? -0.534 8.286 -12.169 1.00 89.06 398 ASN A CA 1
ATOM 2991 C C . ASN A 1 398 ? -1.229 7.189 -11.351 1.00 89.06 398 ASN A C 1
ATOM 2993 O O . ASN A 1 398 ? -1.823 7.487 -10.315 1.00 89.06 398 ASN A O 1
ATOM 2997 N N . ALA A 1 399 ? -1.108 5.925 -11.767 1.00 89.50 399 ALA A N 1
ATOM 2998 C CA . ALA A 1 399 ? -1.637 4.790 -11.017 1.00 89.50 399 ALA A CA 1
ATOM 2999 C C . ALA A 1 399 ? -0.948 4.628 -9.650 1.00 89.50 399 ALA A C 1
ATOM 3001 O O . ALA A 1 399 ? -1.629 4.478 -8.637 1.00 89.50 399 ALA A O 1
ATOM 3002 N N . MET A 1 400 ? 0.385 4.732 -9.587 1.00 91.19 400 MET A N 1
ATOM 3003 C CA . MET A 1 400 ? 1.124 4.706 -8.319 1.00 91.19 400 MET A CA 1
ATOM 3004 C C . MET A 1 400 ? 0.684 5.837 -7.381 1.00 91.19 400 MET A C 1
ATOM 3006 O O . MET A 1 400 ? 0.376 5.583 -6.220 1.00 91.19 400 MET A O 1
ATOM 3010 N N . ASN A 1 401 ? 0.609 7.073 -7.879 1.00 87.50 401 ASN A N 1
ATOM 3011 C CA . ASN A 1 401 ? 0.221 8.239 -7.084 1.00 87.50 401 ASN A CA 1
ATOM 3012 C C . ASN A 1 401 ? -1.221 8.129 -6.562 1.00 87.50 401 ASN A C 1
ATOM 3014 O O . ASN A 1 401 ? -1.489 8.514 -5.427 1.00 87.50 401 ASN A O 1
ATOM 3018 N N . ALA A 1 402 ? -2.134 7.550 -7.350 1.00 81.94 402 ALA A N 1
ATOM 3019 C CA . ALA A 1 402 ? -3.500 7.253 -6.916 1.00 81.94 402 ALA A CA 1
ATOM 3020 C C . ALA A 1 402 ? -3.566 6.148 -5.844 1.00 81.94 402 ALA A C 1
ATOM 3022 O O . ALA A 1 402 ? -4.523 6.088 -5.077 1.00 81.94 402 ALA A O 1
ATOM 3023 N N . THR A 1 403 ? -2.545 5.290 -5.766 1.00 80.38 403 THR A N 1
ATOM 3024 C CA . THR A 1 403 ? -2.481 4.179 -4.803 1.00 80.38 403 THR A CA 1
ATOM 3025 C C . THR A 1 403 ? -1.983 4.621 -3.425 1.00 80.38 403 THR A C 1
ATOM 3027 O O . THR A 1 403 ? -2.157 3.885 -2.461 1.00 80.38 403 THR A O 1
ATOM 3030 N N . ILE A 1 404 ? -1.374 5.805 -3.290 1.00 79.94 404 ILE A N 1
ATOM 3031 C CA . ILE A 1 404 ? -0.815 6.299 -2.022 1.00 79.94 404 ILE A CA 1
ATOM 3032 C C . ILE A 1 404 ? -1.798 7.310 -1.396 1.00 79.94 404 ILE A C 1
ATOM 3034 O O . ILE A 1 404 ? -1.697 8.508 -1.673 1.00 79.94 404 ILE A O 1
ATOM 3038 N N . PRO A 1 405 ? -2.752 6.898 -0.537 1.00 73.94 405 PRO A N 1
ATOM 3039 C CA . PRO A 1 405 ? -3.602 7.851 0.164 1.00 73.94 405 PRO A CA 1
ATOM 3040 C C . PRO A 1 405 ? -2.837 8.578 1.270 1.00 73.94 405 PRO A C 1
ATOM 3042 O O . PRO A 1 405 ? -1.992 8.008 1.967 1.00 73.94 405 PRO A O 1
ATOM 3045 N N . SER A 1 406 ? -3.205 9.839 1.484 1.00 75.94 406 SER A N 1
ATOM 3046 C CA . SER A 1 406 ? -2.830 10.608 2.665 1.00 75.94 406 SER A CA 1
ATOM 3047 C C . SER A 1 406 ? -4.023 10.689 3.611 1.00 75.94 406 SER A C 1
ATOM 3049 O O . SER A 1 406 ? -5.097 11.170 3.245 1.00 75.94 406 SER A O 1
ATOM 3051 N N . ILE A 1 407 ? -3.834 10.210 4.840 1.00 80.81 407 ILE A N 1
ATOM 3052 C CA . ILE A 1 407 ? -4.843 10.265 5.898 1.00 80.81 407 ILE A CA 1
ATOM 3053 C C . ILE A 1 407 ? -4.384 11.294 6.921 1.00 80.81 407 ILE A C 1
ATOM 3055 O O . ILE A 1 407 ? -3.399 11.090 7.630 1.00 80.81 407 ILE A O 1
ATOM 3059 N N . THR A 1 408 ? -5.122 12.394 7.025 1.00 84.88 408 THR A N 1
ATOM 3060 C CA . THR A 1 408 ? -4.900 13.410 8.056 1.00 84.88 408 THR A CA 1
ATOM 3061 C C . THR A 1 408 ? -6.007 13.323 9.096 1.00 84.88 408 THR A C 1
ATOM 3063 O O . THR A 1 408 ? -7.157 13.674 8.823 1.00 84.88 408 THR A O 1
ATOM 3066 N N . ILE A 1 409 ? -5.659 12.880 10.305 1.00 87.44 409 ILE A N 1
ATOM 3067 C CA . ILE A 1 409 ? -6.585 12.842 11.443 1.00 87.44 409 ILE A CA 1
ATOM 3068 C C . ILE A 1 409 ? -6.900 14.280 11.867 1.00 87.44 409 ILE A C 1
ATOM 3070 O O . ILE A 1 409 ? -5.996 15.035 12.219 1.00 87.44 409 ILE A O 1
ATOM 3074 N N . GLN A 1 410 ? -8.178 14.652 11.833 1.00 90.12 410 GLN A N 1
ATOM 3075 C CA . GLN A 1 410 ? -8.649 15.971 12.265 1.00 90.12 410 GLN A CA 1
ATOM 3076 C C . GLN A 1 410 ? -9.019 15.965 13.745 1.00 90.12 410 GLN A C 1
ATOM 3078 O O . GLN A 1 410 ? -8.661 16.872 14.494 1.00 90.12 410 GLN A O 1
ATOM 3083 N N . SER A 1 411 ? -9.718 14.919 14.177 1.00 88.19 411 SER A N 1
ATOM 3084 C CA . SER A 1 411 ? -10.088 14.717 15.569 1.00 88.19 411 SER A CA 1
ATOM 3085 C C . SER A 1 411 ? -10.287 13.237 15.860 1.00 88.19 411 SER A C 1
ATOM 3087 O O . SER A 1 411 ? -10.483 12.415 14.962 1.00 88.19 411 SER A O 1
ATOM 3089 N N . TRP A 1 412 ? -10.229 12.895 17.139 1.00 90.00 412 TRP A N 1
ATOM 3090 C CA . TRP A 1 412 ? -10.655 11.601 17.638 1.00 90.00 412 TRP A CA 1
ATOM 3091 C C . TRP A 1 412 ? -11.368 11.808 18.970 1.00 90.00 412 TRP A C 1
ATOM 3093 O O . TRP A 1 412 ? -11.033 12.726 19.723 1.00 90.00 412 TRP A O 1
ATOM 3103 N N . GLN A 1 413 ? -12.353 10.965 19.241 1.00 89.44 413 GLN A N 1
ATOM 3104 C CA . GLN A 1 413 ? -13.143 11.006 20.458 1.00 89.44 413 GLN A CA 1
ATOM 3105 C C . GLN A 1 413 ? -13.413 9.584 20.939 1.00 89.44 413 GLN A C 1
ATOM 3107 O O . GLN A 1 413 ? -13.769 8.704 20.155 1.00 89.44 413 GLN A O 1
ATOM 3112 N N . GLU A 1 414 ? -13.237 9.362 22.238 1.00 86.12 414 GLU A N 1
ATOM 3113 C CA . GLU A 1 414 ? -13.742 8.160 22.893 1.00 86.12 414 GLU A CA 1
ATOM 3114 C C . GLU A 1 414 ? -15.216 8.378 23.245 1.00 86.12 414 GLU A C 1
ATOM 3116 O O . GLU A 1 414 ? -15.553 9.338 23.938 1.00 86.12 414 GLU A O 1
ATOM 3121 N N . ALA A 1 415 ? -16.074 7.465 22.802 1.00 78.88 415 ALA A N 1
ATOM 3122 C CA . ALA A 1 415 ? -17.460 7.377 23.225 1.00 78.88 415 ALA A CA 1
ATOM 3123 C C . ALA A 1 415 ? -17.635 6.174 24.158 1.00 78.88 415 ALA A C 1
ATOM 3125 O O . ALA A 1 415 ? -17.174 5.050 23.901 1.00 78.88 415 ALA A O 1
ATOM 3126 N N . VAL A 1 416 ? -18.315 6.428 25.271 1.00 72.94 416 VAL A N 1
ATOM 3127 C CA . VAL A 1 416 ? -18.681 5.410 26.247 1.00 72.94 416 VAL A CA 1
ATOM 3128 C C . VAL A 1 416 ? -20.139 5.084 26.021 1.00 72.94 416 VAL A C 1
ATOM 3130 O O . VAL A 1 416 ? -20.995 5.818 26.487 1.00 72.94 416 VAL A O 1
ATOM 3133 N N . SER A 1 417 ? -20.426 3.978 25.339 1.00 62.75 417 SER A N 1
ATOM 3134 C CA . SER A 1 417 ? -21.789 3.455 25.362 1.00 62.75 417 SER A CA 1
ATOM 3135 C C . SER A 1 417 ? -21.994 2.829 26.739 1.00 62.75 417 SER A C 1
ATOM 3137 O O . SER A 1 417 ? -21.322 1.857 27.109 1.00 62.75 417 SER A O 1
ATOM 3139 N N . ALA A 1 418 ? -22.862 3.451 27.536 1.00 53.69 418 ALA A N 1
ATOM 3140 C CA . ALA A 1 418 ? -23.418 2.793 28.701 1.00 53.69 418 ALA A CA 1
ATOM 3141 C C . ALA A 1 418 ? -24.205 1.559 28.231 1.00 53.69 418 ALA A C 1
ATOM 3143 O O . ALA A 1 418 ? -24.663 1.481 27.090 1.00 53.69 418 ALA A O 1
ATOM 3144 N N . ASN A 1 419 ? -24.259 0.555 29.099 1.00 52.16 419 ASN A N 1
ATOM 3145 C CA . ASN A 1 419 ? -25.041 -0.661 28.904 1.00 52.16 419 ASN A CA 1
ATOM 3146 C C . ASN A 1 419 ? -26.365 -0.554 29.645 1.00 52.16 419 ASN A C 1
ATOM 3148 O O . ASN A 1 419 ? -26.313 -0.051 30.797 1.00 52.16 419 ASN A O 1
#